Protein AF-A0A2G2VAF9-F1 (afdb_monomer_lite)

pLDDT: mean 88.59, std 11.01, range [45.38, 98.69]

Structure (mmCIF, N/CA/C/O backbone):
data_AF-A0A2G2VAF9-F1
#
_entry.id   AF-A0A2G2VAF9-F1
#
loop_
_atom_site.group_PDB
_atom_site.id
_atom_site.type_symbol
_atom_site.label_atom_id
_atom_site.label_alt_id
_atom_site.label_comp_id
_atom_site.label_asym_id
_atom_site.label_entity_id
_atom_site.label_seq_id
_atom_site.pdbx_PDB_ins_code
_atom_site.Cartn_x
_atom_site.Cartn_y
_atom_site.Cartn_z
_atom_site.occupancy
_atom_site.B_iso_or_equiv
_atom_site.auth_seq_id
_atom_site.auth_comp_id
_atom_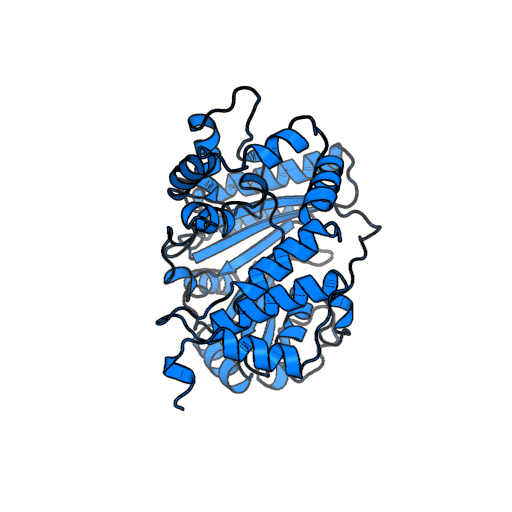site.auth_asym_id
_atom_site.auth_atom_id
_atom_site.pdbx_PDB_model_num
ATOM 1 N N . MET A 1 1 ? 2.957 -2.965 -28.170 1.00 67.12 1 MET A N 1
ATOM 2 C CA . MET A 1 1 ? 3.901 -3.467 -27.143 1.00 67.12 1 MET A CA 1
ATOM 3 C C . MET A 1 1 ? 3.688 -4.968 -26.995 1.00 67.12 1 MET A C 1
ATOM 5 O O . MET A 1 1 ? 2.541 -5.381 -27.000 1.00 67.12 1 MET A O 1
ATOM 9 N N . ASN A 1 2 ? 4.750 -5.774 -26.919 1.00 83.81 2 ASN A N 1
ATOM 10 C CA . ASN A 1 2 ? 4.641 -7.220 -26.661 1.00 83.81 2 ASN A CA 1
ATOM 11 C C . ASN A 1 2 ? 4.059 -7.476 -25.251 1.00 83.81 2 ASN A C 1
ATOM 13 O O . ASN A 1 2 ? 4.444 -6.776 -24.312 1.00 83.81 2 ASN A O 1
ATOM 17 N N . GLU A 1 3 ? 3.200 -8.489 -25.103 1.00 90.50 3 GLU A N 1
ATOM 18 C CA . GLU A 1 3 ? 2.626 -8.972 -23.835 1.00 90.50 3 GLU A CA 1
ATOM 19 C C . GLU A 1 3 ? 3.650 -9.175 -22.708 1.00 90.50 3 GLU A C 1
ATOM 21 O O . GLU A 1 3 ? 3.392 -8.817 -21.563 1.00 90.50 3 GLU A O 1
ATOM 26 N N . ASP A 1 4 ? 4.841 -9.692 -23.008 1.00 90.94 4 ASP A N 1
ATOM 27 C CA . ASP A 1 4 ? 5.912 -9.881 -22.023 1.00 90.94 4 ASP A CA 1
ATOM 28 C C . ASP A 1 4 ? 6.417 -8.550 -21.449 1.00 90.94 4 ASP A C 1
ATOM 30 O O . ASP A 1 4 ? 6.636 -8.422 -20.241 1.00 90.94 4 ASP A O 1
ATOM 34 N N . LEU A 1 5 ? 6.597 -7.548 -22.315 1.00 91.25 5 LEU A N 1
ATOM 35 C CA . LEU A 1 5 ? 7.022 -6.215 -21.900 1.00 91.25 5 LEU A CA 1
ATOM 36 C C . LEU A 1 5 ? 5.889 -5.506 -21.156 1.00 91.25 5 LEU A C 1
ATOM 38 O O . LEU A 1 5 ? 6.132 -4.907 -20.111 1.00 91.25 5 LEU A O 1
ATOM 42 N N . PHE A 1 6 ? 4.653 -5.637 -21.648 1.00 93.00 6 PHE A N 1
ATOM 43 C CA . PHE A 1 6 ? 3.472 -5.091 -20.987 1.00 93.00 6 PHE A CA 1
ATOM 44 C C . PHE A 1 6 ? 3.264 -5.692 -19.593 1.00 93.00 6 PHE A C 1
ATOM 46 O O . PHE A 1 6 ? 2.978 -4.977 -18.635 1.00 93.00 6 PHE A O 1
ATOM 53 N N . TRP A 1 7 ? 3.462 -7.001 -19.443 1.00 96.50 7 TRP A N 1
ATOM 54 C CA . TRP A 1 7 ? 3.478 -7.664 -18.146 1.00 96.50 7 TRP A CA 1
ATOM 55 C C . TRP A 1 7 ? 4.574 -7.077 -17.248 1.00 96.50 7 TRP A C 1
ATOM 57 O O . TRP A 1 7 ? 4.276 -6.652 -16.134 1.00 96.50 7 TRP A O 1
ATOM 67 N N . ALA A 1 8 ? 5.813 -6.958 -17.738 1.00 95.62 8 ALA A N 1
ATOM 68 C CA . ALA A 1 8 ? 6.943 -6.483 -16.939 1.00 95.62 8 ALA A CA 1
ATOM 69 C C . ALA A 1 8 ? 6.773 -5.042 -16.422 1.00 95.62 8 ALA A C 1
ATOM 71 O O . ALA A 1 8 ? 7.106 -4.761 -15.269 1.00 95.62 8 ALA A O 1
ATOM 72 N N . VAL A 1 9 ? 6.222 -4.125 -17.224 1.00 94.88 9 VAL A N 1
ATOM 73 C CA . VAL A 1 9 ? 6.038 -2.722 -16.801 1.00 94.88 9 VAL A CA 1
ATOM 74 C C . VAL A 1 9 ? 4.932 -2.548 -15.755 1.00 94.88 9 VAL A C 1
ATOM 76 O O . VAL A 1 9 ? 4.992 -1.605 -14.969 1.00 94.88 9 VAL A O 1
ATOM 79 N N . ARG A 1 10 ? 3.975 -3.484 -15.656 1.00 96.62 10 ARG A N 1
ATOM 80 C CA . ARG A 1 10 ? 2.862 -3.471 -14.681 1.00 96.62 10 ARG A CA 1
ATOM 81 C C . ARG A 1 10 ? 3.250 -3.955 -13.273 1.00 96.62 10 ARG A C 1
ATOM 83 O O . ARG A 1 10 ? 2.404 -4.425 -12.517 1.00 96.62 10 ARG A O 1
ATOM 90 N N . GLY A 1 11 ? 4.528 -3.868 -12.905 1.00 96.19 11 GLY A N 1
ATOM 91 C CA . GLY A 1 11 ? 4.979 -4.198 -11.546 1.00 96.19 11 GLY A CA 1
ATOM 92 C C . GLY A 1 11 ? 6.483 -4.407 -11.378 1.00 96.19 11 GLY A C 1
ATOM 93 O O . GLY A 1 11 ? 6.979 -4.323 -10.261 1.00 96.19 11 GLY A O 1
ATOM 94 N N . GLY A 1 12 ? 7.235 -4.633 -12.460 1.00 94.12 12 GLY A N 1
ATOM 95 C CA . GLY A 1 12 ? 8.676 -4.927 -12.419 1.00 94.12 12 GLY A CA 1
ATOM 96 C C . GLY A 1 12 ? 9.570 -3.723 -12.095 1.00 94.12 12 GLY A C 1
ATOM 97 O O . GLY A 1 12 ? 10.774 -3.872 -11.897 1.00 94.12 12 GLY A O 1
ATOM 98 N N . GLY A 1 13 ? 8.988 -2.523 -12.015 1.00 86.50 13 GLY A N 1
ATOM 99 C CA . GLY A 1 13 ? 9.690 -1.256 -11.828 1.00 86.50 13 GLY A CA 1
ATOM 100 C C . GLY A 1 13 ? 10.097 -0.631 -13.163 1.00 86.50 13 GLY A C 1
ATOM 101 O O . GLY A 1 13 ? 11.049 -1.076 -13.799 1.00 86.50 13 GLY A O 1
ATOM 102 N N . GLY A 1 14 ? 9.403 0.442 -13.559 1.00 78.69 14 GLY A N 1
ATOM 103 C CA . GLY A 1 14 ? 9.506 1.036 -14.901 1.00 78.69 14 GLY A CA 1
ATOM 104 C C . GLY A 1 14 ? 10.932 1.350 -15.364 1.00 78.69 14 GLY A C 1
ATOM 105 O O . GLY A 1 14 ? 11.282 1.040 -16.498 1.00 78.69 14 GLY A O 1
ATOM 106 N N . ALA A 1 15 ? 11.791 1.828 -14.457 1.00 82.69 15 ALA A N 1
ATOM 107 C CA . ALA A 1 15 ? 13.186 2.174 -14.750 1.00 82.69 15 ALA A CA 1
ATOM 108 C C . ALA A 1 15 ? 14.026 1.023 -15.345 1.00 82.69 15 ALA A C 1
ATOM 110 O O . ALA A 1 15 ? 15.065 1.268 -15.949 1.00 82.69 15 ALA A O 1
ATOM 111 N N . SER A 1 16 ? 13.607 -0.235 -15.177 1.00 85.25 16 SER A N 1
ATOM 112 C CA . SER A 1 16 ? 14.313 -1.392 -15.735 1.00 85.25 16 SER A CA 1
ATOM 113 C C . SER A 1 16 ? 13.922 -1.712 -17.182 1.00 85.25 16 SER A C 1
ATOM 115 O O . SER A 1 16 ? 14.694 -2.387 -17.866 1.00 85.25 16 SER A O 1
ATOM 117 N N . PHE A 1 17 ? 12.767 -1.238 -17.657 1.00 86.12 17 PHE A N 1
ATOM 118 C CA . PHE A 1 17 ? 12.123 -1.721 -18.887 1.00 86.12 17 PHE A CA 1
ATOM 119 C C . PHE A 1 17 ? 11.897 -0.636 -19.952 1.00 86.12 17 PHE A C 1
ATOM 121 O O . PHE A 1 17 ? 11.449 -0.963 -21.045 1.00 86.12 17 PHE A O 1
ATOM 128 N N . GLY A 1 18 ? 12.236 0.625 -19.667 1.00 80.69 18 GLY A N 1
ATOM 129 C CA . GLY A 1 18 ? 12.186 1.728 -20.629 1.00 80.69 18 GLY A CA 1
ATOM 130 C C . GLY A 1 18 ? 11.729 3.042 -19.996 1.00 80.69 18 GLY A C 1
ATOM 131 O O . GLY A 1 18 ? 11.615 3.151 -18.775 1.00 80.69 18 GLY A O 1
ATOM 132 N N . VAL A 1 19 ? 11.454 4.036 -20.842 1.00 81.94 19 VAL A N 1
ATOM 133 C CA . VAL A 1 19 ? 10.799 5.289 -20.442 1.00 81.94 19 VAL A CA 1
ATOM 134 C C . VAL A 1 19 ? 9.311 5.153 -20.747 1.00 81.94 19 VAL A C 1
ATOM 136 O O . VAL A 1 19 ? 8.917 5.031 -21.903 1.00 81.94 19 VAL A O 1
ATOM 139 N N . ILE A 1 20 ? 8.485 5.120 -19.703 1.00 82.94 20 ILE A N 1
ATOM 140 C CA . ILE A 1 20 ? 7.031 5.015 -19.850 1.00 82.94 20 ILE A CA 1
ATOM 141 C C . ILE A 1 20 ? 6.482 6.420 -20.089 1.00 82.94 20 ILE A C 1
ATOM 143 O O . ILE A 1 20 ? 6.606 7.273 -19.215 1.00 82.94 20 ILE A O 1
ATOM 147 N N . LEU A 1 21 ? 5.889 6.644 -21.263 1.00 80.31 21 LEU A N 1
ATOM 148 C CA . LEU A 1 21 ? 5.354 7.952 -21.656 1.00 80.31 21 LEU A CA 1
ATOM 149 C C . LEU A 1 21 ? 3.929 8.180 -21.139 1.00 80.31 21 LEU A C 1
ATOM 151 O O . LEU A 1 21 ? 3.604 9.271 -20.686 1.00 80.31 21 LEU A O 1
ATOM 155 N N . ALA A 1 22 ? 3.085 7.148 -21.186 1.00 81.62 22 ALA A N 1
ATOM 156 C CA . ALA A 1 22 ? 1.682 7.239 -20.803 1.00 81.62 22 ALA A CA 1
ATOM 157 C C . ALA A 1 22 ? 1.134 5.886 -20.326 1.00 81.62 22 ALA A C 1
ATOM 159 O O . ALA A 1 22 ? 1.675 4.826 -20.651 1.00 81.62 22 ALA A O 1
ATOM 160 N N . TRP A 1 23 ? 0.026 5.937 -19.585 1.00 85.06 23 TRP A N 1
ATOM 161 C CA . TRP A 1 23 ? -0.760 4.775 -19.174 1.00 85.06 23 TRP A CA 1
ATOM 162 C C . TRP A 1 23 ? -2.208 4.933 -19.637 1.00 85.06 23 TRP A C 1
ATOM 164 O O . TRP A 1 23 ? -2.843 5.938 -19.330 1.00 85.06 23 TRP A O 1
ATOM 174 N N . LYS A 1 24 ? -2.758 3.911 -20.303 1.00 88.81 24 LYS A N 1
ATOM 175 C CA . LYS A 1 24 ? -4.208 3.776 -20.505 1.00 88.81 24 LYS A CA 1
ATOM 176 C C . LYS A 1 24 ? -4.794 3.103 -19.264 1.00 88.81 24 LYS A C 1
ATOM 178 O O . LYS A 1 24 ? -4.554 1.918 -19.032 1.00 88.81 24 LYS A O 1
ATOM 183 N N . LEU A 1 25 ? -5.494 3.870 -18.432 1.00 91.75 25 LEU A N 1
ATOM 184 C CA . LEU A 1 25 ? -6.073 3.386 -17.177 1.00 91.75 25 LEU A CA 1
ATOM 185 C C . LEU A 1 25 ? -7.521 2.934 -17.386 1.00 91.75 25 LEU A C 1
ATOM 187 O O . LEU A 1 25 ? -8.272 3.550 -18.136 1.00 91.75 25 LEU A O 1
ATOM 191 N N . LYS A 1 26 ? -7.928 1.875 -16.680 1.00 92.75 26 LYS A N 1
ATOM 192 C CA . LYS A 1 26 ? -9.332 1.468 -16.580 1.00 92.75 26 LYS A CA 1
ATOM 193 C C . LYS A 1 26 ? -9.921 2.063 -15.306 1.00 92.75 26 LYS A C 1
ATOM 195 O O . LYS A 1 26 ? -9.497 1.694 -14.212 1.00 92.75 26 LYS A O 1
ATOM 200 N N . PHE A 1 27 ? -10.887 2.967 -15.443 1.00 93.94 27 PHE A N 1
ATOM 201 C CA . PHE A 1 27 ? -11.585 3.522 -14.287 1.00 93.94 27 PHE A CA 1
ATOM 202 C C . PHE A 1 27 ? -12.449 2.467 -13.593 1.00 93.94 27 PHE A C 1
ATOM 204 O O . PHE A 1 27 ? -12.958 1.532 -14.216 1.00 93.94 27 PHE A O 1
ATOM 211 N N . VAL A 1 28 ? -12.608 2.637 -12.284 1.00 94.69 28 VAL A N 1
ATOM 212 C CA . VAL A 1 28 ? -13.427 1.780 -11.427 1.00 94.69 28 VAL A CA 1
ATOM 213 C C . VAL A 1 28 ? -14.615 2.571 -10.903 1.00 94.69 28 VAL A C 1
ATOM 215 O O . VAL A 1 28 ? -14.542 3.789 -10.745 1.00 94.69 28 VAL A O 1
ATOM 218 N N . ARG A 1 29 ? -15.725 1.879 -10.648 1.00 96.00 29 ARG A N 1
ATOM 219 C CA . ARG A 1 29 ? -16.911 2.502 -10.060 1.00 96.00 29 ARG A CA 1
ATOM 220 C C . ARG A 1 29 ? -16.709 2.659 -8.560 1.00 96.00 29 ARG A C 1
ATOM 222 O O . ARG A 1 29 ? -16.275 1.721 -7.896 1.00 96.00 29 ARG A O 1
ATOM 229 N N . VAL A 1 30 ? -17.067 3.827 -8.048 1.00 96.25 30 VAL A N 1
ATOM 230 C CA . VAL A 1 30 ? -17.121 4.128 -6.617 1.00 96.25 30 VAL A CA 1
ATOM 231 C C . VAL A 1 30 ? -18.501 4.705 -6.301 1.00 96.25 30 VAL A C 1
ATOM 233 O O . VAL A 1 30 ? -19.070 5.381 -7.164 1.00 96.25 30 VAL A O 1
ATOM 236 N N . PRO A 1 31 ? -19.069 4.436 -5.114 1.00 96.62 31 PRO A N 1
ATOM 237 C CA . PRO A 1 31 ? -20.304 5.086 -4.694 1.00 96.62 31 PRO A CA 1
ATOM 238 C C . PRO A 1 31 ? -20.132 6.607 -4.614 1.00 96.62 31 PRO A C 1
ATOM 240 O O . PRO A 1 31 ? -19.027 7.106 -4.388 1.00 96.62 31 PRO A O 1
ATOM 243 N N . GLU A 1 32 ? -21.235 7.346 -4.750 1.00 94.75 32 GLU A N 1
ATOM 244 C CA . GLU A 1 32 ? -21.234 8.810 -4.609 1.00 94.75 32 GLU A CA 1
ATOM 245 C C . GLU A 1 32 ? -20.721 9.249 -3.227 1.00 94.75 32 GLU A C 1
ATOM 247 O O . GLU A 1 32 ? -20.001 10.243 -3.101 1.00 94.75 32 GLU A O 1
ATOM 252 N N . LYS A 1 33 ? -21.056 8.462 -2.199 1.00 95.00 33 LYS A N 1
ATOM 253 C CA . LYS A 1 33 ? -20.635 8.649 -0.813 1.00 95.00 33 LYS A CA 1
ATOM 254 C C . LYS A 1 33 ? -19.915 7.413 -0.287 1.00 95.00 33 LYS A C 1
ATOM 256 O O . LYS A 1 33 ? -20.384 6.290 -0.443 1.00 95.00 33 LYS A O 1
ATOM 261 N N . VAL A 1 34 ? -18.781 7.642 0.360 1.00 98.00 34 VAL A N 1
ATOM 262 C CA . VAL A 1 34 ? -17.991 6.653 1.093 1.00 98.00 34 VAL A CA 1
ATOM 263 C C . VAL A 1 34 ? -17.894 7.084 2.551 1.00 98.00 34 VAL A C 1
ATOM 265 O O . VAL A 1 34 ? -17.928 8.279 2.855 1.00 98.00 34 VAL A O 1
ATOM 268 N N . THR A 1 35 ? -17.722 6.126 3.455 1.00 98.19 35 THR A N 1
ATOM 269 C CA . THR A 1 35 ? -17.558 6.412 4.883 1.00 98.19 35 THR A CA 1
ATOM 270 C C . THR A 1 35 ? -16.112 6.186 5.287 1.00 98.19 35 THR A C 1
ATOM 272 O O . THR A 1 35 ? -15.577 5.093 5.123 1.00 98.19 35 THR A O 1
ATOM 275 N N . ILE A 1 36 ? -15.460 7.212 5.817 1.00 97.25 36 ILE A N 1
ATOM 276 C CA . ILE A 1 36 ? -14.101 7.127 6.362 1.00 97.25 36 ILE A CA 1
ATOM 277 C C . ILE A 1 36 ? -14.149 7.250 7.873 1.00 97.25 36 ILE A C 1
ATOM 279 O O . ILE A 1 36 ? -14.943 8.021 8.407 1.00 97.25 36 ILE A O 1
ATOM 283 N N . PHE A 1 37 ? -13.277 6.530 8.570 1.00 95.81 37 PHE A N 1
ATOM 284 C CA . PHE A 1 37 ? -13.148 6.693 10.011 1.00 95.81 37 PHE A CA 1
ATOM 285 C C . PHE A 1 37 ? -11.752 6.367 10.520 1.00 95.81 37 PHE A C 1
ATOM 287 O O . PHE A 1 37 ? -10.995 5.626 9.892 1.00 95.81 37 PHE A O 1
ATOM 294 N N . SER A 1 38 ? -11.442 6.896 11.701 1.00 93.69 38 SER A N 1
ATOM 295 C CA . SER A 1 38 ? -10.280 6.493 12.479 1.00 93.69 38 SER A CA 1
ATOM 296 C C . SER A 1 38 ? -10.622 6.234 13.921 1.00 93.69 38 SER A C 1
ATOM 298 O O . SER A 1 38 ? -11.371 7.002 14.524 1.00 93.69 38 SER A O 1
ATOM 300 N N . ILE A 1 39 ? -9.974 5.219 14.480 1.00 93.81 39 ILE A N 1
ATOM 301 C CA . ILE A 1 39 ? -10.042 4.856 15.888 1.00 93.81 39 ILE A CA 1
ATOM 302 C C . ILE A 1 39 ? -8.626 4.904 16.459 1.00 93.81 39 ILE A C 1
ATOM 304 O O . ILE A 1 39 ? -7.732 4.213 15.973 1.00 93.81 39 ILE A O 1
ATOM 308 N N . HIS A 1 40 ? -8.432 5.723 17.490 1.00 91.75 40 HIS A N 1
ATOM 309 C CA . HIS A 1 40 ? -7.179 5.821 18.233 1.00 91.75 40 HIS A CA 1
ATOM 310 C C . HIS A 1 40 ? -7.250 4.949 19.487 1.00 91.75 40 HIS A C 1
ATOM 312 O O . HIS A 1 40 ? -8.246 4.969 20.222 1.00 91.75 40 HIS A O 1
ATOM 318 N N . ARG A 1 41 ? -6.187 4.195 19.750 1.00 90.38 41 ARG A N 1
ATOM 319 C CA . ARG A 1 41 ? -6.005 3.390 20.962 1.00 90.38 41 ARG A CA 1
ATOM 320 C C . ARG A 1 41 ? -4.545 3.440 21.400 1.00 90.38 41 ARG A C 1
ATOM 322 O O . ARG A 1 41 ? -3.663 3.663 20.577 1.00 90.38 41 ARG A O 1
ATOM 329 N N . LYS A 1 42 ? -4.282 3.201 22.683 1.00 87.62 42 LYS A N 1
ATOM 330 C CA . LYS A 1 42 ? -2.916 2.950 23.159 1.00 87.62 42 LYS A CA 1
ATOM 331 C C . LYS A 1 42 ? -2.587 1.477 22.944 1.00 87.62 42 LYS A C 1
ATOM 333 O O . LYS A 1 42 ? -3.434 0.630 23.225 1.00 87.62 42 LYS A O 1
ATOM 338 N N . LEU A 1 43 ? -1.382 1.172 22.471 1.00 83.44 43 LEU A N 1
ATOM 339 C CA . LEU A 1 43 ? -0.971 -0.201 22.166 1.00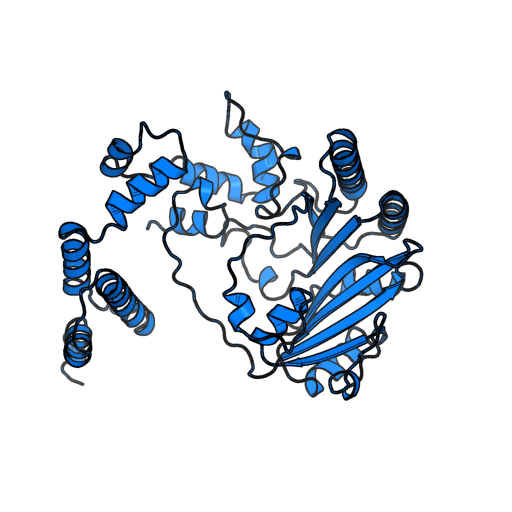 83.44 43 LEU A CA 1
ATOM 340 C C . LEU A 1 43 ? -1.067 -1.119 23.397 1.00 83.44 43 LEU A C 1
ATOM 342 O O . LEU A 1 43 ? -1.738 -2.149 23.344 1.00 83.44 43 LEU A O 1
ATOM 346 N N . ASN A 1 44 ? -0.509 -0.680 24.529 1.00 80.00 44 ASN A N 1
ATOM 347 C CA . ASN A 1 44 ? -0.444 -1.445 25.781 1.00 80.00 44 ASN A CA 1
ATOM 348 C C . ASN A 1 44 ? -1.805 -1.880 26.365 1.00 80.00 44 ASN A C 1
ATOM 350 O O . ASN A 1 44 ? -1.873 -2.828 27.138 1.00 80.00 44 ASN A O 1
ATOM 354 N N . SER A 1 45 ? -2.890 -1.188 26.015 1.00 84.44 45 SER A N 1
ATOM 355 C CA . SER A 1 45 ? -4.249 -1.439 26.519 1.00 84.44 45 SER A CA 1
ATOM 356 C C . SER A 1 45 ? -5.191 -1.935 25.423 1.00 84.44 45 SER A C 1
ATOM 358 O O . SER A 1 45 ? -6.403 -1.991 25.612 1.00 84.44 45 SER A O 1
ATOM 360 N N . SER A 1 46 ? -4.665 -2.256 24.240 1.00 90.06 46 SER A N 1
ATOM 361 C CA . SER A 1 46 ? -5.452 -2.706 23.087 1.00 90.06 46 SER A CA 1
ATOM 362 C C . SER A 1 46 ? -4.755 -3.824 22.308 1.00 90.06 46 SER A C 1
ATOM 364 O O . SER A 1 46 ? -4.957 -3.955 21.100 1.00 90.06 46 SER A O 1
ATOM 366 N N . ARG A 1 47 ? -3.966 -4.655 23.003 1.00 89.88 47 ARG A N 1
ATOM 367 C CA . ARG A 1 47 ? -3.283 -5.821 22.423 1.00 89.88 47 ARG A CA 1
ATOM 368 C C . ARG A 1 47 ? -4.267 -6.832 21.826 1.00 89.88 47 ARG A C 1
ATOM 370 O O . ARG A 1 47 ? -4.090 -7.233 20.682 1.00 89.88 47 ARG A O 1
ATOM 377 N N . ASP A 1 48 ? -5.359 -7.139 22.526 1.00 92.94 48 ASP A N 1
ATOM 378 C CA . ASP A 1 48 ? -6.399 -8.048 22.015 1.00 92.94 48 ASP A CA 1
ATOM 379 C C . ASP A 1 48 ? -7.029 -7.528 20.715 1.00 92.94 48 ASP A C 1
ATOM 381 O O . ASP A 1 48 ? -7.282 -8.283 19.777 1.00 92.94 48 ASP A O 1
ATOM 385 N N . LEU A 1 49 ? -7.244 -6.212 20.627 1.00 95.38 49 LEU A N 1
ATOM 386 C CA . LEU A 1 49 ? -7.791 -5.566 19.435 1.00 95.38 49 LEU A CA 1
ATOM 387 C C . LEU A 1 49 ? -6.802 -5.602 18.262 1.00 95.38 49 LEU A C 1
ATOM 389 O O . LEU A 1 49 ? -7.214 -5.816 17.122 1.00 95.38 49 LEU A O 1
ATOM 393 N N . LEU A 1 50 ? -5.508 -5.419 18.536 1.00 95.44 50 LEU A N 1
ATOM 394 C CA . LEU A 1 50 ? -4.441 -5.583 17.551 1.00 95.44 50 LEU A CA 1
ATOM 395 C C . LEU A 1 50 ? -4.399 -7.016 17.016 1.00 95.44 50 LEU A C 1
ATOM 397 O O . LEU A 1 50 ? -4.480 -7.216 15.805 1.00 95.44 50 LEU A O 1
ATOM 401 N N . GLN A 1 51 ? -4.365 -8.005 17.908 1.00 95.19 51 GLN A N 1
ATOM 402 C CA . GLN A 1 51 ? -4.340 -9.412 17.524 1.00 95.19 51 GLN A CA 1
ATOM 403 C C . GLN A 1 51 ? -5.600 -9.790 16.737 1.00 95.19 51 GLN A C 1
ATOM 405 O O . GLN A 1 51 ? -5.535 -10.502 15.733 1.00 95.19 51 GLN A O 1
ATOM 410 N N . LYS A 1 52 ? -6.769 -9.279 17.139 1.00 97.12 52 LYS A N 1
ATOM 411 C CA . LYS A 1 52 ? -8.010 -9.440 16.378 1.00 97.12 52 LYS A CA 1
ATOM 412 C C . LYS A 1 52 ? -7.870 -8.860 14.973 1.00 97.12 52 LYS A C 1
ATOM 414 O O . LYS A 1 52 ? -8.192 -9.549 14.008 1.00 97.12 52 LYS A O 1
ATOM 419 N N . TRP A 1 53 ? -7.347 -7.641 14.839 1.00 98.19 53 TRP A N 1
ATOM 420 C CA . TRP A 1 53 ? -7.109 -7.014 13.538 1.00 98.19 53 TRP A CA 1
ATOM 421 C C . TRP A 1 53 ? -6.166 -7.842 12.654 1.00 98.19 53 TRP A C 1
ATOM 423 O O . TRP A 1 53 ? -6.493 -8.065 11.489 1.00 98.19 53 TRP A O 1
ATOM 433 N N . GLU A 1 54 ? -5.064 -8.379 13.185 1.00 97.56 54 GLU A N 1
ATOM 434 C CA . GLU A 1 54 ? -4.158 -9.255 12.420 1.00 97.56 54 GLU A CA 1
ATOM 435 C C . GLU A 1 54 ? -4.885 -10.494 11.875 1.00 97.56 54 GLU A C 1
ATOM 437 O O . GLU A 1 54 ? -4.670 -10.909 10.733 1.00 97.56 54 GLU A O 1
ATOM 442 N N . ASN A 1 55 ? -5.786 -11.060 12.682 1.00 96.94 55 ASN A N 1
ATOM 443 C CA . ASN A 1 55 ? -6.517 -12.277 12.353 1.00 96.94 55 ASN A CA 1
ATOM 444 C C . ASN A 1 55 ? -7.633 -12.077 11.323 1.00 96.94 55 ASN A C 1
ATOM 446 O O . ASN A 1 55 ? -7.866 -12.985 10.528 1.00 96.94 55 ASN A O 1
ATOM 450 N N . ILE A 1 56 ? -8.340 -10.941 11.326 1.00 97.31 56 ILE A N 1
ATOM 451 C CA . ILE A 1 56 ? -9.565 -10.793 10.513 1.00 97.31 56 ILE A CA 1
ATOM 452 C C . ILE A 1 56 ? -9.502 -9.701 9.447 1.00 97.31 56 ILE A C 1
ATOM 454 O O . ILE A 1 56 ? -10.333 -9.711 8.545 1.00 97.31 56 ILE A O 1
ATOM 458 N N . SER A 1 57 ? -8.539 -8.773 9.500 1.00 97.62 57 SER A N 1
ATOM 459 C CA . SER A 1 57 ? -8.491 -7.623 8.575 1.00 97.62 57 SER A CA 1
ATOM 460 C C . SER A 1 57 ? -8.423 -8.032 7.099 1.00 97.62 57 SER A C 1
ATOM 462 O O . SER A 1 57 ? -9.086 -7.430 6.261 1.00 97.62 57 SER A O 1
ATOM 464 N N . HIS A 1 58 ? -7.697 -9.107 6.793 1.00 96.88 58 HIS A N 1
ATOM 465 C CA . HIS A 1 58 ? -7.563 -9.685 5.452 1.00 96.88 58 HIS A CA 1
ATOM 466 C C . HIS A 1 58 ? -8.789 -10.499 4.986 1.00 96.88 58 HIS A C 1
ATOM 468 O O . HIS A 1 58 ? -8.796 -11.044 3.881 1.00 96.88 58 HIS A O 1
ATOM 474 N N . GLN A 1 59 ? -9.807 -10.641 5.838 1.00 96.44 59 GLN A N 1
ATOM 475 C CA . GLN A 1 59 ? -11.041 -11.393 5.572 1.00 96.44 59 GLN A CA 1
ATOM 476 C C . GLN A 1 59 ? -12.286 -10.505 5.624 1.00 96.44 59 GLN A C 1
ATOM 478 O O . GLN A 1 59 ? -13.405 -11.009 5.516 1.00 96.44 59 GLN A O 1
ATOM 483 N N . LEU A 1 60 ? -12.109 -9.197 5.819 1.00 97.75 60 LEU A N 1
ATOM 484 C CA . LEU A 1 60 ? -13.220 -8.257 5.817 1.00 97.75 60 LEU A CA 1
ATOM 485 C C . LEU A 1 60 ? -13.911 -8.236 4.445 1.00 97.75 60 LEU A C 1
ATOM 487 O O . LEU A 1 60 ? -13.283 -8.557 3.429 1.00 97.75 60 LEU A O 1
ATOM 491 N N . PRO A 1 61 ? -15.199 -7.850 4.400 1.00 97.19 61 PRO A N 1
ATOM 492 C CA . PRO A 1 61 ? -15.899 -7.609 3.144 1.00 97.19 61 PRO A CA 1
ATOM 493 C C . PRO A 1 61 ? -15.103 -6.684 2.215 1.00 97.19 61 PRO A C 1
ATOM 495 O O . PRO A 1 61 ? -14.460 -5.744 2.678 1.00 97.19 61 PRO A O 1
ATOM 498 N N . GLU A 1 62 ? -15.173 -6.911 0.900 1.00 95.94 62 GLU A N 1
ATOM 499 C CA . GLU A 1 62 ? -14.336 -6.197 -0.084 1.00 95.94 62 GLU A CA 1
ATOM 500 C C . GLU A 1 62 ? -14.505 -4.671 -0.072 1.00 95.94 62 GLU A C 1
ATOM 502 O O . GLU A 1 62 ? -13.621 -3.935 -0.507 1.00 95.94 62 GLU A O 1
ATOM 507 N N . ASN A 1 63 ? -15.644 -4.190 0.418 1.00 97.12 63 ASN A N 1
ATOM 508 C CA . ASN A 1 63 ? -15.947 -2.774 0.544 1.00 97.12 63 ASN A CA 1
ATOM 509 C C . ASN A 1 63 ? -15.395 -2.136 1.829 1.00 97.12 63 ASN A C 1
ATOM 511 O O . ASN A 1 63 ? -15.470 -0.916 1.932 1.00 97.12 63 ASN A O 1
ATOM 515 N N . LEU A 1 64 ? -14.841 -2.899 2.780 1.00 98.25 64 LEU A N 1
ATOM 516 C CA . LEU A 1 64 ? -14.313 -2.402 4.053 1.00 98.25 64 LEU A CA 1
ATOM 517 C C . LEU A 1 64 ? -12.791 -2.572 4.142 1.00 98.25 64 LEU A C 1
ATOM 519 O O . LEU A 1 64 ? -12.275 -3.663 4.371 1.00 98.25 64 LEU A O 1
ATOM 523 N N . PHE A 1 65 ? -12.072 -1.457 4.046 1.00 98.44 65 PHE A N 1
ATOM 524 C CA . PHE A 1 65 ? -10.625 -1.403 4.226 1.00 98.44 65 PHE A CA 1
ATOM 525 C C . PHE A 1 65 ? -10.274 -0.764 5.567 1.00 98.44 65 PHE A C 1
ATOM 527 O O . PHE A 1 65 ? -10.690 0.360 5.826 1.00 98.44 65 PHE A O 1
ATOM 534 N N . ILE A 1 66 ? -9.463 -1.436 6.391 1.00 98.31 66 ILE A N 1
ATOM 535 C CA . ILE A 1 66 ? -9.003 -0.918 7.689 1.00 98.31 66 ILE A CA 1
ATOM 536 C C . ILE A 1 66 ? -7.498 -1.150 7.811 1.00 98.31 66 ILE A C 1
ATOM 538 O O . ILE A 1 66 ? -7.070 -2.255 8.144 1.00 98.31 66 ILE A O 1
ATOM 542 N N . ARG A 1 67 ? -6.688 -0.116 7.571 1.00 97.94 67 ARG A N 1
ATOM 543 C CA . ARG A 1 67 ? -5.244 -0.165 7.841 1.00 97.94 67 ARG A CA 1
ATOM 544 C C . ARG A 1 67 ? -4.937 0.221 9.277 1.00 97.94 67 ARG A C 1
ATOM 546 O O . ARG A 1 67 ? -5.714 0.926 9.921 1.00 97.94 67 ARG A O 1
ATOM 553 N N . LEU A 1 68 ? -3.769 -0.189 9.744 1.00 97.44 68 LEU A N 1
ATOM 554 C CA . LEU A 1 68 ? -3.262 0.167 11.055 1.00 97.44 68 LEU A CA 1
ATOM 555 C C . LEU A 1 68 ? -1.971 0.968 10.921 1.00 97.44 68 LEU A C 1
ATOM 557 O O . LEU A 1 68 ? -1.037 0.556 10.242 1.00 97.44 68 LEU A O 1
ATOM 561 N N . LEU A 1 69 ? -1.906 2.113 11.589 1.00 95.19 69 LEU A N 1
ATOM 562 C CA . LEU A 1 69 ? -0.664 2.843 11.793 1.00 95.19 69 LEU A CA 1
ATOM 563 C C . LEU A 1 69 ? -0.241 2.693 13.249 1.00 95.19 69 LEU A C 1
ATOM 565 O O . LEU A 1 69 ? -1.064 2.835 14.150 1.00 95.19 69 LEU A O 1
ATOM 569 N N . ILE A 1 70 ? 1.045 2.447 13.458 1.00 93.50 70 ILE A N 1
ATOM 570 C CA . ILE A 1 70 ? 1.679 2.409 14.772 1.00 93.50 70 ILE A CA 1
ATOM 571 C C . ILE A 1 70 ? 2.765 3.473 14.776 1.00 93.50 70 ILE A C 1
ATOM 573 O O . ILE A 1 70 ? 3.619 3.498 13.887 1.00 93.50 70 ILE A O 1
ATOM 577 N N . GLN A 1 71 ? 2.715 4.382 15.737 1.00 89.56 71 GLN A N 1
ATOM 578 C CA . GLN A 1 71 ? 3.683 5.468 15.876 1.00 89.56 71 GLN A CA 1
ATOM 579 C C . GLN A 1 71 ? 3.753 5.928 17.330 1.00 89.56 71 GLN A C 1
ATOM 581 O O . GLN A 1 71 ? 2.813 5.706 18.092 1.00 89.56 71 GLN A O 1
ATOM 586 N N . ASN A 1 72 ? 4.826 6.624 17.694 1.00 85.06 72 ASN A N 1
ATOM 587 C CA . ASN A 1 72 ? 4.910 7.261 19.006 1.00 85.06 72 ASN A CA 1
ATOM 588 C C . ASN A 1 72 ? 4.095 8.563 19.005 1.00 85.06 72 ASN A C 1
ATOM 590 O O . ASN A 1 72 ? 4.303 9.439 18.160 1.00 85.06 72 ASN A O 1
ATOM 594 N N . GLY A 1 73 ? 3.151 8.673 19.938 1.00 65.62 73 GLY A N 1
ATOM 595 C CA . GLY A 1 73 ? 2.301 9.838 20.157 1.00 65.62 73 GLY A CA 1
ATOM 596 C C . GLY A 1 73 ? 2.681 10.633 21.410 1.00 65.62 73 GLY A C 1
ATOM 597 O O . GLY A 1 73 ? 3.214 10.099 22.387 1.00 65.62 73 GLY A O 1
ATOM 598 N N . GLY A 1 74 ? 2.373 11.934 21.382 1.00 56.22 74 GLY A N 1
ATOM 599 C CA . GLY A 1 74 ? 2.467 12.833 22.536 1.00 56.22 74 GLY A CA 1
ATOM 600 C C . GLY A 1 74 ? 3.887 13.155 23.028 1.00 56.22 74 GLY A C 1
ATOM 601 O O . GLY A 1 74 ? 4.893 12.761 22.445 1.00 56.22 74 GLY A O 1
ATOM 602 N N . VAL A 1 75 ? 3.958 13.912 24.129 1.00 50.25 75 VAL A N 1
ATOM 603 C CA . VAL A 1 75 ? 5.218 14.298 24.801 1.00 50.25 75 VAL A CA 1
ATOM 604 C C . VAL A 1 75 ? 5.872 13.095 25.501 1.00 50.25 75 VAL A C 1
ATOM 606 O O . VAL A 1 75 ? 7.091 13.050 25.643 1.00 50.25 75 VAL A O 1
ATOM 609 N N . GLU A 1 76 ? 5.073 12.095 25.884 1.00 57.12 76 GLU A N 1
ATOM 610 C CA . GLU A 1 76 ? 5.504 10.918 26.651 1.00 57.12 76 GLU A CA 1
ATOM 611 C C . GLU A 1 76 ? 5.982 9.733 25.791 1.00 57.12 76 GLU A C 1
ATOM 613 O O . GLU A 1 76 ? 6.344 8.706 26.354 1.00 57.12 76 GLU A O 1
ATOM 618 N N . ARG A 1 77 ? 6.009 9.858 24.451 1.00 65.94 77 ARG A N 1
ATOM 619 C CA . ARG A 1 77 ? 6.402 8.784 23.508 1.00 65.94 77 ARG A CA 1
ATOM 620 C C . ARG A 1 77 ? 5.666 7.459 23.750 1.00 65.94 77 ARG A C 1
ATOM 622 O O . ARG A 1 77 ? 6.292 6.409 23.821 1.00 65.94 77 ARG A O 1
ATOM 629 N N . GLN A 1 78 ? 4.345 7.509 23.877 1.00 71.31 78 GLN A N 1
ATOM 630 C CA . GLN A 1 78 ? 3.544 6.290 24.010 1.00 71.31 78 GLN A CA 1
ATOM 631 C C . GLN A 1 78 ? 3.176 5.757 22.625 1.00 71.31 78 GLN A C 1
ATOM 633 O O . GLN A 1 78 ? 2.787 6.531 21.750 1.00 71.31 78 GLN A O 1
ATOM 638 N N . GLU A 1 79 ? 3.287 4.448 22.421 1.00 80.00 79 GLU A N 1
ATOM 639 C CA . GLU A 1 79 ? 2.905 3.790 21.177 1.00 80.00 79 GLU A CA 1
ATOM 640 C C . GLU A 1 79 ? 1.383 3.842 20.998 1.00 80.00 79 GLU A C 1
ATOM 642 O O . GLU A 1 79 ? 0.597 3.307 21.792 1.00 80.00 79 GLU A O 1
ATOM 647 N N . GLU A 1 80 ? 0.953 4.481 19.916 1.00 88.06 80 GLU A N 1
ATOM 648 C CA . GLU A 1 80 ? -0.451 4.621 19.558 1.00 88.06 80 GLU A CA 1
ATOM 649 C C . GLU A 1 80 ? -0.791 3.733 18.364 1.00 88.06 80 GLU A C 1
ATOM 651 O O . GLU A 1 80 ? -0.078 3.699 17.360 1.00 88.06 80 GLU A O 1
ATOM 656 N N . LEU A 1 81 ? -1.931 3.052 18.470 1.00 92.25 81 LEU A N 1
ATOM 657 C CA . LEU A 1 81 ? -2.605 2.367 17.379 1.00 92.25 81 LEU A CA 1
ATOM 658 C C . LEU A 1 81 ? -3.610 3.326 16.745 1.00 92.25 81 LEU A C 1
ATOM 660 O O . LEU A 1 81 ? -4.547 3.793 17.399 1.00 92.25 81 LEU A O 1
ATOM 664 N N . PHE A 1 82 ? -3.446 3.582 15.455 1.00 93.25 82 PHE A N 1
ATOM 665 C CA . PHE A 1 82 ? -4.359 4.387 14.662 1.00 93.25 82 PHE A CA 1
ATOM 666 C C . PHE A 1 82 ? -4.955 3.523 13.552 1.00 93.25 82 PHE A C 1
ATOM 668 O O . PHE A 1 82 ? -4.362 3.340 12.486 1.00 93.25 82 PHE A O 1
ATOM 675 N N . PHE A 1 83 ? -6.134 2.964 13.825 1.00 96.25 83 PHE A N 1
ATOM 676 C CA . PHE A 1 83 ? -6.919 2.249 12.825 1.00 96.25 83 PHE A CA 1
ATOM 677 C C . PHE A 1 83 ? -7.534 3.284 11.899 1.00 96.25 83 PHE A C 1
ATOM 679 O O . PHE A 1 83 ? -8.315 4.110 12.361 1.00 96.25 83 PHE A O 1
ATOM 686 N N . GLN A 1 84 ? -7.184 3.257 10.619 1.00 96.56 84 GLN A N 1
ATOM 687 C CA . GLN A 1 84 ? -7.676 4.191 9.614 1.00 96.56 84 GLN A CA 1
ATOM 688 C C . GLN A 1 84 ? -8.402 3.423 8.517 1.00 96.56 84 GLN A C 1
ATOM 690 O O . GLN A 1 84 ? -7.871 2.455 7.975 1.00 96.56 84 GLN A O 1
ATOM 695 N N . SER A 1 85 ? -9.608 3.863 8.182 1.00 97.94 85 SER A N 1
ATOM 696 C CA . SER A 1 85 ? -10.533 3.076 7.381 1.00 97.94 85 SER A CA 1
ATOM 697 C C . SER A 1 85 ? -11.205 3.867 6.268 1.00 97.94 85 SER A C 1
ATOM 699 O O . SER A 1 85 ? -11.424 5.076 6.385 1.00 97.94 85 SER A O 1
ATOM 701 N N . GLN A 1 86 ? -11.566 3.138 5.214 1.00 98.19 86 GLN A N 1
ATOM 702 C CA . GLN A 1 86 ? -12.522 3.552 4.199 1.00 98.19 86 GLN A CA 1
ATOM 703 C C . GLN A 1 86 ? -13.490 2.404 3.912 1.00 98.19 86 GLN A C 1
ATOM 705 O O . GLN A 1 86 ? -13.077 1.287 3.600 1.00 98.19 86 GLN A O 1
ATOM 710 N N . TYR A 1 87 ? -14.778 2.720 3.955 1.00 98.56 87 TYR A N 1
ATOM 711 C CA . TYR A 1 87 ? -15.877 1.861 3.555 1.00 98.56 87 TYR A CA 1
ATOM 712 C C . TYR A 1 87 ? -16.540 2.404 2.288 1.00 98.56 87 TYR A C 1
ATOM 714 O O . TYR A 1 87 ? -16.938 3.571 2.238 1.00 98.56 87 TYR A O 1
ATOM 722 N N . LEU A 1 88 ? -16.662 1.570 1.256 1.00 98.31 88 LEU A N 1
ATOM 723 C CA . LEU A 1 88 ? -17.337 1.909 0.001 1.00 98.31 88 LEU A CA 1
ATOM 724 C C . LEU A 1 88 ? -18.859 1.777 0.154 1.00 98.31 88 LEU A C 1
ATOM 726 O O . LEU A 1 88 ? -19.474 0.879 -0.416 1.00 98.31 88 LEU A O 1
ATOM 730 N N . GLY A 1 89 ? -19.449 2.685 0.927 1.00 97.50 89 GLY A N 1
ATOM 731 C CA . GLY A 1 89 ? -20.889 2.781 1.142 1.00 97.50 89 GLY A CA 1
ATOM 732 C C . GLY A 1 89 ? -21.252 3.788 2.241 1.00 97.50 89 GLY A C 1
ATOM 733 O O . GLY A 1 89 ? -20.355 4.423 2.818 1.00 97.50 89 GLY A O 1
ATOM 734 N N . PRO A 1 90 ? -22.556 3.940 2.530 1.00 95.62 90 PRO A N 1
ATOM 735 C CA . PRO A 1 90 ? -23.060 4.850 3.553 1.00 95.62 90 PRO A CA 1
ATOM 736 C C . PRO A 1 90 ? -22.797 4.326 4.969 1.00 95.62 90 PRO A C 1
ATOM 738 O O . PRO A 1 90 ? -22.628 3.122 5.195 1.00 95.62 90 PRO A O 1
ATOM 741 N N . VAL A 1 91 ? -22.825 5.232 5.948 1.00 96.44 91 VAL A N 1
ATOM 742 C CA . VAL A 1 91 ? -22.576 4.888 7.359 1.00 96.44 91 VAL A CA 1
ATOM 743 C C . VAL A 1 91 ? -23.567 3.850 7.899 1.00 96.44 91 VAL A C 1
ATOM 745 O O . VAL A 1 91 ? -23.190 2.994 8.697 1.00 96.44 91 VAL A O 1
ATOM 748 N N . ASP A 1 92 ? -24.818 3.879 7.436 1.00 95.69 92 ASP A N 1
ATOM 749 C CA . ASP A 1 92 ? -25.886 2.992 7.912 1.00 95.69 92 ASP A CA 1
ATOM 750 C C . ASP A 1 92 ? -25.616 1.508 7.620 1.00 95.69 92 ASP A C 1
ATOM 752 O O . ASP A 1 92 ? -26.030 0.641 8.390 1.00 95.69 92 ASP A O 1
ATOM 756 N N . GLU A 1 93 ? -24.851 1.211 6.569 1.00 96.56 93 GLU A N 1
ATOM 757 C CA . GLU A 1 93 ? -24.395 -0.147 6.256 1.00 96.56 93 GLU A CA 1
ATOM 758 C C . GLU A 1 93 ? -23.085 -0.506 6.970 1.00 96.56 93 GLU A C 1
ATOM 760 O O . GLU A 1 93 ? -22.856 -1.665 7.321 1.00 96.56 93 GLU A O 1
ATOM 765 N N . LEU A 1 94 ? -22.231 0.489 7.235 1.00 98.12 94 LEU A N 1
ATOM 766 C CA . LEU A 1 94 ? -20.967 0.293 7.940 1.00 98.12 94 LEU A CA 1
ATOM 767 C C . LEU A 1 94 ? -21.176 -0.110 9.404 1.00 98.12 94 LEU A C 1
ATOM 769 O O . LEU A 1 94 ? -20.490 -1.003 9.902 1.00 98.12 94 LEU A O 1
ATOM 773 N N . ILE A 1 95 ? -22.085 0.556 10.123 1.00 97.88 95 ILE A N 1
ATOM 774 C CA . ILE A 1 95 ? -22.246 0.339 11.570 1.00 97.88 95 ILE A CA 1
ATOM 775 C C . ILE A 1 95 ? -22.573 -1.131 11.913 1.00 97.88 95 ILE A C 1
ATOM 777 O O . ILE A 1 95 ? -21.919 -1.675 12.808 1.00 97.88 95 ILE A O 1
ATOM 781 N N . PRO A 1 96 ? -23.510 -1.822 11.230 1.00 98.00 96 PRO A N 1
ATOM 782 C CA . PRO A 1 96 ? -23.734 -3.256 11.429 1.00 98.00 96 PRO A CA 1
ATOM 783 C C . PRO A 1 96 ? -22.479 -4.112 11.214 1.00 98.00 96 PRO A C 1
ATOM 785 O O . PRO A 1 96 ? -22.194 -4.983 12.036 1.00 98.00 96 PRO A O 1
ATOM 788 N N . LEU A 1 97 ? -21.693 -3.830 10.166 1.00 97.75 97 LEU A N 1
ATOM 789 C CA . LEU A 1 97 ? -20.443 -4.546 9.892 1.00 97.75 97 LEU A CA 1
ATOM 790 C C . LEU A 1 97 ? -19.425 -4.339 11.016 1.00 97.75 97 LEU A C 1
ATOM 792 O O . LEU A 1 97 ? -18.821 -5.299 11.490 1.00 97.75 97 LEU A O 1
ATOM 796 N N . LEU A 1 98 ? -19.258 -3.108 11.504 1.00 97.81 98 LEU A N 1
ATOM 797 C CA . LEU A 1 98 ? -18.351 -2.848 12.622 1.00 97.81 98 LEU A CA 1
ATOM 798 C C . LEU A 1 98 ? -18.823 -3.529 13.904 1.00 97.81 98 LEU A C 1
ATOM 800 O O . LEU A 1 98 ? -17.992 -4.069 14.618 1.00 97.81 98 LEU A O 1
ATOM 804 N N . ARG A 1 99 ? -20.128 -3.597 14.183 1.00 97.62 99 ARG A N 1
ATOM 805 C CA . ARG A 1 99 ? -20.639 -4.360 15.337 1.00 97.62 99 ARG A CA 1
ATOM 806 C C . ARG A 1 99 ? -20.344 -5.855 15.233 1.00 97.62 99 ARG A C 1
ATOM 808 O O . ARG A 1 99 ? -20.107 -6.490 16.255 1.00 97.62 99 ARG A O 1
ATOM 815 N N . GLN A 1 100 ? -20.352 -6.405 14.021 1.00 97.56 100 GLN A N 1
ATOM 816 C CA . GLN A 1 100 ? -20.029 -7.807 13.778 1.00 97.56 100 GLN A CA 1
ATOM 817 C C . GLN A 1 100 ? -18.524 -8.083 13.910 1.00 97.56 100 GLN A C 1
ATOM 819 O O . GLN A 1 100 ? -18.129 -9.021 14.599 1.00 97.56 100 GLN A O 1
ATOM 824 N N . TYR A 1 101 ? -17.684 -7.286 13.248 1.00 97.62 101 TYR A N 1
ATOM 825 C CA . TYR A 1 101 ? -16.252 -7.572 13.122 1.00 97.62 101 TYR A CA 1
ATOM 826 C C . TYR A 1 101 ? -15.395 -6.875 14.187 1.00 97.62 101 TYR A C 1
ATOM 828 O O . TYR A 1 101 ? -14.471 -7.486 14.714 1.00 97.62 101 TYR A O 1
ATOM 836 N N . PHE A 1 102 ? -15.705 -5.629 14.552 1.00 97.25 102 PHE A N 1
ATOM 837 C CA . PHE A 1 102 ? -14.934 -4.807 15.498 1.00 97.25 102 PHE A CA 1
ATOM 838 C C . PHE A 1 102 ? -15.833 -4.006 16.466 1.00 97.25 102 PHE A C 1
ATOM 840 O O . PHE A 1 102 ? -15.766 -2.769 16.489 1.00 97.25 102 PHE A O 1
ATOM 847 N N . PRO A 1 103 ? -16.684 -4.663 17.283 1.00 96.19 103 PRO A N 1
ATOM 848 C CA . PRO A 1 103 ? -17.520 -3.975 18.270 1.00 96.19 103 PRO A CA 1
ATOM 849 C C . PRO A 1 103 ? -16.705 -3.100 19.238 1.00 96.19 103 PRO A C 1
ATOM 851 O O . PRO A 1 103 ? -17.202 -2.085 19.720 1.00 96.19 103 PRO A O 1
ATOM 854 N N . GLU A 1 104 ? -15.430 -3.426 19.461 1.00 94.88 104 GLU A N 1
ATOM 855 C CA . GLU A 1 104 ? -14.482 -2.690 20.305 1.00 94.88 104 GLU A CA 1
ATOM 856 C C . GLU A 1 104 ? -14.168 -1.273 19.791 1.00 94.88 104 GLU A C 1
ATOM 858 O O . GLU A 1 104 ? -13.711 -0.407 20.549 1.00 94.88 104 GLU A O 1
ATOM 863 N N . PHE A 1 105 ? -14.408 -0.996 18.504 1.00 95.00 105 PHE A N 1
ATOM 864 C CA . PHE A 1 105 ? -14.321 0.366 17.975 1.00 95.00 105 PHE A CA 1
ATOM 865 C C . PHE A 1 105 ? -15.423 1.255 18.539 1.00 95.00 105 PHE A C 1
ATOM 867 O O . PHE A 1 105 ? -15.183 2.450 18.745 1.00 95.00 105 PHE A O 1
ATOM 874 N N . ASN A 1 106 ? -16.583 0.664 18.848 1.00 94.06 106 ASN A N 1
ATOM 875 C CA . ASN A 1 106 ? -17.764 1.341 19.365 1.00 94.06 106 ASN A CA 1
ATOM 876 C C . ASN A 1 106 ? -18.145 2.568 18.514 1.00 94.06 106 ASN A C 1
ATOM 878 O O . ASN A 1 106 ? -18.492 3.611 19.054 1.00 94.06 106 ASN A O 1
ATOM 882 N N . LEU A 1 107 ? -17.964 2.503 17.192 1.00 94.94 107 LEU A N 1
ATOM 883 C CA . LEU A 1 107 ? -18.320 3.609 16.306 1.00 94.94 107 LEU A CA 1
ATOM 884 C C . LEU A 1 107 ? -19.844 3.668 16.176 1.00 94.94 107 LEU A C 1
ATOM 886 O O . LEU A 1 107 ? -20.483 2.649 15.907 1.00 94.94 107 LEU A O 1
ATOM 890 N N . GLU A 1 108 ? -20.416 4.851 16.358 1.00 94.12 108 GLU A N 1
ATOM 891 C CA . GLU A 1 108 ? -21.845 5.094 16.202 1.00 94.12 108 GLU A CA 1
ATOM 892 C C . GLU A 1 108 ? -22.119 5.967 14.981 1.00 94.12 108 GLU A C 1
ATOM 894 O O . GLU A 1 108 ? -21.283 6.754 14.547 1.00 94.12 108 GLU A O 1
ATOM 899 N N . ARG A 1 109 ? -23.337 5.872 14.439 1.00 94.25 109 ARG A N 1
ATOM 900 C CA . ARG A 1 109 ? -23.755 6.650 13.266 1.00 94.25 109 ARG A CA 1
ATOM 901 C C . ARG A 1 109 ? -23.513 8.153 13.444 1.00 94.25 109 ARG A C 1
ATOM 903 O O . ARG A 1 109 ? -23.049 8.824 12.528 1.00 94.25 109 ARG A O 1
ATOM 910 N N . ASN A 1 110 ? -23.834 8.677 14.626 1.00 91.94 110 ASN A N 1
ATOM 911 C CA . ASN A 1 110 ? -23.737 10.105 14.916 1.00 91.94 110 ASN A CA 1
ATOM 912 C C . ASN A 1 110 ? -22.286 10.608 14.944 1.00 91.94 110 ASN A C 1
ATOM 914 O O . ASN A 1 110 ? -22.070 11.781 14.646 1.00 91.94 110 ASN A O 1
ATOM 918 N N . ASP A 1 111 ? -21.300 9.734 15.194 1.00 92.19 111 ASP A N 1
ATOM 919 C CA . ASP A 1 111 ? -19.874 10.090 15.142 1.00 92.19 111 ASP A CA 1
ATOM 920 C C . ASP A 1 111 ? -19.453 10.575 13.742 1.00 92.19 111 ASP A C 1
ATOM 922 O O . ASP A 1 111 ? -18.456 11.282 13.608 1.00 92.19 111 ASP A O 1
ATOM 926 N N . CYS A 1 112 ? -20.195 10.195 12.692 1.00 92.81 112 CYS A N 1
ATOM 927 C CA . CYS A 1 112 ? -19.888 10.526 11.300 1.00 92.81 112 CYS A CA 1
ATOM 928 C C . CYS A 1 112 ? -20.434 11.885 10.833 1.00 92.81 112 CYS A C 1
ATOM 930 O O . CYS A 1 112 ? -20.121 12.327 9.726 1.00 92.81 112 CYS A O 1
ATOM 932 N N . PHE A 1 113 ? -21.250 12.541 11.664 1.00 89.38 113 PHE A N 1
ATOM 933 C CA . PHE A 1 113 ? -21.931 13.802 11.342 1.00 89.38 113 PHE A CA 1
ATOM 934 C C . PHE A 1 113 ? -21.626 14.922 12.346 1.00 89.38 113 PHE A C 1
ATOM 936 O O . PHE A 1 113 ? -22.274 15.966 12.323 1.00 89.38 113 PHE A O 1
ATOM 943 N N . GLN A 1 114 ? -20.651 14.713 13.231 1.00 80.69 114 GLN A N 1
ATOM 944 C CA . GLN A 1 114 ? -20.219 15.692 14.225 1.00 80.69 114 GLN A CA 1
ATOM 945 C C . GLN A 1 114 ? -18.822 16.219 13.889 1.00 80.69 114 GLN A C 1
ATOM 947 O O . GLN A 1 114 ? -17.928 15.476 13.478 1.00 80.69 114 GLN A O 1
ATOM 952 N N . GLU A 1 115 ? -18.606 17.520 14.084 1.00 67.88 115 GLU A N 1
ATOM 953 C CA . GLU A 1 115 ? -17.268 18.094 13.983 1.00 67.88 115 GLU A CA 1
ATOM 954 C C . GLU A 1 115 ? -16.456 17.734 15.236 1.00 67.88 115 GLU A C 1
ATOM 956 O O . GLU A 1 115 ? -16.564 18.371 16.282 1.00 67.88 115 GLU A O 1
ATOM 961 N N . ASN A 1 116 ? -15.596 16.719 15.136 1.00 60.44 116 ASN A N 1
ATOM 962 C CA . ASN A 1 116 ? -14.602 16.440 16.175 1.00 60.44 116 ASN A CA 1
ATOM 963 C C . ASN A 1 116 ? -13.426 17.424 16.044 1.00 60.44 116 ASN A C 1
ATOM 965 O O . ASN A 1 116 ? -12.403 17.122 15.428 1.00 60.44 116 ASN A O 1
ATOM 969 N N . ILE A 1 117 ? -13.596 18.625 16.611 1.00 52.12 117 ILE A N 1
ATOM 970 C CA . ILE A 1 117 ? -12.648 19.757 16.524 1.00 52.12 117 ILE A CA 1
ATOM 971 C C . ILE A 1 117 ? -11.426 19.572 17.452 1.00 52.12 117 ILE A C 1
ATOM 973 O O . ILE A 1 117 ? -10.443 20.307 17.356 1.00 52.12 117 ILE A O 1
ATOM 977 N N . THR A 1 118 ? -11.412 18.569 18.333 1.00 50.44 118 THR A N 1
ATOM 978 C CA . THR A 1 118 ? -10.318 18.387 19.295 1.00 50.44 118 T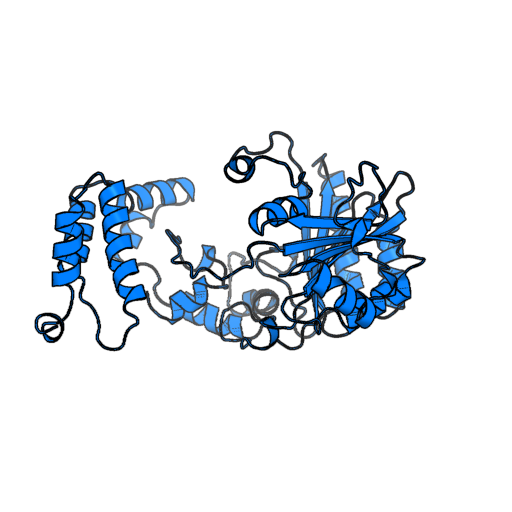HR A CA 1
ATOM 979 C C . THR A 1 118 ? -9.140 17.572 18.744 1.00 50.44 118 THR A C 1
ATOM 981 O O . THR A 1 118 ? -9.268 16.498 18.141 1.00 50.44 118 THR A O 1
ATOM 984 N N . SER A 1 119 ? -7.935 18.093 18.990 1.00 47.94 119 SER A N 1
ATOM 985 C CA . SER A 1 119 ? -6.693 17.320 18.920 1.00 47.94 119 SER A CA 1
ATOM 986 C C . SER A 1 119 ? -6.754 16.214 19.981 1.00 47.94 119 SER A C 1
ATOM 988 O O . SER A 1 119 ? -6.999 16.515 21.146 1.00 47.94 119 SER A O 1
ATOM 990 N N . GLY A 1 120 ? -6.599 14.946 19.585 1.00 55.41 120 GLY A N 1
ATOM 991 C CA . GLY A 1 120 ? -6.728 13.789 20.488 1.00 55.41 120 GLY A CA 1
ATOM 992 C C . GLY A 1 120 ? -8.094 13.087 20.489 1.00 55.41 120 GLY A C 1
ATOM 993 O O . GLY A 1 120 ? -8.332 12.236 21.342 1.00 55.41 120 GLY A O 1
ATOM 994 N N . ALA A 1 121 ? -8.996 13.409 19.551 1.00 58.94 121 ALA A N 1
ATOM 995 C CA . ALA A 1 121 ? -10.262 12.688 19.400 1.00 58.94 121 ALA A CA 1
ATOM 996 C C . ALA A 1 121 ? -10.035 11.174 19.209 1.00 58.94 121 ALA A C 1
ATOM 998 O O . ALA A 1 121 ? -9.393 10.743 18.253 1.00 58.94 121 ALA A O 1
ATOM 999 N N . VAL A 1 122 ? -10.612 10.370 20.108 1.00 77.44 122 VAL A N 1
ATOM 1000 C CA . VAL A 1 122 ? -10.483 8.900 20.132 1.00 77.44 122 VAL A CA 1
ATOM 1001 C C . VAL A 1 122 ? -11.111 8.244 18.897 1.00 77.44 122 VAL A C 1
ATOM 1003 O O . VAL A 1 122 ? -10.686 7.168 18.474 1.00 77.44 122 VAL A O 1
ATOM 1006 N N . LYS A 1 123 ? -12.125 8.891 18.314 1.00 88.88 123 LYS A N 1
ATOM 1007 C CA . LYS A 1 123 ? -12.809 8.464 17.0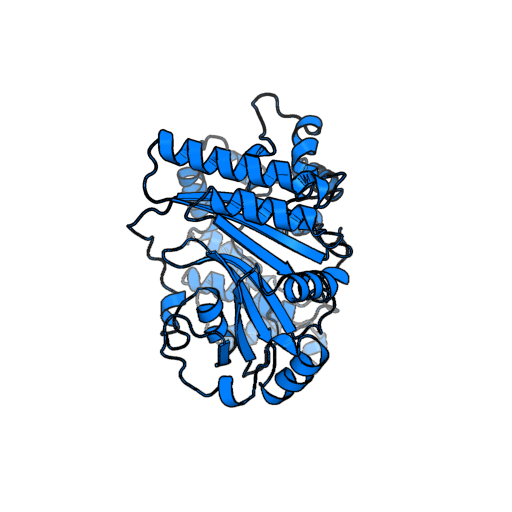93 1.00 88.88 123 LYS A CA 1
ATOM 1008 C C . LYS A 1 123 ? -13.009 9.666 16.175 1.00 88.88 123 LYS A C 1
ATOM 1010 O O . LYS A 1 123 ? -13.265 10.774 16.642 1.00 88.88 123 LYS A O 1
ATOM 1015 N N . ARG A 1 124 ? -12.917 9.457 14.869 1.00 90.19 124 ARG A N 1
ATOM 1016 C CA . ARG A 1 124 ? -13.355 10.418 13.844 1.00 90.19 124 ARG A CA 1
ATOM 1017 C C . ARG A 1 124 ? -14.065 9.639 12.762 1.00 90.19 124 ARG A C 1
ATOM 1019 O O . ARG A 1 124 ? -13.568 8.579 12.399 1.00 90.19 124 ARG A O 1
ATOM 1026 N N . CYS A 1 125 ? -15.166 10.153 12.242 1.00 94.12 125 CYS A N 1
ATOM 1027 C CA . CYS A 1 125 ? -15.849 9.549 11.114 1.00 94.12 125 CYS A CA 1
ATOM 1028 C C . CYS A 1 125 ? -16.459 10.633 10.232 1.00 94.12 125 CYS A C 1
ATOM 1030 O O . CYS A 1 125 ? -16.828 11.690 10.734 1.00 94.12 125 CYS A O 1
ATOM 1032 N N . TYR A 1 126 ? -16.541 10.375 8.929 1.00 94.81 126 TYR A N 1
ATOM 1033 C CA . TYR A 1 126 ? -17.162 11.275 7.966 1.00 94.81 126 TYR A CA 1
ATOM 1034 C C . TYR A 1 126 ? -17.761 10.485 6.805 1.00 94.81 126 TYR A C 1
ATOM 1036 O O . TYR A 1 126 ? -17.147 9.532 6.319 1.00 94.81 126 TYR A O 1
ATOM 1044 N N . GLU A 1 127 ? -18.912 10.935 6.312 1.00 95.44 127 GLU A N 1
ATOM 1045 C CA . GLU A 1 127 ? -19.459 10.500 5.028 1.00 95.44 127 GLU A CA 1
ATOM 1046 C C . GLU A 1 127 ? -19.130 11.545 3.949 1.00 95.44 127 GLU A C 1
ATOM 1048 O O . GLU A 1 127 ? -19.558 12.700 4.010 1.00 95.44 127 GLU A O 1
ATOM 1053 N N . VAL A 1 128 ? -18.310 11.160 2.973 1.00 95.06 128 VAL A N 1
ATOM 1054 C CA . VAL A 1 128 ? -17.683 12.075 2.005 1.00 95.06 128 VAL A CA 1
ATOM 1055 C C . VAL A 1 128 ? -17.705 11.488 0.599 1.00 95.06 128 VAL A C 1
ATOM 1057 O O . VAL A 1 128 ? -17.964 10.304 0.420 1.00 95.06 128 VAL A O 1
ATOM 1060 N N . SER A 1 129 ? -17.422 12.292 -0.425 1.00 95.62 129 SER A N 1
ATOM 1061 C CA . SER A 1 129 ? -17.133 11.732 -1.753 1.00 95.62 129 SER A CA 1
ATOM 1062 C C . SER A 1 129 ? -15.804 10.967 -1.751 1.00 95.62 129 SER A C 1
ATOM 1064 O O . SER A 1 129 ? -14.913 11.253 -0.947 1.00 95.62 129 SER A O 1
ATOM 1066 N N . TRP A 1 130 ? -15.625 10.031 -2.687 1.00 96.19 130 TRP A N 1
ATOM 1067 C CA . TRP A 1 130 ? -14.371 9.274 -2.801 1.00 96.19 130 TRP A CA 1
ATOM 1068 C C . TRP A 1 130 ? -13.135 10.177 -2.959 1.00 96.19 130 TRP A C 1
ATOM 1070 O O . TRP A 1 130 ? -12.101 9.921 -2.359 1.00 96.19 130 TRP A O 1
ATOM 1080 N N . ILE A 1 131 ? -13.224 11.284 -3.704 1.00 94.81 131 ILE A N 1
ATOM 1081 C CA . ILE A 1 131 ? -12.062 12.168 -3.883 1.00 94.81 131 ILE A CA 1
ATOM 1082 C C . ILE A 1 131 ? -11.680 12.904 -2.588 1.00 94.81 131 ILE A C 1
ATOM 1084 O O . ILE A 1 131 ? -10.502 13.132 -2.324 1.00 94.81 131 ILE A O 1
ATOM 1088 N N . GLN A 1 132 ? -12.655 13.224 -1.734 1.00 94.00 132 GLN A N 1
ATOM 1089 C CA . GLN A 1 132 ? -12.398 13.840 -0.430 1.00 94.00 132 GLN A CA 1
ATOM 1090 C C . GLN A 1 132 ? -11.747 12.861 0.556 1.00 94.00 132 GLN A C 1
ATOM 1092 O O . GLN A 1 132 ? -10.979 13.293 1.419 1.00 94.00 132 GLN A O 1
ATOM 1097 N N . SER A 1 133 ? -11.989 11.549 0.424 1.00 94.81 133 SER A N 1
ATOM 1098 C CA . SER A 1 133 ? -11.304 10.551 1.256 1.00 94.81 133 SER A CA 1
ATOM 1099 C C . SER A 1 133 ? -9.791 10.531 1.004 1.00 94.81 133 SER A C 1
ATOM 1101 O O . SER A 1 133 ? -9.021 10.250 1.924 1.00 94.81 133 SER A O 1
ATOM 1103 N N . ALA A 1 134 ? -9.326 10.928 -0.187 1.00 92.81 134 ALA A N 1
ATOM 1104 C CA . ALA A 1 134 ? -7.897 11.052 -0.473 1.00 92.81 134 ALA A CA 1
ATOM 1105 C C . ALA A 1 134 ? -7.199 12.042 0.482 1.00 92.81 134 ALA A C 1
ATOM 1107 O O . ALA A 1 134 ? -6.093 11.775 0.959 1.00 92.81 134 ALA A O 1
ATOM 1108 N N . PHE A 1 135 ? -7.861 13.151 0.839 1.00 91.94 135 PHE A N 1
ATOM 1109 C CA . PHE A 1 135 ? -7.331 14.103 1.822 1.00 91.94 135 PHE A CA 1
ATOM 1110 C C . PHE A 1 135 ? -7.184 13.488 3.204 1.00 91.94 135 PHE A C 1
ATOM 1112 O O . PHE A 1 135 ? -6.183 13.727 3.881 1.00 91.94 135 PHE A O 1
ATOM 1119 N N . TYR A 1 136 ? -8.145 12.660 3.595 1.00 90.62 136 TYR A N 1
ATOM 1120 C CA . TYR A 1 136 ? -8.134 11.985 4.880 1.00 90.62 136 TYR A CA 1
ATOM 1121 C C . TYR A 1 136 ? -6.923 11.053 5.035 1.00 90.62 136 TYR A C 1
ATOM 1123 O O . TYR A 1 136 ? -6.225 11.103 6.051 1.00 90.62 136 TYR A O 1
ATOM 1131 N N . PHE A 1 137 ? -6.595 10.270 4.003 1.00 90.12 137 PHE A N 1
ATOM 1132 C CA . PHE A 1 137 ? -5.407 9.407 4.010 1.00 90.12 137 PHE A CA 1
ATOM 1133 C C . PHE A 1 137 ? -4.081 10.177 3.941 1.00 90.12 137 PHE A C 1
ATOM 1135 O O . PHE A 1 137 ? -3.057 9.654 4.387 1.00 90.12 137 PHE A O 1
ATOM 1142 N N . TYR A 1 138 ? -4.100 11.418 3.444 1.00 85.62 138 TYR A N 1
ATOM 1143 C CA . TYR A 1 138 ? -2.951 12.329 3.433 1.00 85.62 138 TYR A CA 1
ATOM 1144 C C . TYR A 1 138 ? -2.869 13.221 4.688 1.00 85.62 138 TYR A C 1
ATOM 1146 O O . TYR A 1 138 ? -2.059 14.144 4.736 1.00 85.62 138 TYR A O 1
ATOM 1154 N N . PHE A 1 139 ? -3.709 12.982 5.704 1.00 85.69 139 PHE A N 1
ATOM 1155 C CA . PHE A 1 139 ? -3.799 13.813 6.915 1.00 85.69 139 PHE A CA 1
ATOM 1156 C C . PHE A 1 139 ? -4.081 15.300 6.628 1.00 85.69 139 PHE A C 1
ATOM 1158 O O . PHE A 1 139 ? -3.685 16.185 7.387 1.00 85.69 139 PHE A O 1
ATOM 1165 N N . ARG A 1 140 ? -4.786 15.589 5.529 1.00 86.62 140 ARG A N 1
ATOM 1166 C CA . ARG A 1 140 ? -5.318 16.917 5.203 1.00 86.62 140 ARG A CA 1
ATOM 1167 C C . ARG A 1 140 ? -6.765 17.034 5.668 1.00 86.62 140 ARG A C 1
ATOM 1169 O O . ARG A 1 140 ? -7.449 16.040 5.910 1.00 86.62 140 ARG A O 1
ATOM 1176 N N . LYS A 1 141 ? -7.243 18.274 5.791 1.00 88.56 141 LYS A N 1
ATOM 1177 C CA . LYS A 1 141 ? -8.653 18.536 6.091 1.00 88.56 141 LYS A CA 1
ATOM 1178 C C . LYS A 1 141 ? -9.503 18.042 4.920 1.00 88.56 141 LYS A C 1
ATOM 1180 O O . LYS A 1 141 ? -9.231 18.382 3.776 1.00 88.56 141 LYS A O 1
ATOM 1185 N N . ILE A 1 142 ? -10.560 17.288 5.207 1.00 89.38 142 ILE A N 1
ATOM 1186 C CA . ILE A 1 142 ? -11.496 16.787 4.184 1.00 89.38 142 ILE A CA 1
ATOM 1187 C C . ILE A 1 142 ? -12.247 17.913 3.453 1.00 89.38 142 ILE A C 1
ATOM 1189 O O . ILE A 1 142 ? -12.767 17.710 2.361 1.00 89.38 142 ILE A O 1
ATOM 1193 N N . THR A 1 143 ? -12.283 19.103 4.058 1.00 89.81 143 THR A N 1
ATOM 1194 C CA . THR A 1 143 ? -12.861 20.335 3.510 1.00 89.81 143 THR A CA 1
ATOM 1195 C C . THR A 1 143 ? -11.873 21.146 2.668 1.00 89.81 143 THR A C 1
ATOM 1197 O O . THR A 1 143 ? -12.202 22.249 2.240 1.00 89.81 143 THR A O 1
ATOM 1200 N N . SER A 1 144 ? -10.650 20.649 2.444 1.00 90.88 144 SER A N 1
ATOM 1201 C CA . SER A 1 144 ? -9.684 21.322 1.572 1.00 90.88 144 SER A CA 1
ATOM 1202 C C . SER A 1 144 ? -10.186 21.402 0.117 1.00 90.88 144 SER A C 1
ATOM 1204 O O . SER A 1 144 ? -10.853 20.473 -0.341 1.00 90.88 144 SER A O 1
ATOM 1206 N N . PRO A 1 145 ? -9.850 22.476 -0.626 1.00 93.06 145 PRO A N 1
ATOM 1207 C CA . PRO A 1 145 ? -10.155 22.577 -2.055 1.00 93.06 145 PRO A CA 1
ATOM 1208 C C . PRO A 1 145 ? -9.482 21.459 -2.868 1.00 93.06 145 PRO A C 1
ATOM 1210 O O . PRO A 1 145 ? -8.353 21.063 -2.561 1.00 93.06 145 PRO A O 1
ATOM 1213 N N . LEU A 1 146 ? -10.153 20.961 -3.914 1.00 91.25 146 LEU A N 1
ATOM 1214 C CA . LEU A 1 146 ? -9.649 19.864 -4.758 1.00 91.25 146 LEU A CA 1
ATOM 1215 C C . LEU A 1 146 ? -8.379 20.244 -5.524 1.00 91.25 146 LEU A C 1
ATOM 1217 O O . LEU A 1 146 ? -7.538 19.387 -5.792 1.00 91.25 146 LEU A O 1
ATOM 1221 N N . GLU A 1 147 ? -8.196 21.531 -5.803 1.00 91.81 147 GLU A N 1
ATOM 1222 C CA . GLU A 1 147 ? -7.052 22.109 -6.507 1.00 91.81 147 GLU A CA 1
ATOM 1223 C C . GLU A 1 147 ? -5.730 21.839 -5.779 1.00 91.81 147 GLU A C 1
ATOM 1225 O O . GLU A 1 147 ? -4.675 21.814 -6.407 1.00 91.81 147 GLU A O 1
ATOM 1230 N N . VAL A 1 148 ? -5.771 21.547 -4.473 1.00 88.00 148 VAL A N 1
ATOM 1231 C CA . VAL A 1 148 ? -4.591 21.128 -3.702 1.00 88.00 148 VAL A CA 1
ATOM 1232 C C . VAL A 1 148 ? -3.999 19.817 -4.237 1.00 88.00 148 VAL A C 1
ATOM 1234 O O . VAL A 1 148 ? -2.800 19.598 -4.104 1.00 88.00 148 VAL A O 1
ATOM 1237 N N . LEU A 1 149 ? -4.792 18.947 -4.874 1.00 88.19 149 LEU A N 1
ATOM 1238 C CA . LEU A 1 149 ? -4.280 17.733 -5.528 1.00 88.19 149 LEU A CA 1
ATOM 1239 C C . LEU A 1 149 ? -3.504 18.034 -6.820 1.00 88.19 149 LEU A C 1
ATOM 1241 O O . LEU A 1 149 ? -2.747 17.185 -7.287 1.00 88.19 149 LEU A O 1
ATOM 1245 N N . LEU A 1 150 ? -3.683 19.229 -7.393 1.00 90.44 150 LEU A N 1
ATOM 1246 C CA . LEU A 1 150 ? -2.940 19.704 -8.563 1.00 90.44 150 LEU A CA 1
ATOM 1247 C C . LEU A 1 150 ? -1.638 20.410 -8.173 1.00 90.44 150 LEU A C 1
ATOM 1249 O O . LEU A 1 150 ? -0.834 20.732 -9.051 1.00 90.44 150 LEU A O 1
ATOM 1253 N N . ASP A 1 151 ? -1.427 20.652 -6.878 1.00 86.38 151 ASP A N 1
ATOM 1254 C CA . ASP A 1 151 ? -0.239 21.314 -6.370 1.00 86.38 151 ASP A CA 1
ATOM 1255 C C . ASP A 1 151 ? 1.008 20.440 -6.586 1.00 86.38 151 ASP A C 1
ATOM 1257 O O . ASP A 1 151 ? 1.150 19.349 -6.030 1.00 86.38 151 ASP A O 1
ATOM 1261 N N . LYS A 1 152 ? 1.930 20.943 -7.413 1.00 86.19 152 LYS A N 1
ATOM 1262 C CA . LYS A 1 152 ? 3.224 20.314 -7.723 1.00 86.19 152 LYS A CA 1
ATOM 1263 C C . LYS A 1 152 ? 4.384 20.969 -6.971 1.00 86.19 152 LYS A C 1
ATOM 1265 O O . LYS A 1 152 ? 5.544 20.741 -7.320 1.00 86.19 152 LYS A O 1
ATOM 1270 N N . THR A 1 153 ? 4.096 21.811 -5.980 1.00 85.88 153 THR A N 1
ATOM 1271 C CA . THR A 1 153 ? 5.120 22.542 -5.236 1.00 85.88 153 THR A CA 1
ATOM 1272 C C . THR A 1 153 ? 5.992 21.566 -4.457 1.00 85.88 153 THR A C 1
ATOM 1274 O O . THR A 1 153 ? 5.514 20.749 -3.669 1.00 85.88 153 THR A O 1
ATOM 1277 N N . ILE A 1 154 ? 7.302 21.652 -4.677 1.00 75.06 154 ILE A N 1
ATOM 1278 C CA . ILE A 1 154 ? 8.280 20.859 -3.937 1.00 75.06 154 ILE A CA 1
ATOM 1279 C C . ILE A 1 154 ? 8.469 21.525 -2.567 1.00 75.06 154 ILE A C 1
ATOM 1281 O O . ILE A 1 154 ? 8.813 22.711 -2.530 1.00 75.06 154 ILE A O 1
ATOM 1285 N N . PRO A 1 155 ? 8.269 20.805 -1.446 1.00 77.50 155 PRO A N 1
ATOM 1286 C CA . PRO A 1 155 ? 8.497 21.363 -0.119 1.00 77.50 155 PRO A CA 1
ATOM 1287 C C . PRO A 1 155 ? 9.912 21.938 0.008 1.00 77.50 155 PRO A C 1
ATOM 1289 O O . PRO A 1 155 ? 10.899 21.272 -0.302 1.00 77.50 155 PRO A O 1
ATOM 1292 N N . THR A 1 156 ? 10.016 23.181 0.479 1.00 79.38 156 THR A N 1
ATOM 1293 C CA . THR A 1 156 ? 11.306 23.844 0.736 1.00 79.38 156 THR A CA 1
ATOM 1294 C C . THR A 1 156 ? 12.001 23.256 1.962 1.00 79.38 156 THR A C 1
ATOM 1296 O O . THR A 1 156 ? 13.230 23.182 2.014 1.00 79.38 156 THR A O 1
ATOM 1299 N N . GLN A 1 157 ? 11.216 22.789 2.935 1.00 80.50 157 GLN A N 1
ATOM 1300 C CA . GLN A 1 157 ? 11.711 22.048 4.082 1.00 80.50 157 GLN A CA 1
ATOM 1301 C C . GLN A 1 157 ? 11.997 20.600 3.681 1.00 80.50 157 GLN A C 1
ATOM 1303 O O . GLN A 1 157 ? 11.101 19.844 3.300 1.00 80.50 157 GLN A O 1
ATOM 1308 N N . LYS A 1 158 ? 13.268 20.208 3.782 1.00 84.38 158 LYS A N 1
ATOM 1309 C CA . LYS A 1 158 ? 13.689 18.830 3.542 1.00 84.38 158 LYS A CA 1
ATOM 1310 C C . LYS A 1 158 ? 13.316 17.969 4.745 1.00 84.38 158 LYS A C 1
ATOM 1312 O O . LYS A 1 158 ? 13.722 18.259 5.867 1.00 84.38 158 LYS A O 1
ATOM 1317 N N . HIS A 1 159 ? 12.588 16.893 4.479 1.00 87.75 159 HIS A N 1
ATOM 1318 C CA . HIS A 1 159 ? 12.371 15.804 5.421 1.00 87.75 159 HIS A CA 1
ATOM 1319 C C . HIS A 1 159 ? 13.057 14.561 4.876 1.00 87.75 159 HIS A C 1
ATOM 1321 O O . HIS A 1 159 ? 12.793 14.133 3.751 1.00 87.75 159 HIS A O 1
ATOM 1327 N N . TYR A 1 160 ? 13.962 14.009 5.669 1.00 92.38 160 TYR A N 1
ATOM 1328 C CA . TYR A 1 160 ? 14.720 12.821 5.325 1.00 92.38 160 TYR A CA 1
ATOM 1329 C C . TYR A 1 160 ? 14.070 11.625 6.001 1.00 92.38 160 TYR A C 1
ATOM 1331 O O . TYR A 1 160 ? 13.509 11.743 7.092 1.00 92.38 160 TYR A O 1
ATOM 1339 N N . TYR A 1 161 ? 14.122 10.470 5.354 1.00 93.81 161 TYR A N 1
ATOM 1340 C CA . TYR A 1 161 ? 13.640 9.241 5.955 1.00 93.81 161 TYR A CA 1
ATOM 1341 C C . TYR A 1 161 ? 14.387 8.039 5.393 1.00 93.81 161 TYR A C 1
ATOM 1343 O O . TYR A 1 161 ? 14.910 8.063 4.277 1.00 93.81 161 TYR A O 1
ATOM 1351 N N . LYS A 1 162 ? 14.382 6.961 6.169 1.00 96.31 162 LYS A N 1
ATOM 1352 C CA . LYS A 1 162 ? 14.700 5.611 5.715 1.00 96.31 162 LYS A CA 1
ATOM 1353 C C . LYS A 1 162 ? 13.424 4.793 5.860 1.00 96.31 162 LYS A C 1
ATOM 1355 O O . LYS A 1 162 ? 12.732 4.897 6.873 1.00 96.31 162 LYS A O 1
ATOM 1360 N N . GLY A 1 163 ? 13.125 3.984 4.850 1.00 97.38 163 GLY A N 1
ATOM 1361 C CA . GLY A 1 163 ? 12.027 3.032 4.894 1.00 97.38 163 GLY A CA 1
ATOM 1362 C C . GLY A 1 163 ? 12.436 1.652 4.397 1.00 97.38 163 GLY A C 1
ATOM 1363 O O . GLY A 1 163 ? 13.410 1.517 3.656 1.00 97.38 163 GLY A O 1
ATOM 1364 N N . THR A 1 164 ? 11.690 0.641 4.826 1.00 98.19 164 THR A N 1
ATOM 1365 C CA . THR A 1 164 ? 11.767 -0.740 4.334 1.00 98.19 164 THR A CA 1
ATOM 1366 C C . THR A 1 164 ? 10.400 -1.409 4.493 1.00 98.19 164 THR A C 1
ATOM 1368 O O . THR A 1 164 ? 9.441 -0.762 4.927 1.00 98.19 164 THR A O 1
ATOM 1371 N N . SER A 1 165 ? 10.266 -2.679 4.114 1.00 98.50 165 SER A N 1
ATOM 1372 C CA . SER A 1 165 ? 8.986 -3.381 4.218 1.00 98.50 165 SER A CA 1
ATOM 1373 C C . SER A 1 165 ? 9.107 -4.884 4.357 1.00 98.50 165 SER A C 1
ATOM 1375 O O . SER A 1 165 ? 10.100 -5.466 3.928 1.00 98.50 165 SER A O 1
ATOM 1377 N N . ASP A 1 166 ? 8.044 -5.483 4.883 1.00 98.69 166 ASP A N 1
ATOM 1378 C CA . ASP A 1 166 ? 7.830 -6.924 4.946 1.00 98.69 166 ASP A CA 1
ATOM 1379 C C . ASP A 1 166 ? 6.400 -7.283 4.530 1.00 98.69 166 ASP A C 1
ATOM 1381 O O . ASP A 1 166 ? 5.520 -6.426 4.434 1.00 98.69 166 ASP A O 1
ATOM 1385 N N . PHE A 1 167 ? 6.160 -8.575 4.321 1.00 98.56 167 PHE A N 1
ATOM 1386 C CA . PHE A 1 167 ? 4.817 -9.150 4.289 1.00 98.56 167 PHE A CA 1
ATOM 1387 C C . PHE A 1 167 ? 4.662 -10.144 5.431 1.00 98.56 167 PHE A C 1
ATOM 1389 O O . PHE A 1 167 ? 5.590 -10.899 5.730 1.00 98.56 167 PHE A O 1
ATOM 1396 N N . VAL A 1 168 ? 3.479 -10.182 6.035 1.00 98.50 168 VAL A N 1
ATOM 1397 C CA . VAL A 1 168 ? 3.143 -11.129 7.101 1.00 98.50 168 VAL A CA 1
ATOM 1398 C C . VAL A 1 168 ? 2.206 -12.199 6.563 1.00 98.50 168 VAL A C 1
ATOM 1400 O O . VAL A 1 168 ? 1.269 -11.898 5.827 1.00 98.50 168 VAL A O 1
ATOM 1403 N N . ARG A 1 169 ? 2.458 -13.463 6.920 1.00 97.38 169 ARG A N 1
ATOM 1404 C CA . ARG A 1 169 ? 1.637 -14.621 6.511 1.00 97.38 169 ARG A CA 1
ATOM 1405 C C . ARG A 1 169 ? 0.899 -15.291 7.668 1.00 97.38 169 ARG A C 1
ATOM 1407 O O . ARG A 1 169 ? -0.053 -16.026 7.442 1.00 97.38 169 ARG A O 1
ATOM 1414 N N . THR A 1 170 ? 1.341 -15.037 8.892 1.00 96.81 170 THR A N 1
ATOM 1415 C CA . THR A 1 170 ? 0.758 -15.542 10.137 1.00 96.81 170 THR A CA 1
ATOM 1416 C C . THR A 1 170 ? 0.794 -14.416 11.165 1.00 96.81 170 THR A C 1
ATOM 1418 O O . THR A 1 170 ? 1.805 -13.716 11.179 1.00 96.81 170 THR A O 1
ATOM 1421 N N . PRO A 1 171 ? -0.237 -14.242 12.010 1.00 97.38 171 PRO A N 1
ATOM 1422 C CA . PRO A 1 171 ? -0.254 -13.183 13.020 1.00 97.38 171 PRO A CA 1
ATOM 1423 C C . PRO A 1 171 ? 1.020 -13.168 13.869 1.00 97.38 171 PRO A C 1
ATOM 1425 O O . PRO A 1 171 ? 1.556 -14.230 14.209 1.00 97.38 171 PRO A O 1
ATOM 1428 N N . ILE A 1 172 ? 1.504 -11.972 14.198 1.00 97.44 172 ILE A N 1
ATOM 1429 C CA . ILE A 1 172 ? 2.687 -11.784 15.031 1.00 97.44 172 ILE A CA 1
ATOM 1430 C C . ILE A 1 172 ? 2.325 -12.225 16.462 1.00 97.44 172 ILE A C 1
ATOM 1432 O O . ILE A 1 172 ? 1.312 -11.789 17.009 1.00 97.44 172 ILE A O 1
ATOM 1436 N N . PRO A 1 173 ? 3.110 -13.121 17.088 1.00 96.06 173 PRO A N 1
ATOM 1437 C CA . PRO A 1 173 ? 2.859 -13.534 18.462 1.00 96.06 173 PRO A CA 1
ATOM 1438 C C . PRO A 1 173 ? 3.178 -12.399 19.442 1.00 96.06 173 PRO A C 1
ATOM 1440 O O . PRO A 1 173 ? 3.930 -11.480 19.121 1.00 96.06 173 PRO A O 1
ATOM 1443 N N . GLU A 1 174 ? 2.690 -12.522 20.676 1.00 93.50 174 GLU A N 1
ATOM 1444 C CA . GLU A 1 174 ? 2.898 -11.539 21.751 1.00 93.50 174 GLU A CA 1
ATOM 1445 C C . GLU A 1 174 ? 4.368 -11.118 21.910 1.00 93.50 174 GLU A C 1
ATOM 1447 O O . GLU A 1 174 ? 4.675 -9.931 21.952 1.00 93.50 174 GLU A O 1
ATOM 1452 N N . SER A 1 175 ? 5.300 -12.075 21.862 1.00 95.50 175 SER A N 1
ATOM 1453 C CA . SER A 1 175 ? 6.740 -11.805 21.971 1.00 95.50 175 SER A CA 1
ATOM 1454 C C . SER A 1 175 ? 7.293 -10.902 20.859 1.00 95.50 175 SER A C 1
ATOM 1456 O O . SER A 1 175 ? 8.303 -10.222 21.043 1.00 95.50 175 SER A O 1
ATOM 1458 N N . GLY A 1 176 ? 6.671 -10.917 19.676 1.00 95.94 176 GLY A N 1
ATOM 1459 C CA . GLY A 1 176 ? 7.014 -10.013 18.583 1.00 95.94 176 GLY A CA 1
ATOM 1460 C C . GLY A 1 176 ? 6.535 -8.594 18.865 1.00 95.94 176 GLY A C 1
ATOM 1461 O O . GLY A 1 176 ? 7.281 -7.644 18.637 1.00 95.94 176 GLY A O 1
ATOM 1462 N N . TRP A 1 177 ? 5.341 -8.450 19.436 1.00 93.69 177 TRP A N 1
ATOM 1463 C CA . TRP A 1 177 ? 4.799 -7.154 19.829 1.00 93.69 177 TRP A CA 1
ATOM 1464 C C . TRP A 1 177 ? 5.536 -6.531 21.022 1.00 93.69 177 TRP A C 1
ATOM 1466 O O . TRP A 1 177 ? 5.865 -5.349 20.963 1.00 93.69 177 TRP A O 1
ATOM 1476 N N . GLU A 1 178 ? 5.913 -7.322 22.030 1.00 93.25 178 GLU A N 1
ATOM 1477 C CA . GLU A 1 178 ? 6.784 -6.882 23.135 1.00 93.25 178 GLU A CA 1
ATOM 1478 C C . GLU A 1 178 ? 8.150 -6.384 22.630 1.00 93.25 178 GLU A C 1
ATOM 1480 O O . GLU A 1 178 ? 8.715 -5.411 23.138 1.00 93.25 178 GLU A O 1
ATOM 1485 N N . MET A 1 179 ? 8.705 -7.049 21.608 1.00 95.19 179 MET A N 1
ATOM 1486 C CA . MET A 1 179 ? 9.937 -6.604 20.957 1.00 95.19 179 MET A CA 1
ATOM 1487 C C . MET A 1 179 ? 9.733 -5.268 20.236 1.00 95.19 179 MET A C 1
ATOM 1489 O O . MET A 1 179 ? 10.560 -4.371 20.403 1.00 95.19 179 MET A O 1
ATOM 1493 N N . ILE A 1 180 ? 8.643 -5.125 19.471 1.00 94.12 180 ILE A N 1
ATOM 1494 C CA . ILE A 1 180 ? 8.325 -3.891 18.741 1.00 94.12 180 ILE A CA 1
ATOM 1495 C C . ILE A 1 180 ? 8.203 -2.718 19.714 1.00 94.12 180 ILE A C 1
ATOM 1497 O O . ILE A 1 180 ? 8.832 -1.693 19.473 1.00 94.12 180 ILE A O 1
ATOM 1501 N N . GLU A 1 181 ? 7.472 -2.879 20.818 1.00 91.00 181 GLU A N 1
ATOM 1502 C CA . GLU A 1 181 ? 7.338 -1.867 21.878 1.00 91.00 181 GLU A CA 1
ATOM 1503 C C . GLU A 1 181 ? 8.701 -1.439 22.417 1.00 91.00 181 GLU A C 1
ATOM 1505 O O . GLU A 1 181 ? 9.079 -0.270 22.343 1.00 91.00 181 GLU A O 1
ATOM 1510 N N . ARG A 1 182 ? 9.509 -2.403 22.874 1.00 91.94 182 ARG A N 1
ATOM 1511 C CA . ARG A 1 182 ? 10.847 -2.110 23.396 1.00 91.94 182 ARG A CA 1
ATOM 1512 C C . ARG A 1 182 ? 11.693 -1.327 22.391 1.00 91.94 182 ARG A C 1
ATOM 1514 O O . ARG A 1 182 ? 12.371 -0.380 22.779 1.00 91.94 182 ARG A O 1
ATOM 1521 N N . THR A 1 183 ? 11.659 -1.708 21.117 1.00 93.00 183 THR A N 1
ATOM 1522 C CA . THR A 1 183 ? 12.454 -1.056 20.072 1.00 93.00 183 THR A CA 1
ATOM 1523 C C . THR A 1 183 ? 11.870 0.307 19.668 1.00 93.00 183 THR A C 1
ATOM 1525 O O . THR A 1 183 ? 12.636 1.216 19.344 1.00 93.00 183 THR A O 1
ATOM 1528 N N . PHE A 1 184 ? 10.549 0.510 19.741 1.00 92.06 184 PHE A N 1
ATOM 1529 C CA . PHE A 1 184 ? 9.890 1.801 19.497 1.00 92.06 184 PHE A CA 1
ATOM 1530 C C . PHE A 1 184 ? 10.227 2.848 20.563 1.00 92.06 184 PHE A C 1
ATOM 1532 O O . PHE A 1 184 ? 10.406 4.014 20.211 1.00 92.06 184 PHE A O 1
ATOM 1539 N N . LEU A 1 185 ? 10.406 2.453 21.827 1.00 89.62 185 LEU A N 1
ATOM 1540 C CA . LEU A 1 185 ? 10.825 3.361 22.906 1.00 89.62 185 LEU A CA 1
ATOM 1541 C C . LEU A 1 185 ? 12.223 3.972 22.690 1.00 89.62 185 LEU A C 1
ATOM 1543 O O . LEU A 1 185 ? 12.529 5.047 23.216 1.00 89.62 185 LEU A O 1
ATOM 1547 N N . GLU A 1 186 ? 13.075 3.316 21.898 1.00 91.75 186 GLU A N 1
ATOM 1548 C CA . GLU A 1 186 ? 14.432 3.783 21.587 1.00 91.75 186 GLU A CA 1
ATOM 1549 C C . GLU A 1 186 ? 14.456 4.944 20.572 1.00 91.75 186 GLU A C 1
ATOM 1551 O O . GLU A 1 186 ? 15.483 5.610 20.424 1.00 91.75 186 GLU A O 1
ATOM 1556 N N . GLU A 1 187 ? 13.343 5.219 19.882 1.00 90.75 187 GLU A N 1
ATOM 1557 C CA . GLU A 1 187 ? 13.264 6.195 18.794 1.00 90.75 187 GLU A CA 1
ATOM 1558 C C . GLU A 1 187 ? 12.120 7.200 19.015 1.00 90.75 187 GLU A C 1
ATOM 1560 O O . GLU A 1 187 ? 11.044 6.882 19.507 1.00 90.75 187 GLU A O 1
ATOM 1565 N N . ALA A 1 188 ? 12.341 8.466 18.665 1.00 84.50 188 ALA A N 1
ATOM 1566 C CA . ALA A 1 188 ? 11.348 9.521 18.848 1.00 84.50 188 ALA A CA 1
ATOM 1567 C C . ALA A 1 188 ? 10.285 9.531 17.740 1.00 84.50 188 ALA A C 1
ATOM 1569 O O . ALA A 1 188 ? 9.137 9.873 18.006 1.00 84.50 188 ALA A O 1
ATOM 1570 N N . GLY A 1 189 ? 10.663 9.178 16.506 1.00 84.31 189 GLY A N 1
ATOM 1571 C CA . GLY A 1 189 ? 9.770 9.219 15.342 1.00 84.31 189 GLY A CA 1
ATOM 1572 C C . GLY A 1 189 ? 9.640 7.906 14.563 1.00 84.31 189 GLY A C 1
ATOM 1573 O O . GLY A 1 189 ? 9.721 7.965 13.330 1.00 84.31 189 GLY A O 1
ATOM 1574 N N . PRO A 1 190 ? 9.481 6.734 15.210 1.00 91.75 190 PRO A N 1
ATOM 1575 C CA . PRO A 1 190 ? 9.245 5.492 14.496 1.00 91.75 190 PRO A CA 1
ATOM 1576 C C . PRO A 1 190 ? 7.816 5.463 13.946 1.00 91.75 190 PRO A C 1
ATOM 1578 O O . PRO A 1 190 ? 6.878 5.984 14.558 1.00 91.75 190 PRO A O 1
ATOM 1581 N N . ARG A 1 191 ? 7.636 4.832 12.786 1.00 94.12 191 ARG A N 1
ATOM 1582 C CA . ARG A 1 191 ? 6.310 4.558 12.235 1.00 94.12 191 ARG A CA 1
ATOM 1583 C C . ARG A 1 191 ? 6.277 3.210 11.531 1.00 94.12 191 ARG A C 1
ATOM 1585 O O . ARG A 1 191 ? 7.141 2.913 10.706 1.00 94.12 191 ARG A O 1
ATOM 1592 N N . MET A 1 192 ? 5.229 2.445 11.809 1.00 96.81 192 MET A N 1
ATOM 1593 C CA . MET A 1 192 ? 4.822 1.264 11.059 1.00 96.81 192 MET A CA 1
ATOM 1594 C C . MET A 1 192 ? 3.443 1.497 10.444 1.00 96.81 192 MET A C 1
ATOM 1596 O O . MET A 1 192 ? 2.549 2.027 11.099 1.00 96.81 192 MET A O 1
ATOM 1600 N N . ILE A 1 193 ? 3.270 1.113 9.183 1.00 97.50 193 ILE A N 1
ATOM 1601 C CA . ILE A 1 193 ? 1.983 1.134 8.482 1.00 97.50 193 ILE A CA 1
ATOM 1602 C C . ILE A 1 193 ? 1.699 -0.288 8.020 1.00 97.50 193 ILE A C 1
ATOM 1604 O O . ILE A 1 193 ? 2.491 -0.856 7.272 1.00 97.50 193 ILE A O 1
ATOM 1608 N N . LEU A 1 194 ? 0.602 -0.865 8.496 1.00 98.50 194 LEU A N 1
ATOM 1609 C CA . LEU A 1 194 ? 0.178 -2.221 8.195 1.00 98.50 194 LEU A CA 1
ATOM 1610 C C . LEU A 1 194 ? -1.100 -2.145 7.359 1.00 98.50 194 LEU A C 1
ATOM 1612 O O . LEU A 1 194 ? -2.114 -1.624 7.834 1.00 98.50 194 LEU A O 1
ATOM 1616 N N . GLU A 1 195 ? -1.065 -2.632 6.120 1.00 98.19 195 GLU A N 1
ATOM 1617 C CA . GLU A 1 195 ? -2.208 -2.543 5.203 1.00 98.19 195 GLU A CA 1
ATOM 1618 C C . GLU A 1 195 ? -2.697 -3.954 4.855 1.00 98.19 195 GLU A C 1
ATOM 1620 O O . GLU A 1 195 ? -1.915 -4.780 4.370 1.00 98.19 195 GLU A O 1
ATOM 1625 N N . PRO A 1 196 ? -3.977 -4.269 5.123 1.00 98.19 196 PRO A N 1
ATOM 1626 C CA . PRO A 1 196 ? -4.499 -5.602 4.880 1.00 98.19 196 PRO A CA 1
ATOM 1627 C C . PRO A 1 196 ? -4.484 -5.922 3.388 1.00 98.19 196 PRO A C 1
ATOM 1629 O O . PRO A 1 196 ? -4.836 -5.091 2.547 1.00 98.19 196 PRO A O 1
ATOM 1632 N N . LEU A 1 197 ? -4.074 -7.149 3.073 1.00 97.50 197 LEU A N 1
ATOM 1633 C CA . LEU A 1 197 ? -4.343 -7.778 1.787 1.00 97.50 197 LEU A CA 1
ATOM 1634 C C . LEU A 1 197 ? -5.697 -8.505 1.894 1.00 97.50 197 LEU A C 1
ATOM 1636 O O . LEU A 1 197 ? -6.605 -8.021 2.565 1.00 97.50 197 LEU A O 1
ATOM 1640 N N . GLY A 1 198 ? -5.879 -9.640 1.219 1.00 96.50 198 GLY A N 1
ATOM 1641 C CA . GLY A 1 198 ? -7.185 -10.285 1.140 1.00 96.50 198 GLY A CA 1
ATOM 1642 C C . GLY A 1 198 ? -8.072 -9.743 0.022 1.00 96.50 198 GLY A C 1
ATOM 1643 O O . GLY A 1 198 ? -7.584 -9.099 -0.911 1.00 96.50 198 GLY A O 1
ATOM 1644 N N . GLY A 1 199 ? -9.370 -10.060 0.086 1.00 96.62 199 GLY A N 1
ATOM 1645 C CA . GLY A 1 199 ? -10.358 -9.692 -0.938 1.00 96.62 199 GLY A CA 1
ATOM 1646 C C . GLY A 1 199 ? -9.839 -9.940 -2.359 1.00 96.62 199 GLY A C 1
ATOM 1647 O O . GLY A 1 199 ? -9.256 -10.991 -2.647 1.00 96.62 199 GLY A O 1
ATOM 1648 N N . LYS A 1 200 ? -9.920 -8.912 -3.212 1.00 96.88 200 LYS A N 1
ATOM 1649 C CA . LYS A 1 200 ? -9.430 -8.960 -4.597 1.00 96.88 200 LYS A CA 1
ATOM 1650 C C . LYS A 1 200 ? -7.961 -9.374 -4.743 1.00 96.88 200 LYS A C 1
ATOM 1652 O O . LYS A 1 200 ? -7.596 -10.005 -5.734 1.00 96.88 200 LYS A O 1
ATOM 1657 N N . MET A 1 201 ? -7.101 -9.065 -3.768 1.00 97.94 201 MET A N 1
ATOM 1658 C CA . MET A 1 201 ? -5.684 -9.451 -3.812 1.00 97.94 201 MET A CA 1
ATOM 1659 C C . MET A 1 201 ? -5.479 -10.966 -3.716 1.00 97.94 201 MET A C 1
ATOM 1661 O O . MET A 1 201 ? -4.457 -11.447 -4.196 1.00 97.94 201 MET A O 1
ATOM 1665 N N . ASN A 1 202 ? -6.433 -11.710 -3.144 1.00 97.38 202 ASN A N 1
ATOM 1666 C CA . ASN A 1 202 ? -6.393 -13.174 -3.080 1.00 97.38 202 ASN A CA 1
ATOM 1667 C C . ASN A 1 202 ? -6.907 -13.852 -4.358 1.00 97.38 202 ASN A C 1
ATOM 1669 O O . ASN A 1 202 ? -6.612 -15.029 -4.568 1.00 97.38 202 ASN A O 1
ATOM 1673 N N . GLU A 1 203 ? -7.680 -13.142 -5.181 1.00 97.62 203 GLU A N 1
ATOM 1674 C CA . GLU A 1 203 ? -8.219 -13.664 -6.442 1.00 97.62 203 GLU A CA 1
ATOM 1675 C C . GLU A 1 203 ? -7.202 -13.594 -7.583 1.00 97.62 203 GLU A C 1
ATOM 1677 O O . GLU A 1 203 ? -7.224 -14.415 -8.497 1.00 97.62 203 GLU A O 1
ATOM 1682 N N . ILE A 1 204 ? -6.305 -12.608 -7.528 1.00 98.00 204 ILE A N 1
ATOM 1683 C CA . ILE A 1 204 ? -5.285 -12.380 -8.550 1.00 98.00 204 ILE A CA 1
ATOM 1684 C C . ILE A 1 204 ? -4.150 -13.392 -8.373 1.00 98.00 204 ILE A C 1
ATOM 1686 O O . ILE A 1 204 ? -3.583 -13.523 -7.286 1.00 98.00 204 ILE A O 1
ATOM 1690 N N . SER A 1 205 ? -3.775 -14.074 -9.457 1.00 98.06 205 SER A N 1
ATOM 1691 C CA . SER A 1 205 ? -2.647 -15.012 -9.440 1.00 98.06 205 SER A CA 1
ATOM 1692 C C . SER A 1 205 ? -1.324 -14.294 -9.150 1.00 98.06 205 SER A C 1
ATOM 1694 O O . SER A 1 205 ? -1.069 -13.202 -9.667 1.00 98.06 205 SER A O 1
ATOM 1696 N N . GLU A 1 206 ? -0.432 -14.934 -8.383 1.00 97.62 206 GLU A N 1
ATOM 1697 C CA . GLU A 1 206 ? 0.910 -14.410 -8.085 1.00 97.62 206 GLU A CA 1
ATOM 1698 C C . GLU A 1 206 ? 1.720 -14.094 -9.353 1.00 97.62 206 GLU A C 1
ATOM 1700 O O . GLU A 1 206 ? 2.568 -13.208 -9.329 1.00 97.62 206 GLU A O 1
ATOM 1705 N N . SER A 1 207 ? 1.449 -14.771 -10.474 1.00 97.75 207 SER A N 1
ATOM 1706 C CA . SER A 1 207 ? 2.152 -14.568 -11.747 1.00 97.75 207 SER A CA 1
ATOM 1707 C C . SER A 1 207 ? 1.421 -13.659 -12.743 1.00 97.75 207 SER A C 1
ATOM 1709 O O . SER A 1 207 ? 1.952 -13.387 -13.823 1.00 97.75 207 SER A O 1
ATOM 1711 N N . GLU A 1 208 ? 0.206 -13.191 -12.428 1.00 98.19 208 GLU A N 1
ATOM 1712 C CA . GLU A 1 208 ? -0.603 -12.358 -13.338 1.00 98.19 208 GLU A CA 1
ATOM 1713 C C . GLU A 1 208 ? 0.091 -11.030 -13.674 1.00 98.19 208 GLU A C 1
ATOM 1715 O O . GLU A 1 208 ? 0.033 -10.530 -14.798 1.00 98.19 208 GLU A O 1
ATOM 1720 N N . THR A 1 209 ? 0.818 -10.497 -12.697 1.00 98.25 209 THR A N 1
ATOM 1721 C CA . THR A 1 209 ? 1.679 -9.317 -12.807 1.00 98.25 209 THR A CA 1
ATOM 1722 C C . THR A 1 209 ? 3.002 -9.606 -12.101 1.00 98.25 209 THR A C 1
ATOM 1724 O O . THR A 1 209 ? 3.041 -10.510 -11.270 1.00 98.25 209 THR A O 1
ATOM 1727 N N . PRO A 1 210 ? 4.063 -8.813 -12.314 1.00 98.50 210 PRO A N 1
ATOM 1728 C CA . PRO A 1 210 ? 5.323 -9.009 -11.607 1.00 98.50 210 PRO A CA 1
ATOM 1729 C C . PRO A 1 210 ? 5.215 -8.917 -10.083 1.00 98.50 210 PRO A C 1
ATOM 1731 O O . PRO A 1 210 ? 6.021 -9.544 -9.405 1.00 98.50 210 PRO A O 1
ATOM 1734 N N . PHE A 1 211 ? 4.244 -8.162 -9.551 1.00 98.31 211 PHE A N 1
ATOM 1735 C CA . PHE A 1 211 ? 3.960 -8.086 -8.117 1.00 98.31 211 PHE A CA 1
ATOM 1736 C C . PHE A 1 211 ? 3.364 -9.420 -7.620 1.00 98.31 211 PHE A C 1
ATOM 1738 O O . PHE A 1 211 ? 2.209 -9.720 -7.953 1.00 98.31 211 PHE A O 1
ATOM 1745 N N . PRO A 1 212 ? 4.117 -10.208 -6.826 1.00 97.94 212 PRO A N 1
ATOM 1746 C CA . PRO A 1 212 ? 3.755 -11.588 -6.507 1.00 97.94 212 PRO A CA 1
ATOM 1747 C C . PRO A 1 212 ? 2.966 -11.725 -5.201 1.00 97.94 212 PRO A C 1
ATOM 1749 O O . PRO A 1 212 ? 2.474 -12.803 -4.898 1.00 97.94 212 PRO A O 1
ATOM 1752 N N . HIS A 1 213 ? 2.895 -10.679 -4.376 1.00 97.81 213 HIS A N 1
ATOM 1753 C CA . HIS A 1 213 ? 2.407 -10.792 -3.001 1.00 97.81 213 HIS A CA 1
ATOM 1754 C C . HIS A 1 213 ? 0.873 -10.777 -2.985 1.00 97.81 213 HIS A C 1
ATOM 1756 O O . HIS A 1 213 ? 0.245 -9.733 -2.830 1.00 97.81 213 HIS A O 1
ATOM 1762 N N . ARG A 1 214 ? 0.277 -11.944 -3.237 1.00 97.69 214 ARG A N 1
ATOM 1763 C CA . ARG A 1 214 ? -1.170 -12.163 -3.366 1.00 97.69 214 ARG A CA 1
ATOM 1764 C C . ARG A 1 214 ? -1.670 -13.037 -2.212 1.00 97.69 214 ARG A C 1
ATOM 1766 O O . ARG A 1 214 ? -1.290 -12.806 -1.059 1.00 97.69 214 ARG A O 1
ATOM 1773 N N . LYS A 1 215 ? -2.493 -14.043 -2.522 1.00 97.25 215 LYS A N 1
ATOM 1774 C CA . LYS A 1 215 ? -3.036 -15.025 -1.580 1.00 97.25 215 LYS A CA 1
ATOM 1775 C C . LYS A 1 215 ? -1.960 -15.612 -0.663 1.00 97.25 215 LYS A C 1
ATOM 1777 O O . LYS A 1 215 ? -0.888 -15.996 -1.108 1.00 97.25 215 LYS A O 1
ATOM 1782 N N . GLY A 1 216 ? -2.278 -15.701 0.628 1.00 95.56 216 GLY A N 1
ATOM 1783 C CA . GLY A 1 216 ? -1.379 -16.225 1.663 1.00 95.56 216 GLY A CA 1
ATOM 1784 C C . GLY A 1 216 ? -0.575 -15.158 2.413 1.00 95.56 216 GLY A C 1
ATOM 1785 O O . GLY A 1 216 ? 0.098 -15.496 3.381 1.00 95.56 216 GLY A O 1
ATOM 1786 N N . ASN A 1 217 ? -0.663 -13.886 2.014 1.00 97.50 217 ASN A N 1
ATOM 1787 C CA . ASN A 1 217 ? -0.172 -12.754 2.802 1.00 97.50 217 ASN A CA 1
ATOM 1788 C C . ASN A 1 217 ? -1.371 -12.064 3.472 1.00 97.50 217 ASN A C 1
ATOM 1790 O O . ASN A 1 217 ? -2.356 -11.762 2.801 1.00 97.50 217 ASN A O 1
ATOM 1794 N N . LEU A 1 218 ? -1.290 -11.829 4.781 1.00 98.38 218 LEU A N 1
ATOM 1795 C CA . LEU A 1 218 ? -2.342 -11.182 5.567 1.00 98.38 218 LEU A CA 1
ATOM 1796 C C . LEU A 1 218 ? -2.311 -9.666 5.350 1.00 98.38 218 LEU A C 1
ATOM 1798 O O . LEU A 1 218 ? -3.332 -9.051 5.068 1.00 98.38 218 LEU A O 1
ATOM 1802 N N . TYR A 1 219 ? -1.125 -9.070 5.443 1.00 98.56 219 TYR A N 1
ATOM 1803 C CA . TYR A 1 219 ? -0.894 -7.640 5.257 1.00 98.56 219 TYR A CA 1
ATOM 1804 C C . TYR A 1 219 ? 0.565 -7.375 4.865 1.00 98.56 219 TYR A C 1
ATOM 1806 O O . TYR A 1 219 ? 1.453 -8.207 5.096 1.00 98.56 219 TYR A O 1
ATOM 1814 N N . ASN A 1 220 ? 0.816 -6.219 4.253 1.00 98.19 220 ASN A N 1
ATOM 1815 C CA . ASN A 1 220 ? 2.162 -5.662 4.147 1.00 98.19 220 ASN A CA 1
ATOM 1816 C C . ASN A 1 220 ? 2.466 -4.835 5.403 1.00 98.19 220 ASN A C 1
ATOM 1818 O O . ASN A 1 220 ? 1.563 -4.335 6.070 1.00 98.19 220 ASN A O 1
ATOM 1822 N N . ILE A 1 221 ? 3.747 -4.660 5.702 1.00 98.50 221 ILE A N 1
ATOM 1823 C CA . ILE A 1 221 ? 4.227 -3.704 6.695 1.00 98.50 221 ILE A CA 1
ATOM 1824 C C . ILE A 1 221 ? 5.193 -2.761 5.998 1.00 98.50 221 ILE A C 1
ATOM 1826 O O . ILE A 1 221 ? 6.150 -3.211 5.371 1.00 98.50 221 ILE A O 1
ATOM 1830 N N . GLN A 1 222 ? 4.983 -1.458 6.135 1.00 98.50 222 GLN A N 1
ATOM 1831 C CA . GLN A 1 222 ? 5.988 -0.446 5.849 1.00 98.50 222 GLN A CA 1
ATOM 1832 C C . GLN A 1 222 ? 6.577 0.061 7.164 1.00 98.50 222 GLN A C 1
ATOM 1834 O O . GLN A 1 222 ? 5.844 0.558 8.016 1.00 98.50 222 GLN A O 1
ATOM 1839 N N . TYR A 1 223 ? 7.896 -0.018 7.308 1.00 98.06 223 TYR A N 1
ATOM 1840 C CA . TYR A 1 223 ? 8.624 0.574 8.427 1.00 98.06 223 TYR A CA 1
ATOM 1841 C C . TYR A 1 223 ? 9.287 1.856 7.951 1.00 98.06 223 TYR A C 1
ATOM 1843 O O . TYR A 1 223 ? 9.939 1.855 6.905 1.00 98.06 223 TYR A O 1
ATOM 1851 N N . THR A 1 224 ? 9.163 2.935 8.714 1.00 96.38 224 THR A N 1
ATOM 1852 C CA . THR A 1 224 ? 9.819 4.207 8.405 1.00 96.38 224 THR A CA 1
ATOM 1853 C C . THR A 1 224 ? 10.337 4.882 9.661 1.00 96.38 224 THR A C 1
ATOM 1855 O O . THR A 1 224 ? 9.720 4.807 10.722 1.00 96.38 224 THR A O 1
ATOM 1858 N N . VAL A 1 225 ? 11.448 5.592 9.509 1.00 95.25 225 VAL A N 1
ATOM 1859 C CA . VAL A 1 225 ? 11.945 6.548 10.496 1.00 95.25 225 VAL A CA 1
ATOM 1860 C C . VAL A 1 225 ? 12.328 7.829 9.767 1.00 95.25 225 VAL A C 1
ATOM 1862 O O . VAL A 1 225 ? 13.029 7.781 8.754 1.00 95.25 225 VAL A O 1
ATOM 1865 N N . GLY A 1 226 ? 11.813 8.960 10.248 1.00 91.62 226 GLY A N 1
ATOM 1866 C CA . GLY A 1 226 ? 12.023 10.281 9.656 1.00 91.62 226 GLY A CA 1
ATOM 1867 C C . GLY A 1 226 ? 12.874 11.191 10.540 1.00 91.62 226 GLY A C 1
ATOM 1868 O O . GLY A 1 226 ? 12.878 11.059 11.763 1.00 91.62 226 GLY A O 1
ATOM 1869 N N . TRP A 1 227 ? 13.594 12.128 9.925 1.00 91.94 227 TRP A N 1
ATOM 1870 C CA . TRP A 1 227 ? 14.397 13.137 10.617 1.00 91.94 227 TRP A CA 1
ATOM 1871 C C . TRP A 1 227 ? 14.529 14.428 9.795 1.00 91.94 227 TRP A C 1
ATOM 1873 O O . TRP A 1 227 ? 14.288 14.453 8.586 1.00 91.94 227 TRP A O 1
ATOM 1883 N N . SER A 1 228 ? 14.907 15.518 10.468 1.00 90.38 228 SER A N 1
ATOM 1884 C CA . SER A 1 228 ? 15.050 16.849 9.852 1.00 90.38 228 SER A CA 1
ATOM 1885 C C . SER A 1 228 ? 16.512 17.260 9.646 1.00 90.38 228 SER A C 1
ATOM 1887 O O . SER A 1 228 ? 16.834 17.857 8.623 1.00 90.38 228 SER A O 1
ATOM 1889 N N . ASP A 1 229 ? 17.405 16.927 10.585 1.00 89.62 229 ASP A N 1
ATOM 1890 C CA . ASP A 1 229 ? 18.848 17.171 10.458 1.00 89.62 229 ASP A CA 1
ATOM 1891 C C . ASP A 1 229 ? 19.545 15.964 9.821 1.00 89.62 229 ASP A C 1
ATOM 1893 O O . ASP A 1 229 ? 19.582 14.887 10.411 1.00 89.62 229 ASP A O 1
ATOM 1897 N N . ASN A 1 230 ? 20.110 16.147 8.627 1.00 91.88 230 ASN A N 1
ATOM 1898 C CA . ASN A 1 230 ? 20.809 15.096 7.887 1.00 91.88 230 ASN A CA 1
ATOM 1899 C C . ASN A 1 230 ? 22.328 15.109 8.096 1.00 91.88 230 ASN A C 1
ATOM 1901 O O . ASN A 1 230 ? 23.077 14.729 7.196 1.00 91.88 230 ASN A O 1
ATOM 1905 N N . SER A 1 231 ? 22.790 15.561 9.260 1.00 94.88 231 SER A N 1
ATOM 1906 C CA . SER A 1 231 ? 24.155 15.297 9.701 1.00 94.88 231 SER A CA 1
ATOM 1907 C C . SER A 1 231 ? 24.434 13.784 9.713 1.00 94.88 231 SER A C 1
ATOM 1909 O O . SER A 1 231 ? 23.550 12.959 9.973 1.00 94.88 231 SER A O 1
ATOM 1911 N N . GLU A 1 232 ? 25.675 13.401 9.401 1.00 95.75 232 GLU A N 1
ATOM 1912 C CA . GLU A 1 232 ? 26.077 11.990 9.295 1.00 95.75 232 GLU A CA 1
ATOM 1913 C C . GLU A 1 232 ? 25.765 11.216 10.585 1.00 95.75 232 GLU A C 1
ATOM 1915 O O . GLU A 1 232 ? 25.223 10.118 10.536 1.00 95.75 232 GLU A O 1
ATOM 1920 N N . SER A 1 233 ? 26.009 11.836 11.744 1.00 95.69 233 SER A N 1
ATOM 1921 C CA . SER A 1 233 ? 25.711 11.258 13.060 1.00 95.69 233 SER A CA 1
ATOM 1922 C C . SER A 1 233 ? 24.229 10.886 13.215 1.00 95.69 233 SER A C 1
ATOM 1924 O O . SER A 1 233 ? 23.906 9.741 13.540 1.00 95.69 233 SER A O 1
ATOM 1926 N N . ILE A 1 234 ? 23.318 11.824 12.920 1.00 94.38 234 ILE A N 1
ATOM 1927 C CA . ILE A 1 234 ? 21.875 11.598 13.059 1.00 94.38 234 ILE A CA 1
ATOM 1928 C C . ILE A 1 234 ? 21.396 10.571 12.035 1.00 94.38 234 ILE A C 1
ATOM 1930 O O . ILE A 1 234 ? 20.742 9.596 12.402 1.00 94.38 234 ILE A O 1
ATOM 1934 N N . SER A 1 235 ? 21.744 10.744 10.761 1.00 95.12 235 SER A N 1
ATOM 1935 C CA . SER A 1 235 ? 21.291 9.841 9.696 1.00 95.12 235 SER A CA 1
ATOM 1936 C C . SER A 1 235 ? 21.785 8.400 9.899 1.00 95.12 235 SER A C 1
ATOM 1938 O O . SER A 1 235 ? 20.987 7.464 9.784 1.00 95.12 235 SER A O 1
ATOM 1940 N N . SER A 1 236 ? 23.046 8.201 10.298 1.00 96.25 236 SER A N 1
ATOM 1941 C CA . SER A 1 236 ? 23.587 6.881 10.644 1.00 96.25 236 SER A CA 1
ATOM 1942 C C . SER A 1 236 ? 22.882 6.257 11.854 1.00 96.25 236 SER A C 1
ATOM 1944 O O . SER A 1 236 ? 22.554 5.069 11.809 1.00 96.25 236 SER A O 1
ATOM 1946 N N . GLN A 1 237 ? 22.559 7.038 12.893 1.00 96.12 237 GLN A N 1
ATOM 1947 C CA . GLN A 1 237 ? 21.780 6.557 14.041 1.00 96.12 237 GLN A CA 1
ATOM 1948 C C . GLN A 1 237 ? 20.377 6.084 13.623 1.00 96.12 237 GLN A C 1
ATOM 1950 O O . GLN A 1 237 ? 19.971 4.977 13.983 1.00 96.12 237 GLN A O 1
ATOM 1955 N N . LYS A 1 238 ? 19.650 6.878 12.821 1.00 95.69 238 LYS A N 1
ATOM 1956 C CA . LYS A 1 238 ? 18.301 6.523 12.335 1.00 95.69 238 LYS A CA 1
ATOM 1957 C C . LYS A 1 238 ? 18.320 5.266 11.470 1.00 95.69 238 LYS A C 1
ATOM 1959 O O . LYS A 1 238 ? 17.491 4.372 11.642 1.00 95.69 238 LYS A O 1
ATOM 1964 N N . MET A 1 239 ? 19.288 5.167 10.559 1.00 96.69 239 MET A N 1
ATOM 1965 C CA . MET A 1 239 ? 19.452 3.986 9.712 1.00 96.69 239 MET A CA 1
ATOM 1966 C C . MET A 1 239 ? 19.808 2.738 10.528 1.00 96.69 239 MET A C 1
ATOM 1968 O O . MET A 1 239 ? 19.261 1.668 10.260 1.00 96.69 239 MET A O 1
ATOM 1972 N N . ALA A 1 240 ? 20.690 2.856 11.525 1.00 97.62 240 ALA A N 1
ATOM 1973 C CA . ALA A 1 240 ? 21.050 1.747 12.407 1.00 97.62 240 ALA A CA 1
ATOM 1974 C C . ALA A 1 240 ? 19.845 1.241 13.214 1.00 97.62 240 ALA A C 1
ATOM 1976 O O . ALA A 1 240 ? 19.631 0.030 13.283 1.00 97.62 240 ALA A O 1
ATOM 1977 N N . TRP A 1 241 ? 19.025 2.151 13.748 1.00 97.62 241 TRP A N 1
ATOM 1978 C CA . TRP A 1 241 ? 17.795 1.798 14.458 1.00 97.62 241 TRP A CA 1
ATOM 1979 C C . TRP A 1 241 ? 16.814 1.030 13.559 1.00 97.62 241 TRP A C 1
ATOM 1981 O O . TRP A 1 241 ? 16.370 -0.058 13.926 1.00 97.62 241 TRP A O 1
ATOM 1991 N N . LEU A 1 242 ? 16.541 1.513 12.337 1.00 98.00 242 LEU A N 1
ATOM 1992 C CA . LEU A 1 242 ? 15.612 0.808 11.443 1.00 98.00 242 LEU A CA 1
ATOM 1993 C C . LEU A 1 242 ? 16.148 -0.569 11.028 1.00 98.00 242 LEU A C 1
ATOM 1995 O O . LEU A 1 242 ? 15.390 -1.533 10.951 1.00 98.00 242 LEU A O 1
ATOM 1999 N N . ARG A 1 243 ? 17.460 -0.684 10.784 1.00 98.31 243 ARG A N 1
ATOM 2000 C CA . ARG A 1 243 ? 18.110 -1.970 10.480 1.00 98.31 243 ARG A CA 1
ATOM 2001 C C . ARG A 1 243 ? 18.006 -2.946 11.649 1.00 98.31 243 ARG A C 1
ATOM 2003 O O . ARG A 1 243 ? 17.800 -4.134 11.408 1.00 98.31 243 ARG A O 1
ATOM 2010 N N . LYS A 1 244 ? 18.114 -2.461 12.892 1.00 98.44 244 LYS A N 1
ATOM 2011 C CA . LYS A 1 244 ? 17.877 -3.264 14.098 1.00 98.44 244 LYS A CA 1
ATOM 2012 C C . LYS A 1 244 ? 16.435 -3.773 14.128 1.00 98.44 244 LYS A C 1
ATOM 2014 O O . LYS A 1 244 ? 16.258 -4.986 14.165 1.00 98.44 244 LYS A O 1
ATOM 2019 N N . LEU A 1 245 ? 15.437 -2.891 14.014 1.00 98.06 245 LEU A N 1
ATOM 2020 C CA . LEU A 1 245 ? 14.020 -3.285 14.007 1.00 98.06 245 LEU A CA 1
ATOM 2021 C C . LEU A 1 245 ? 13.716 -4.302 12.897 1.00 98.06 245 LEU A C 1
ATOM 2023 O O . LEU A 1 245 ? 13.119 -5.346 13.146 1.00 98.06 245 LEU A O 1
ATOM 2027 N N . TYR A 1 246 ? 14.174 -4.037 11.670 1.00 98.31 246 TYR A N 1
ATOM 2028 C CA . TYR A 1 246 ? 13.991 -4.958 10.551 1.00 98.31 246 TYR A CA 1
ATOM 2029 C C . TYR A 1 246 ? 14.649 -6.315 10.833 1.00 98.31 246 TYR A C 1
ATOM 2031 O O . TYR A 1 246 ? 14.048 -7.355 10.582 1.00 98.31 246 TYR A O 1
ATOM 2039 N N . LYS A 1 247 ? 15.856 -6.354 11.404 1.00 98.38 247 LYS A N 1
ATOM 2040 C CA . LYS A 1 247 ? 16.493 -7.619 11.792 1.00 98.38 247 LYS A CA 1
ATOM 2041 C C . LYS A 1 247 ? 15.681 -8.370 12.854 1.00 98.38 247 LYS A C 1
ATOM 2043 O O . LYS A 1 247 ? 15.458 -9.564 12.698 1.00 98.38 247 LYS A O 1
ATOM 2048 N N . GLU A 1 248 ? 15.209 -7.690 13.893 1.00 98.19 248 GLU A N 1
ATOM 2049 C CA . GLU A 1 248 ? 14.418 -8.309 14.966 1.00 98.19 248 GLU A CA 1
ATOM 2050 C C . GLU A 1 248 ? 13.047 -8.818 14.487 1.00 98.19 248 GLU A C 1
ATOM 2052 O O . GLU A 1 248 ? 12.535 -9.790 15.037 1.00 98.19 248 GLU A O 1
ATOM 2057 N N . MET A 1 249 ? 12.487 -8.229 13.425 1.00 98.38 249 MET A N 1
ATOM 2058 C CA . MET A 1 249 ? 11.242 -8.683 12.792 1.00 98.38 249 MET A CA 1
ATOM 2059 C C . MET A 1 249 ? 11.371 -9.981 11.981 1.00 98.38 249 MET A C 1
ATOM 2061 O O . MET A 1 249 ? 10.354 -10.593 11.659 1.00 98.38 249 MET A O 1
ATOM 2065 N N . GLU A 1 250 ? 12.590 -10.427 11.654 1.00 97.81 250 GLU A N 1
ATOM 2066 C CA . GLU A 1 250 ? 12.840 -11.592 10.789 1.00 97.81 250 GLU A CA 1
ATOM 2067 C C . GLU A 1 250 ? 12.056 -12.868 11.163 1.00 97.81 250 GLU A C 1
ATOM 2069 O O . GLU A 1 250 ? 11.529 -13.509 10.251 1.00 97.81 250 GLU A O 1
ATOM 2074 N N . PRO A 1 251 ? 11.912 -13.247 12.450 1.00 97.75 251 PRO A N 1
ATOM 2075 C CA . PRO A 1 251 ? 11.196 -14.466 12.829 1.00 97.75 251 PRO A CA 1
ATOM 2076 C C . PRO A 1 251 ? 9.675 -14.399 12.626 1.00 97.75 251 PRO A C 1
ATOM 2078 O O . PRO A 1 251 ? 9.023 -15.443 12.638 1.00 97.75 251 PRO A O 1
ATOM 2081 N N . TYR A 1 252 ? 9.110 -13.197 12.469 1.00 98.00 252 TYR A N 1
ATOM 2082 C CA . TYR A 1 252 ? 7.664 -12.942 12.526 1.00 98.00 252 TYR A CA 1
ATOM 2083 C C . TYR A 1 252 ? 7.035 -12.626 11.163 1.00 98.00 252 TYR A C 1
ATOM 2085 O O . TYR A 1 252 ? 5.822 -12.460 11.054 1.00 98.00 252 TYR A O 1
ATOM 2093 N N . VAL A 1 253 ? 7.849 -12.531 10.114 1.00 98.31 253 VAL A N 1
ATOM 2094 C CA . VAL A 1 253 ? 7.425 -12.140 8.764 1.00 98.31 253 VAL A CA 1
ATOM 2095 C C . VAL A 1 253 ? 7.588 -13.300 7.781 1.00 98.31 253 VAL A C 1
ATOM 2097 O O . VAL A 1 253 ? 8.032 -14.395 8.135 1.00 98.31 253 VAL A O 1
ATOM 2100 N N . ALA A 1 254 ? 7.196 -13.089 6.524 1.00 96.44 254 ALA A N 1
ATOM 2101 C CA . ALA A 1 254 ? 7.410 -14.061 5.463 1.00 96.44 254 ALA A CA 1
ATOM 2102 C C . ALA A 1 254 ? 8.878 -14.520 5.427 1.00 96.44 254 ALA A C 1
ATOM 2104 O O . ALA A 1 254 ? 9.804 -13.717 5.538 1.00 96.44 254 ALA A O 1
ATOM 2105 N N . LYS A 1 255 ? 9.082 -15.824 5.238 1.00 93.25 255 LYS A N 1
ATOM 2106 C CA . LYS A 1 255 ? 10.400 -16.458 5.143 1.00 93.25 255 LYS A CA 1
ATOM 2107 C C . LYS A 1 255 ? 10.490 -17.315 3.886 1.00 93.25 255 LYS A C 1
ATOM 2109 O O . LYS A 1 255 ? 9.483 -17.850 3.425 1.00 93.25 255 LYS A O 1
ATOM 2114 N N . SER A 1 256 ? 11.710 -17.459 3.372 1.00 87.44 256 SER A N 1
ATOM 2115 C CA . SER A 1 256 ? 12.047 -18.274 2.195 1.00 87.44 256 SER A CA 1
ATOM 2116 C C . SER A 1 256 ? 11.272 -17.928 0.903 1.00 87.44 256 SER A C 1
ATOM 2118 O O . SER A 1 256 ? 10.514 -18.763 0.412 1.00 87.44 256 SER A O 1
ATOM 2120 N N . PRO A 1 257 ? 11.481 -16.738 0.304 1.00 92.38 257 PRO A N 1
ATOM 2121 C CA . PRO A 1 257 ? 12.333 -15.642 0.772 1.00 92.38 257 PRO A CA 1
ATOM 2122 C C . PRO A 1 257 ? 11.611 -14.720 1.762 1.00 92.38 257 PRO A C 1
ATOM 2124 O O . PRO A 1 257 ? 10.385 -14.695 1.839 1.00 92.38 257 PRO A O 1
ATOM 2127 N N . ARG A 1 258 ? 12.380 -13.916 2.506 1.00 96.81 258 ARG A N 1
ATOM 2128 C CA . ARG A 1 258 ? 11.819 -12.762 3.217 1.00 96.81 258 ARG A CA 1
ATOM 2129 C C . ARG A 1 258 ? 11.486 -11.662 2.220 1.00 96.81 258 ARG A C 1
ATOM 2131 O O . ARG A 1 258 ? 12.410 -11.107 1.618 1.00 96.81 258 ARG A O 1
ATOM 2138 N N . THR A 1 259 ? 10.196 -11.411 2.030 1.00 97.06 259 THR A N 1
ATOM 2139 C CA . THR A 1 259 ? 9.645 -10.616 0.926 1.00 97.06 259 THR A CA 1
ATOM 2140 C C . THR A 1 259 ? 9.402 -9.159 1.280 1.00 97.06 259 THR A C 1
ATOM 2142 O O . THR A 1 259 ? 8.984 -8.869 2.392 1.00 97.06 259 THR A O 1
ATOM 2145 N N . ALA A 1 260 ? 9.551 -8.271 0.300 1.00 97.69 260 ALA A N 1
ATOM 2146 C CA . ALA A 1 260 ? 9.384 -6.829 0.453 1.00 97.69 260 ALA A CA 1
ATOM 2147 C C . ALA A 1 260 ? 8.740 -6.212 -0.793 1.00 97.69 260 ALA A C 1
ATOM 2149 O O . ALA A 1 260 ? 8.806 -6.776 -1.883 1.00 97.69 260 ALA A O 1
ATOM 2150 N N . TYR A 1 261 ? 8.151 -5.023 -0.670 1.00 98.00 261 TYR A N 1
ATOM 2151 C CA . TYR A 1 261 ? 7.510 -4.360 -1.803 1.00 98.00 261 TYR A CA 1
ATOM 2152 C C . TYR A 1 261 ? 8.491 -3.488 -2.596 1.00 98.00 261 TYR A C 1
ATOM 2154 O O . TYR A 1 261 ? 9.144 -2.601 -2.055 1.00 98.00 261 TYR A O 1
ATOM 2162 N N . ARG A 1 262 ? 8.552 -3.680 -3.922 1.00 95.81 262 ARG A N 1
ATOM 2163 C CA . ARG A 1 262 ? 9.481 -2.968 -4.820 1.00 95.81 262 ARG A CA 1
ATOM 2164 C C . ARG A 1 262 ? 9.405 -1.440 -4.743 1.00 95.81 262 ARG A C 1
ATOM 2166 O O . ARG A 1 262 ? 10.437 -0.792 -4.923 1.00 95.81 262 ARG A O 1
ATOM 2173 N N . ASN A 1 263 ? 8.223 -0.861 -4.523 1.00 96.25 263 ASN A N 1
ATOM 2174 C CA . ASN A 1 263 ? 8.073 0.598 -4.430 1.00 96.25 263 ASN A CA 1
ATOM 2175 C C . ASN A 1 263 ? 8.541 1.165 -3.081 1.00 96.25 263 ASN A C 1
ATOM 2177 O O . ASN A 1 263 ? 8.828 2.355 -2.997 1.00 96.25 263 ASN A O 1
ATOM 2181 N N . TYR A 1 264 ? 8.742 0.316 -2.072 1.00 96.19 264 TYR A N 1
ATOM 2182 C CA . TYR A 1 264 ? 9.466 0.641 -0.844 1.00 96.19 264 TYR A CA 1
ATOM 2183 C C . TYR A 1 264 ? 10.932 0.232 -1.013 1.00 96.19 264 TYR A C 1
ATOM 2185 O O . TYR A 1 264 ? 11.424 -0.698 -0.379 1.00 96.19 264 TYR A O 1
ATOM 2193 N N . ARG A 1 265 ? 11.606 0.891 -1.968 1.00 93.62 265 ARG A N 1
ATOM 2194 C CA . ARG A 1 265 ? 12.959 0.524 -2.405 1.00 93.62 265 ARG A CA 1
ATOM 2195 C C . ARG A 1 265 ? 13.940 0.538 -1.239 1.00 93.62 265 ARG A C 1
ATOM 2197 O O . ARG A 1 265 ? 14.206 1.590 -0.667 1.00 93.62 265 ARG A O 1
ATOM 2204 N N . ASP A 1 266 ? 14.564 -0.608 -1.011 1.00 96.94 266 ASP A N 1
ATOM 2205 C CA . ASP A 1 266 ? 15.628 -0.772 -0.036 1.00 96.94 266 ASP A CA 1
ATOM 2206 C C . ASP A 1 266 ? 16.898 -1.310 -0.707 1.00 96.94 266 ASP A C 1
ATOM 2208 O O . ASP A 1 266 ? 16.907 -2.398 -1.293 1.00 96.94 266 ASP A O 1
ATOM 2212 N N . LEU A 1 267 ? 17.968 -0.513 -0.649 1.00 95.81 267 LEU A N 1
ATOM 2213 C CA . LEU A 1 267 ? 19.286 -0.882 -1.166 1.00 95.81 267 LEU A CA 1
ATOM 2214 C C . LEU A 1 267 ? 20.059 -1.785 -0.195 1.00 95.81 267 LEU A C 1
ATOM 2216 O O . LEU A 1 267 ? 21.012 -2.431 -0.625 1.00 95.81 267 LEU A O 1
ATOM 2220 N N . ASP A 1 268 ? 19.627 -1.897 1.068 1.00 96.81 268 ASP A N 1
ATOM 2221 C CA . ASP A 1 268 ? 20.240 -2.806 2.046 1.00 96.81 268 ASP A CA 1
ATOM 2222 C C . ASP A 1 268 ? 20.016 -4.284 1.664 1.00 96.81 268 ASP A C 1
ATOM 2224 O O . ASP A 1 268 ? 20.731 -5.164 2.136 1.00 96.81 268 ASP A O 1
ATOM 2228 N N . PHE A 1 269 ? 19.064 -4.580 0.768 1.00 95.38 269 PHE A N 1
ATOM 2229 C CA . PHE A 1 269 ? 18.870 -5.933 0.231 1.00 95.38 269 PHE A CA 1
ATOM 2230 C C . PHE A 1 269 ? 19.942 -6.323 -0.791 1.00 95.38 269 PHE A C 1
ATOM 2232 O O . PHE A 1 269 ? 20.168 -7.512 -1.015 1.00 95.38 269 PHE A O 1
ATOM 2239 N N . GLY A 1 270 ? 20.583 -5.337 -1.420 1.00 93.00 270 GLY A N 1
ATOM 2240 C CA . GLY A 1 270 ? 21.627 -5.530 -2.415 1.00 93.00 270 GLY A CA 1
ATOM 2241 C C . GLY A 1 270 ? 21.474 -4.629 -3.637 1.00 93.00 270 GLY A C 1
ATOM 2242 O O . GLY A 1 270 ? 20.410 -4.084 -3.937 1.00 93.00 270 GLY A O 1
ATOM 2243 N N . THR A 1 271 ? 22.574 -4.496 -4.372 1.00 91.25 271 THR A N 1
ATOM 2244 C CA . THR A 1 271 ? 22.676 -3.692 -5.592 1.00 91.25 271 THR A CA 1
ATOM 2245 C C . THR A 1 271 ? 23.436 -4.457 -6.672 1.00 91.25 271 THR A C 1
ATOM 2247 O O . THR A 1 271 ? 24.169 -5.408 -6.390 1.00 91.25 271 THR A O 1
ATOM 2250 N N . ASN A 1 272 ? 23.264 -4.050 -7.931 1.00 86.88 272 ASN A N 1
ATOM 2251 C CA . ASN A 1 272 ? 24.154 -4.495 -8.999 1.00 86.88 272 ASN A CA 1
ATOM 2252 C C . ASN A 1 272 ? 25.472 -3.720 -8.895 1.00 86.88 272 ASN A C 1
ATOM 2254 O O . ASN A 1 272 ? 25.470 -2.495 -8.978 1.00 86.88 272 ASN A O 1
ATOM 2258 N N . GLN A 1 273 ? 26.570 -4.449 -8.705 1.00 83.00 273 GLN A N 1
ATOM 2259 C CA . GLN A 1 273 ? 27.943 -3.936 -8.771 1.00 83.00 273 GLN A CA 1
ATOM 2260 C C . GLN A 1 273 ? 28.470 -4.040 -10.213 1.00 83.00 273 GLN A C 1
ATOM 2262 O O . GLN A 1 273 ? 27.793 -4.609 -11.069 1.00 83.00 273 GLN A O 1
ATOM 2267 N N . GLU A 1 274 ? 29.682 -3.551 -10.493 1.00 81.06 274 GLU A N 1
ATOM 2268 C CA . GLU A 1 274 ? 30.284 -3.624 -11.840 1.00 81.06 274 GLU A CA 1
ATOM 2269 C C . GLU A 1 274 ? 30.302 -5.055 -12.410 1.00 81.06 274 GLU A C 1
ATOM 2271 O O . GLU A 1 274 ? 29.996 -5.275 -13.579 1.00 81.06 274 GLU A O 1
ATOM 2276 N N . ASN A 1 275 ? 30.554 -6.057 -11.560 1.00 80.69 275 ASN A N 1
ATOM 2277 C CA . ASN A 1 275 ? 30.506 -7.482 -11.902 1.00 80.69 275 ASN A CA 1
ATOM 2278 C C . ASN A 1 275 ? 29.109 -8.105 -11.687 1.00 80.69 275 ASN A C 1
ATOM 2280 O O . ASN A 1 275 ? 28.969 -9.148 -11.024 1.00 80.69 275 ASN A O 1
ATOM 2284 N N . TYR A 1 276 ? 28.071 -7.435 -12.195 1.00 80.19 276 TYR A N 1
ATOM 2285 C CA . TYR A 1 276 ? 26.683 -7.869 -12.055 1.00 80.19 276 TYR A CA 1
ATOM 2286 C C . TYR A 1 276 ? 26.458 -9.249 -12.683 1.00 80.19 276 TYR A C 1
ATOM 2288 O O . TYR A 1 276 ? 27.006 -9.597 -13.726 1.00 80.19 276 TYR A O 1
ATOM 2296 N N . SER A 1 277 ? 25.612 -10.050 -12.043 1.00 82.00 277 SER A N 1
ATOM 2297 C CA . SER A 1 277 ? 25.167 -11.333 -12.576 1.00 82.00 277 SER A CA 1
ATOM 2298 C C . SER A 1 277 ? 23.725 -11.584 -12.163 1.00 82.00 277 SER A C 1
ATOM 2300 O O . SER A 1 277 ? 23.272 -11.106 -11.119 1.00 82.00 277 SER A O 1
ATOM 2302 N N . TYR A 1 278 ? 23.010 -12.383 -12.956 1.00 85.69 278 TYR A N 1
ATOM 2303 C CA . TYR A 1 278 ? 21.661 -12.818 -12.598 1.00 85.69 278 TYR A CA 1
ATOM 2304 C C . TYR A 1 278 ? 21.638 -13.517 -11.230 1.00 85.69 278 TYR A C 1
ATOM 2306 O O . TYR A 1 278 ? 20.771 -13.229 -10.412 1.00 85.69 278 TYR A O 1
ATOM 2314 N N . SER A 1 279 ? 22.624 -14.375 -10.941 1.00 87.94 279 SER A N 1
ATOM 2315 C CA . SER A 1 279 ? 22.717 -15.108 -9.672 1.00 87.94 279 SER A CA 1
ATOM 2316 C C . SER A 1 279 ? 22.860 -14.196 -8.450 1.00 87.94 279 SER A C 1
ATOM 2318 O O . SER A 1 279 ? 22.198 -14.432 -7.444 1.00 87.94 279 SER A O 1
ATOM 2320 N N . LYS A 1 280 ? 23.661 -13.124 -8.536 1.00 87.19 280 LYS A N 1
ATOM 2321 C CA . LYS A 1 280 ? 23.776 -12.125 -7.462 1.00 87.19 280 LYS A CA 1
ATOM 2322 C C . LYS A 1 280 ? 22.495 -11.309 -7.324 1.00 87.19 280 LYS A C 1
ATOM 2324 O O . LYS A 1 280 ? 22.031 -11.076 -6.213 1.00 87.19 280 LYS A O 1
ATOM 2329 N N . ALA A 1 281 ? 21.911 -10.905 -8.453 1.00 91.69 281 ALA A N 1
ATOM 2330 C CA . ALA A 1 281 ? 20.680 -10.128 -8.469 1.00 91.69 281 ALA A CA 1
ATOM 2331 C C . ALA A 1 281 ? 19.480 -10.913 -7.922 1.00 91.69 281 ALA A C 1
ATOM 2333 O O . ALA A 1 281 ? 18.603 -10.331 -7.292 1.00 91.69 281 ALA A O 1
ATOM 2334 N N . LYS A 1 282 ? 19.471 -12.241 -8.096 1.00 91.69 282 LYS A N 1
ATOM 2335 C CA . LYS A 1 282 ? 18.429 -13.145 -7.596 1.00 91.69 282 LYS A CA 1
ATOM 2336 C C . LYS A 1 282 ? 18.205 -13.007 -6.087 1.00 91.69 282 LYS A C 1
ATOM 2338 O O . LYS A 1 282 ? 17.056 -13.006 -5.659 1.00 91.69 282 LYS A O 1
ATOM 2343 N N . MET A 1 283 ? 19.269 -12.772 -5.313 1.00 90.12 283 MET A N 1
ATOM 2344 C CA . MET A 1 283 ? 19.209 -12.624 -3.851 1.00 90.12 283 MET A CA 1
ATOM 2345 C C . MET A 1 283 ? 18.251 -11.519 -3.383 1.00 90.12 283 MET A C 1
ATOM 2347 O O . MET A 1 283 ? 17.507 -11.720 -2.426 1.00 90.12 283 MET A O 1
ATOM 2351 N N . TRP A 1 284 ? 18.249 -10.360 -4.049 1.00 93.81 284 TRP A N 1
ATOM 2352 C CA . TRP A 1 284 ? 17.307 -9.270 -3.762 1.00 93.81 284 TRP A CA 1
ATOM 2353 C C . TRP A 1 284 ? 16.097 -9.278 -4.698 1.00 93.81 284 TRP A C 1
ATOM 2355 O O . TRP A 1 284 ? 15.022 -8.812 -4.329 1.00 93.81 284 TRP A O 1
ATOM 2365 N N . GLY A 1 285 ? 16.247 -9.822 -5.904 1.00 95.81 285 GLY A N 1
ATOM 2366 C CA . GLY A 1 285 ? 15.193 -9.927 -6.903 1.00 95.81 285 GLY A CA 1
ATOM 2367 C C . GLY A 1 285 ? 14.026 -10.778 -6.422 1.00 95.81 285 GLY A C 1
ATOM 2368 O O . GLY A 1 285 ? 12.877 -10.350 -6.511 1.00 95.81 285 GLY A O 1
ATOM 2369 N N . GLU A 1 286 ? 14.308 -11.939 -5.830 1.00 96.06 286 GLU A N 1
ATOM 2370 C CA . GLU A 1 286 ? 13.267 -12.818 -5.289 1.00 96.06 286 GLU A CA 1
ATOM 2371 C C . GLU A 1 286 ? 12.588 -12.233 -4.048 1.00 96.06 286 GLU A C 1
ATOM 2373 O O . GLU A 1 286 ? 11.418 -12.517 -3.821 1.00 96.06 286 GLU A O 1
ATOM 2378 N N . LYS A 1 287 ? 13.247 -11.344 -3.290 1.00 96.62 287 LYS A N 1
ATOM 2379 C CA . LYS A 1 287 ? 12.575 -10.614 -2.201 1.00 96.62 287 LYS A CA 1
ATOM 2380 C C . LYS A 1 287 ? 11.430 -9.747 -2.728 1.00 96.62 287 LYS A C 1
ATOM 2382 O O . LYS A 1 287 ? 10.379 -9.690 -2.099 1.00 96.62 287 LYS A O 1
ATOM 2387 N N . TYR A 1 288 ? 11.634 -9.088 -3.869 1.00 97.81 288 TYR A N 1
ATOM 2388 C CA . TYR A 1 288 ? 10.643 -8.193 -4.476 1.00 97.81 288 TYR A CA 1
ATOM 2389 C C . TYR A 1 288 ? 9.633 -8.899 -5.383 1.00 97.81 288 TYR A C 1
ATOM 2391 O O . TYR A 1 288 ? 8.525 -8.402 -5.568 1.00 97.81 288 TYR A O 1
ATOM 2399 N N . PHE A 1 289 ? 10.032 -10.005 -6.013 1.00 97.88 289 PHE A N 1
ATOM 2400 C CA . PHE A 1 289 ? 9.276 -10.592 -7.119 1.00 97.88 289 PHE A CA 1
ATOM 2401 C C . PHE A 1 289 ? 9.024 -12.098 -6.974 1.00 97.88 289 PHE A C 1
ATOM 2403 O O . PHE A 1 289 ? 8.347 -12.664 -7.828 1.00 97.88 289 PHE A O 1
ATOM 2410 N N . ASN A 1 290 ? 9.495 -12.759 -5.908 1.00 95.81 290 ASN A N 1
ATOM 2411 C CA . ASN A 1 290 ? 9.431 -14.220 -5.763 1.00 95.81 290 ASN A CA 1
ATOM 2412 C C . ASN A 1 290 ? 9.853 -14.909 -7.083 1.00 95.81 290 ASN A C 1
ATOM 2414 O O . ASN A 1 290 ? 10.805 -14.476 -7.739 1.00 95.81 290 ASN A O 1
ATOM 2418 N N . GLY A 1 291 ? 9.110 -15.930 -7.523 1.00 94.19 291 GLY A N 1
ATOM 2419 C CA . GLY A 1 291 ? 9.352 -16.641 -8.781 1.00 94.19 291 GLY A CA 1
ATOM 2420 C C . GLY A 1 291 ? 9.206 -15.787 -10.047 1.00 94.19 291 GLY A C 1
ATOM 2421 O O . GLY A 1 291 ? 9.741 -16.153 -11.093 1.00 94.19 291 GLY A O 1
ATOM 2422 N N . ASN A 1 292 ? 8.568 -14.611 -9.981 1.00 98.06 292 ASN A N 1
ATOM 2423 C CA . ASN A 1 292 ? 8.449 -13.723 -11.142 1.00 98.06 292 ASN A CA 1
ATOM 2424 C C . ASN A 1 292 ? 9.787 -13.078 -11.536 1.00 98.06 292 ASN A C 1
ATOM 2426 O O . ASN A 1 292 ? 9.908 -12.573 -12.656 1.00 98.06 292 ASN A O 1
ATOM 2430 N N . PHE A 1 293 ? 10.803 -13.104 -10.660 1.00 97.12 293 PHE A N 1
ATOM 2431 C CA . PHE A 1 293 ? 12.114 -12.525 -10.959 1.00 97.12 293 PHE A CA 1
ATOM 2432 C C . PHE A 1 293 ? 12.781 -13.168 -12.182 1.00 97.12 293 PHE A C 1
ATOM 2434 O O . PHE A 1 293 ? 13.390 -12.473 -12.997 1.00 97.12 293 PHE A O 1
ATOM 2441 N N . GLU A 1 294 ? 12.612 -14.478 -12.366 1.00 95.06 294 GLU A N 1
ATOM 2442 C CA . GLU A 1 294 ? 13.179 -15.183 -13.516 1.00 95.06 294 GLU A CA 1
ATOM 2443 C C . GLU A 1 294 ? 12.557 -14.711 -14.832 1.00 95.06 294 GLU A C 1
ATOM 2445 O O . GLU A 1 294 ? 13.270 -14.402 -15.793 1.00 95.06 294 GLU A O 1
ATOM 2450 N N . ARG A 1 295 ? 11.224 -14.590 -14.871 1.00 96.06 295 ARG A N 1
ATOM 2451 C CA . ARG A 1 295 ? 10.523 -14.066 -16.046 1.00 96.06 295 ARG A CA 1
ATOM 2452 C C . ARG A 1 295 ? 10.945 -12.626 -16.330 1.00 96.06 295 ARG A C 1
ATOM 2454 O O . ARG A 1 295 ? 11.224 -12.310 -17.483 1.00 96.06 295 ARG A O 1
ATOM 2461 N N . LEU A 1 296 ? 11.074 -11.776 -15.308 1.00 95.75 296 LEU A N 1
ATOM 2462 C CA . LEU A 1 296 ? 11.591 -10.411 -15.471 1.00 95.75 296 LEU A CA 1
ATOM 2463 C C . LEU A 1 296 ? 12.998 -10.397 -16.086 1.00 95.75 296 LEU A C 1
ATOM 2465 O O . LEU A 1 296 ? 13.246 -9.619 -17.006 1.00 95.75 296 LEU A O 1
ATOM 2469 N N . GLY A 1 297 ? 13.895 -11.282 -15.638 1.00 91.62 297 GLY A N 1
ATOM 2470 C CA . GLY A 1 297 ? 15.230 -11.447 -16.218 1.00 91.62 297 GLY A CA 1
ATOM 2471 C C . GLY A 1 297 ? 15.187 -11.840 -17.699 1.00 91.62 297 GLY A C 1
ATOM 2472 O O . GLY A 1 297 ? 15.878 -11.236 -18.521 1.00 91.62 297 GLY A O 1
ATOM 2473 N N . LYS A 1 298 ? 14.308 -12.783 -18.065 1.00 90.06 298 LYS A N 1
ATOM 2474 C CA . LYS A 1 298 ? 14.081 -13.193 -19.462 1.00 90.06 298 LYS A CA 1
ATOM 2475 C C . LYS A 1 298 ? 13.565 -12.037 -20.318 1.00 90.06 298 LYS A C 1
ATOM 2477 O O . LYS A 1 298 ? 14.112 -11.795 -21.391 1.00 90.06 298 LYS A O 1
ATOM 2482 N N . VAL A 1 299 ? 12.570 -11.283 -19.847 1.00 91.06 299 VAL A N 1
ATOM 2483 C CA . VAL A 1 299 ? 12.058 -10.106 -20.573 1.00 91.06 299 VAL A CA 1
ATOM 2484 C C . VAL A 1 299 ? 13.148 -9.046 -20.732 1.00 91.06 299 VAL A C 1
ATOM 2486 O O . VAL A 1 299 ? 13.309 -8.501 -21.820 1.00 91.06 299 VAL A O 1
ATOM 2489 N N . LYS A 1 300 ? 13.947 -8.803 -19.686 1.00 87.44 300 LYS A N 1
ATOM 2490 C CA . LYS A 1 300 ? 15.052 -7.835 -19.717 1.00 87.44 300 LYS A CA 1
ATOM 2491 C C . LYS A 1 300 ? 16.180 -8.224 -20.681 1.00 87.44 300 LYS A C 1
ATOM 2493 O O . LYS A 1 300 ? 16.863 -7.340 -21.189 1.00 87.44 300 LYS A O 1
ATOM 2498 N N . SER A 1 301 ? 16.384 -9.518 -20.926 1.00 82.69 301 SER A N 1
ATOM 2499 C CA . SER A 1 301 ? 17.419 -10.009 -21.849 1.00 82.69 301 SER A CA 1
ATOM 2500 C C . SER A 1 301 ? 17.096 -9.772 -23.329 1.00 82.69 301 SER A C 1
ATOM 2502 O O . SER A 1 301 ? 17.998 -9.804 -24.164 1.00 82.69 301 SER A O 1
ATOM 2504 N N . LYS A 1 302 ? 15.824 -9.521 -23.665 1.00 81.00 302 LYS A N 1
ATOM 2505 C CA . LYS A 1 302 ? 15.399 -9.226 -25.037 1.00 81.00 302 LYS A CA 1
ATOM 2506 C C . LYS A 1 302 ? 15.779 -7.779 -25.403 1.00 81.00 302 LYS A C 1
ATOM 2508 O O . LYS A 1 302 ? 15.739 -6.913 -24.527 1.00 81.00 302 LYS A O 1
ATOM 2513 N N . PRO A 1 303 ? 16.108 -7.474 -26.672 1.00 66.19 303 PRO A N 1
ATOM 2514 C CA . PRO A 1 303 ? 16.300 -6.096 -27.121 1.00 66.19 303 PRO A CA 1
ATOM 2515 C C . PRO A 1 303 ? 15.053 -5.254 -26.815 1.00 66.19 303 PRO A C 1
ATOM 2517 O O . PRO A 1 303 ? 13.958 -5.569 -27.275 1.00 66.19 303 PRO A O 1
ATOM 2520 N N . MET A 1 304 ? 15.209 -4.216 -25.989 1.00 64.38 304 MET A N 1
ATOM 2521 C CA . MET A 1 304 ? 14.093 -3.372 -25.517 1.00 64.38 304 MET A CA 1
ATOM 2522 C C . MET A 1 304 ? 14.015 -2.022 -26.233 1.00 64.38 304 MET A C 1
ATOM 2524 O O . MET A 1 304 ? 13.114 -1.231 -25.975 1.00 64.38 304 MET A O 1
ATOM 2528 N N . VAL A 1 305 ? 15.002 -1.740 -27.078 1.00 61.91 305 VAL A N 1
ATOM 2529 C CA . VAL A 1 305 ? 15.177 -0.480 -27.789 1.00 61.91 305 VAL A CA 1
ATOM 2530 C C . VAL A 1 305 ? 15.459 -0.856 -29.235 1.00 61.91 305 VAL A C 1
ATOM 2532 O O . VAL A 1 305 ? 16.374 -1.644 -29.478 1.00 61.91 305 VAL A O 1
ATOM 2535 N N . GLU A 1 306 ? 14.659 -0.343 -30.167 1.00 61.44 306 GLU A N 1
ATOM 2536 C CA . GLU A 1 306 ? 14.947 -0.476 -31.596 1.00 61.44 306 GLU A CA 1
ATOM 2537 C C . GLU A 1 306 ? 16.295 0.193 -31.918 1.00 61.44 306 GLU A C 1
ATOM 2539 O O . GLU A 1 306 ? 16.670 1.204 -31.313 1.00 61.44 306 GLU A O 1
ATOM 2544 N N . ASP A 1 307 ? 17.038 -0.365 -32.874 1.00 60.22 307 ASP A N 1
ATOM 2545 C CA . ASP A 1 307 ? 18.396 0.093 -33.202 1.00 60.22 307 ASP A CA 1
ATOM 2546 C C . ASP A 1 307 ? 18.442 1.581 -33.590 1.00 60.22 307 ASP A C 1
ATOM 2548 O O . ASP A 1 307 ? 19.405 2.288 -33.281 1.00 60.22 307 ASP A O 1
ATOM 2552 N N . ASN A 1 308 ? 17.361 2.086 -34.193 1.00 56.16 308 ASN A N 1
ATOM 2553 C CA . ASN A 1 308 ? 17.185 3.497 -34.532 1.00 56.16 308 ASN A CA 1
ATOM 2554 C C . ASN A 1 308 ? 17.263 4.407 -33.291 1.00 56.16 308 ASN A C 1
ATOM 2556 O O . ASN A 1 308 ? 17.977 5.404 -33.323 1.00 56.16 308 ASN A O 1
ATOM 2560 N N . VAL A 1 309 ? 16.606 4.069 -32.182 1.00 63.47 309 VAL A N 1
ATOM 2561 C CA . VAL A 1 309 ? 16.576 4.871 -30.955 1.00 63.47 309 VAL A CA 1
ATOM 2562 C C . VAL A 1 309 ? 17.922 4.781 -30.265 1.00 63.47 309 VAL A C 1
ATOM 2564 O O . VAL A 1 309 ? 18.483 5.803 -29.875 1.00 63.47 309 VAL A O 1
ATOM 2567 N N . ARG A 1 310 ? 18.469 3.560 -30.167 1.00 64.06 310 ARG A N 1
ATOM 2568 C CA . ARG A 1 310 ? 19.750 3.286 -29.510 1.00 64.06 310 ARG A CA 1
ATOM 2569 C C . ARG A 1 310 ? 20.851 4.186 -30.066 1.00 64.06 310 ARG A C 1
ATOM 2571 O O . ARG A 1 310 ? 21.575 4.789 -29.282 1.00 64.06 310 ARG A O 1
ATOM 2578 N N . ASN A 1 311 ? 20.921 4.352 -31.385 1.00 69.81 311 ASN A N 1
ATOM 2579 C CA . ASN A 1 311 ? 21.924 5.200 -32.035 1.00 69.81 311 ASN A CA 1
ATOM 2580 C C . ASN A 1 311 ? 21.859 6.677 -31.612 1.00 69.81 311 ASN A C 1
ATOM 2582 O O . ASN A 1 311 ? 22.891 7.341 -31.562 1.00 69.81 311 ASN A O 1
ATOM 2586 N N . HIS A 1 312 ? 20.678 7.193 -31.260 1.00 67.88 312 HIS A N 1
ATOM 2587 C CA . HIS A 1 312 ? 20.517 8.592 -30.852 1.00 67.88 312 HIS A CA 1
ATOM 2588 C C . HIS A 1 312 ? 20.871 8.844 -29.380 1.00 67.88 312 HIS A C 1
ATOM 2590 O O . HIS A 1 312 ? 21.163 9.985 -29.008 1.00 67.88 312 HIS A O 1
ATOM 2596 N N . ILE A 1 313 ? 20.850 7.795 -28.550 1.00 72.12 313 ILE A N 1
ATOM 2597 C CA . ILE A 1 313 ? 20.985 7.907 -27.091 1.00 72.12 313 ILE A CA 1
ATOM 2598 C C . ILE A 1 313 ? 22.192 7.166 -26.506 1.00 72.12 313 ILE A C 1
ATOM 2600 O O . ILE A 1 313 ? 22.464 7.302 -25.319 1.00 72.12 313 ILE A O 1
ATOM 2604 N N . VAL A 1 314 ? 22.928 6.387 -27.305 1.00 75.25 314 VAL A N 1
ATOM 2605 C CA . VAL A 1 314 ? 24.014 5.505 -26.826 1.00 75.25 314 VAL A CA 1
ATOM 2606 C C . VAL A 1 314 ? 25.136 6.243 -26.090 1.00 75.25 314 VAL A C 1
ATOM 2608 O O . VAL A 1 314 ? 25.749 5.674 -25.193 1.00 75.25 314 VAL A O 1
ATOM 2611 N N . ASN A 1 315 ? 25.374 7.509 -26.433 1.00 78.88 315 ASN A N 1
ATOM 2612 C CA . ASN A 1 315 ? 26.410 8.335 -25.810 1.00 78.88 315 ASN A CA 1
ATOM 2613 C C . ASN A 1 315 ? 25.883 9.184 -24.639 1.00 78.88 315 ASN A C 1
ATOM 2615 O O . ASN A 1 315 ? 26.653 9.924 -24.030 1.00 78.88 315 ASN A O 1
ATOM 2619 N N . GLU A 1 316 ? 24.589 9.100 -24.316 1.00 78.25 316 GLU A N 1
ATOM 2620 C CA . GLU A 1 316 ? 23.996 9.871 -23.224 1.00 78.25 316 GLU A CA 1
ATOM 2621 C C . GLU A 1 316 ? 24.269 9.223 -21.871 1.00 78.25 316 GLU A C 1
ATOM 2623 O O . GLU A 1 316 ? 23.836 8.108 -21.584 1.00 78.25 316 GLU A O 1
ATOM 2628 N N . THR A 1 317 ? 24.960 9.960 -21.006 1.00 75.00 317 THR A N 1
ATOM 2629 C CA . THR A 1 317 ? 25.341 9.509 -19.658 1.00 75.00 317 THR A CA 1
ATOM 2630 C C . THR A 1 317 ? 24.489 10.131 -18.552 1.00 75.00 317 THR A C 1
ATOM 2632 O O . THR A 1 317 ? 24.523 9.667 -17.414 1.00 75.00 317 THR A O 1
ATOM 2635 N N . HIS A 1 318 ? 23.696 11.158 -18.872 1.00 70.69 318 HIS A N 1
ATOM 2636 C CA . HIS A 1 318 ? 22.862 11.885 -17.918 1.00 70.69 318 HIS A CA 1
ATOM 2637 C C . HIS A 1 318 ? 21.378 11.670 -18.219 1.00 70.69 318 HIS A C 1
ATOM 2639 O O . HIS A 1 318 ? 20.925 11.879 -19.342 1.00 70.69 318 HIS A O 1
ATOM 2645 N N . ALA A 1 319 ? 20.596 11.320 -17.190 1.00 68.38 319 ALA A N 1
ATOM 2646 C CA . ALA A 1 319 ? 19.163 11.045 -17.333 1.00 68.38 319 ALA A CA 1
ATOM 2647 C C . ALA A 1 319 ? 18.372 12.236 -17.904 1.00 68.38 319 ALA A C 1
ATOM 2649 O O . ALA A 1 319 ? 17.431 12.034 -18.665 1.00 68.38 319 ALA A O 1
ATOM 2650 N N . ARG A 1 320 ? 18.776 13.470 -17.571 1.00 70.94 320 ARG A N 1
ATOM 2651 C CA . ARG A 1 320 ? 18.158 14.688 -18.108 1.00 70.94 320 ARG A CA 1
ATOM 2652 C C . ARG A 1 320 ? 18.399 14.828 -19.610 1.00 70.94 320 ARG A C 1
ATOM 2654 O O . ARG A 1 320 ? 17.440 14.902 -20.358 1.00 70.94 320 ARG A O 1
ATOM 2661 N N . SER A 1 321 ? 19.654 14.760 -20.047 1.00 76.06 321 SER A N 1
ATOM 2662 C CA . SER A 1 321 ? 20.026 14.856 -21.465 1.00 76.06 321 SER A CA 1
ATOM 2663 C C . SER A 1 321 ? 19.407 13.736 -22.305 1.00 76.06 321 SER A C 1
ATOM 2665 O O . SER A 1 321 ? 18.925 13.975 -23.410 1.00 76.06 321 SER A O 1
ATOM 2667 N N . LEU A 1 322 ? 19.336 12.525 -21.741 1.00 76.25 322 LEU A N 1
ATOM 2668 C CA . LEU A 1 322 ? 18.609 11.404 -22.327 1.00 76.25 322 LEU A CA 1
ATOM 2669 C C . LEU A 1 322 ? 17.118 11.724 -22.513 1.00 76.25 322 LEU A C 1
ATOM 2671 O O . LEU A 1 322 ? 16.576 11.491 -23.593 1.00 76.25 322 LEU A O 1
ATOM 2675 N N . SER A 1 323 ? 16.468 12.256 -21.473 1.00 69.81 323 SER A N 1
ATOM 2676 C CA . SER A 1 323 ? 15.059 12.660 -21.518 1.00 69.81 323 SER A CA 1
ATOM 2677 C C . SER A 1 323 ? 14.829 13.739 -22.569 1.00 69.81 323 SER A C 1
ATOM 2679 O O . SER A 1 323 ? 13.971 13.556 -23.421 1.00 69.81 323 SER A O 1
ATOM 2681 N N . ASP A 1 324 ? 15.641 14.798 -22.578 1.00 72.44 324 ASP A N 1
ATOM 2682 C CA . ASP A 1 324 ? 15.518 15.916 -23.520 1.00 72.44 324 ASP A CA 1
ATOM 2683 C C . ASP A 1 324 ? 15.658 15.434 -24.981 1.00 72.44 324 ASP A C 1
ATOM 2685 O O . ASP A 1 324 ? 14.923 15.864 -25.876 1.00 72.44 324 ASP A O 1
ATOM 2689 N N . LYS A 1 325 ? 16.572 14.486 -25.244 1.00 74.25 325 LYS A N 1
ATOM 2690 C CA . LYS A 1 325 ? 16.735 13.879 -26.573 1.00 74.25 325 LYS A CA 1
ATOM 2691 C C . LYS A 1 325 ? 15.560 12.997 -26.970 1.00 74.25 325 LYS A C 1
ATOM 2693 O O . LYS A 1 325 ? 15.088 13.102 -28.099 1.00 74.25 325 LYS A O 1
ATOM 2698 N N . LEU A 1 326 ? 15.084 12.136 -26.073 1.00 70.94 326 LEU A N 1
ATOM 2699 C CA . LEU A 1 326 ? 13.907 11.307 -26.340 1.00 70.94 326 LEU A CA 1
ATOM 2700 C C . LEU A 1 326 ? 12.660 12.171 -26.546 1.00 70.94 326 LEU A C 1
ATOM 2702 O O . LEU A 1 326 ? 11.873 11.897 -27.446 1.00 70.94 326 LEU A O 1
ATOM 2706 N N . GLU A 1 327 ? 12.514 13.249 -25.781 1.00 68.62 327 GLU A N 1
ATOM 2707 C CA . GLU A 1 327 ? 11.449 14.233 -25.949 1.00 68.62 327 GLU A CA 1
ATOM 2708 C C . GLU A 1 327 ? 11.557 14.927 -27.312 1.00 68.62 327 GLU A C 1
ATOM 2710 O O . GLU A 1 327 ? 10.578 15.009 -28.047 1.00 68.62 327 GLU A O 1
ATOM 2715 N N . THR A 1 328 ? 12.763 15.312 -27.733 1.00 70.38 328 THR A N 1
ATOM 2716 C CA . THR A 1 328 ? 12.999 15.880 -29.070 1.00 70.38 328 THR A CA 1
ATOM 2717 C C . THR A 1 328 ? 12.674 14.893 -30.197 1.00 70.38 32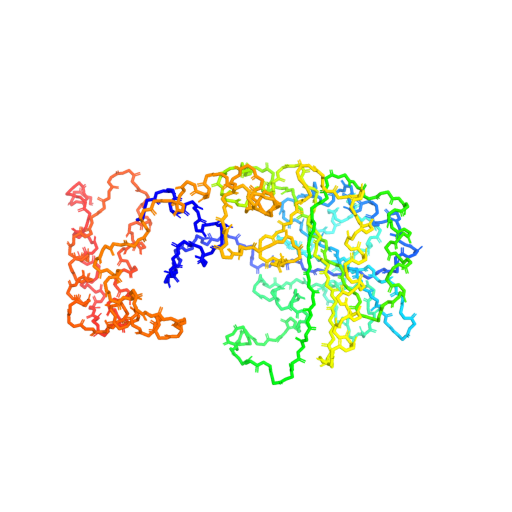8 THR A C 1
ATOM 2719 O O . THR A 1 328 ? 12.205 15.296 -31.260 1.00 70.38 328 THR A O 1
ATOM 2722 N N . LEU A 1 329 ? 12.892 13.595 -29.997 1.00 66.62 329 LEU A N 1
ATOM 2723 C CA . LEU A 1 329 ? 12.592 12.583 -31.010 1.00 66.62 329 LEU A CA 1
ATOM 2724 C C . LEU A 1 329 ? 11.095 12.252 -31.066 1.00 66.62 329 LEU A C 1
ATOM 2726 O O . LEU A 1 329 ? 10.514 12.233 -32.149 1.00 66.62 329 LEU A O 1
ATOM 2730 N N . TYR A 1 330 ? 10.464 12.037 -29.911 1.00 63.88 330 TYR A N 1
ATOM 2731 C CA . TYR A 1 330 ? 9.131 11.428 -29.820 1.00 63.88 330 TYR A CA 1
ATOM 2732 C C . TYR A 1 330 ? 8.026 12.371 -29.350 1.00 63.88 330 TYR A C 1
ATOM 2734 O O . TYR A 1 330 ? 6.879 12.182 -29.738 1.00 63.88 330 TYR A O 1
ATOM 2742 N N . ALA A 1 331 ? 8.347 13.384 -28.546 1.00 59.72 331 ALA A N 1
ATOM 2743 C CA . ALA A 1 331 ? 7.379 14.370 -28.057 1.00 59.72 331 ALA A CA 1
ATOM 2744 C C . ALA A 1 331 ? 7.460 15.711 -28.810 1.00 59.72 331 ALA A C 1
ATOM 2746 O O . ALA A 1 331 ? 6.652 16.615 -28.589 1.00 59.72 331 ALA A O 1
ATOM 2747 N N . SER A 1 332 ? 8.419 15.865 -29.728 1.00 62.94 332 SER A N 1
ATOM 2748 C CA . SER A 1 332 ? 8.531 17.080 -30.523 1.00 62.94 332 SER A CA 1
ATOM 2749 C C . SER A 1 332 ? 7.332 17.232 -31.454 1.00 62.94 332 SER A C 1
ATOM 2751 O O . SER A 1 332 ? 6.911 16.300 -32.144 1.00 62.94 332 SER A O 1
ATOM 2753 N N . LYS A 1 333 ? 6.809 18.459 -31.536 1.00 66.88 333 LYS A N 1
ATOM 2754 C CA . LYS A 1 333 ? 5.716 18.857 -32.440 1.00 66.88 333 LYS A CA 1
ATOM 2755 C C . LYS A 1 333 ? 6.181 18.980 -33.899 1.00 66.88 333 LYS A C 1
ATOM 2757 O O . LYS A 1 333 ? 5.729 19.861 -34.629 1.00 66.88 333 LYS A O 1
ATOM 2762 N N . THR A 1 334 ? 7.131 18.145 -34.317 1.00 68.31 334 THR A N 1
ATOM 2763 C CA . THR A 1 334 ? 7.682 18.156 -35.674 1.00 68.31 334 THR A CA 1
ATOM 2764 C C . THR A 1 334 ? 6.632 17.694 -36.683 1.00 68.31 334 THR A C 1
ATOM 2766 O O . THR A 1 334 ? 5.710 16.941 -36.357 1.00 68.31 334 THR A O 1
ATOM 2769 N N . GLY A 1 335 ? 6.774 18.124 -37.940 1.00 71.69 335 GLY A N 1
ATOM 2770 C CA . GLY A 1 335 ? 5.886 17.692 -39.025 1.00 71.69 335 GLY A CA 1
ATOM 2771 C C . GLY A 1 335 ? 5.848 16.168 -39.202 1.00 71.69 335 GLY A C 1
ATOM 2772 O O . GLY A 1 335 ? 4.795 15.622 -39.516 1.00 71.69 335 GLY A O 1
ATOM 2773 N N . ASN A 1 336 ? 6.954 15.472 -38.915 1.00 72.69 336 ASN A N 1
ATOM 2774 C CA . ASN A 1 336 ? 7.040 14.013 -39.008 1.00 72.69 336 ASN A CA 1
ATOM 2775 C C . ASN A 1 336 ? 6.188 13.304 -37.952 1.00 72.69 336 ASN A C 1
ATOM 2777 O O . ASN A 1 336 ? 5.477 12.363 -38.296 1.00 72.69 336 ASN A O 1
ATOM 2781 N N . ASN A 1 337 ? 6.201 13.771 -36.699 1.00 71.94 337 ASN A N 1
ATOM 2782 C CA . ASN A 1 337 ? 5.376 13.164 -35.655 1.00 71.94 337 ASN A CA 1
ATOM 2783 C C . ASN A 1 337 ? 3.887 13.467 -35.887 1.00 71.94 337 ASN A C 1
ATOM 2785 O O . ASN A 1 337 ? 3.058 12.570 -35.761 1.00 71.94 337 ASN A O 1
ATOM 2789 N N . LYS A 1 338 ? 3.545 14.677 -36.361 1.00 82.06 338 LYS A N 1
ATOM 2790 C CA . LYS A 1 338 ? 2.179 14.982 -36.832 1.00 82.06 338 LYS A CA 1
ATOM 2791 C C . LYS A 1 338 ? 1.746 14.037 -37.952 1.00 82.06 338 LYS A C 1
ATOM 2793 O O . LYS A 1 338 ? 0.665 13.467 -37.887 1.00 82.06 338 LYS A O 1
ATOM 2798 N N . LEU A 1 339 ? 2.597 13.832 -38.959 1.00 79.56 339 LEU A N 1
ATOM 2799 C CA . LEU A 1 339 ? 2.321 12.919 -40.068 1.00 79.56 339 LEU A CA 1
ATOM 2800 C C . LEU A 1 339 ? 2.172 11.468 -39.596 1.00 79.56 339 LEU A C 1
ATOM 2802 O O . LEU A 1 339 ? 1.309 10.754 -40.097 1.00 79.56 339 LEU A O 1
ATOM 2806 N N . PHE A 1 340 ? 2.990 11.021 -38.643 1.00 81.31 340 PHE A N 1
ATOM 2807 C CA . PHE A 1 340 ? 2.867 9.693 -38.049 1.00 81.31 340 PHE A CA 1
ATOM 2808 C C . PHE A 1 340 ? 1.513 9.515 -37.354 1.00 81.31 340 PHE A C 1
ATOM 2810 O O . PHE A 1 340 ? 0.812 8.546 -37.638 1.00 81.31 340 PHE A O 1
ATOM 2817 N N . MET A 1 341 ? 1.110 10.476 -36.522 1.00 85.12 341 MET A N 1
ATOM 2818 C CA . MET A 1 341 ? -0.177 10.436 -35.827 1.00 85.12 341 MET A CA 1
ATOM 2819 C C . MET A 1 341 ? -1.360 10.521 -36.800 1.00 85.12 341 MET A C 1
ATOM 2821 O O . MET A 1 341 ? -2.312 9.759 -36.671 1.00 85.12 341 MET A O 1
ATOM 2825 N N . LEU A 1 342 ? -1.269 11.352 -37.845 1.00 86.69 342 LEU A N 1
ATOM 2826 C CA . LEU A 1 342 ? -2.252 11.388 -38.936 1.00 86.69 342 LEU A CA 1
ATOM 2827 C C . LEU A 1 342 ? -2.351 10.038 -39.657 1.00 86.69 342 LEU A C 1
ATOM 2829 O O . LEU A 1 342 ? -3.449 9.576 -39.950 1.00 86.69 342 LEU A O 1
ATOM 2833 N N . LYS A 1 343 ? -1.220 9.371 -39.921 1.00 86.25 343 LYS A N 1
ATOM 2834 C CA . LYS A 1 343 ? -1.206 8.019 -40.500 1.00 86.25 343 LYS A CA 1
ATOM 2835 C C . LYS A 1 343 ? -1.833 6.990 -39.565 1.00 86.25 343 LYS A C 1
ATOM 2837 O O . LYS A 1 343 ? -2.542 6.114 -40.050 1.00 86.25 343 LYS A O 1
ATOM 2842 N N . GLN A 1 344 ? -1.594 7.076 -38.257 1.00 87.00 344 GLN A N 1
ATOM 2843 C CA . GLN A 1 344 ? -2.266 6.207 -37.290 1.00 87.00 344 GLN A CA 1
ATOM 2844 C C . GLN A 1 344 ? -3.777 6.436 -37.295 1.00 87.00 344 GLN A C 1
ATOM 2846 O O . GLN A 1 344 ? -4.520 5.465 -37.405 1.00 87.00 344 GLN A O 1
ATOM 2851 N N . LEU A 1 345 ? -4.221 7.696 -37.273 1.00 90.69 345 LEU A N 1
ATOM 2852 C CA . LEU A 1 345 ? -5.638 8.055 -37.333 1.00 90.69 345 LEU A CA 1
ATOM 2853 C C . LEU A 1 345 ? -6.301 7.561 -38.629 1.00 90.69 345 LEU A C 1
ATOM 2855 O O . LEU A 1 345 ? -7.385 6.994 -38.589 1.00 90.69 345 LEU A O 1
ATOM 2859 N N . MET A 1 346 ? -5.628 7.689 -39.780 1.00 88.50 346 MET A N 1
ATOM 2860 C CA . MET A 1 346 ? -6.130 7.184 -41.070 1.00 88.50 346 MET A CA 1
ATOM 2861 C C . MET A 1 346 ? -6.270 5.658 -41.106 1.00 88.50 346 MET A C 1
ATOM 2863 O O . MET A 1 346 ? -7.179 5.143 -41.761 1.00 88.50 346 MET A O 1
ATOM 2867 N N . ASN A 1 347 ? -5.384 4.938 -40.417 1.00 90.38 347 ASN A N 1
ATOM 2868 C CA . ASN A 1 347 ? -5.299 3.478 -40.473 1.00 90.38 347 ASN A CA 1
ATOM 2869 C C . ASN A 1 347 ? -6.033 2.768 -39.333 1.00 90.38 347 ASN A C 1
ATOM 2871 O O . ASN A 1 347 ? -6.094 1.538 -39.328 1.00 90.38 347 ASN A O 1
ATOM 2875 N N . ILE A 1 348 ? -6.569 3.503 -38.359 1.00 91.69 348 ILE A N 1
ATOM 2876 C CA . ILE A 1 348 ? -7.320 2.892 -37.269 1.00 91.69 348 ILE A CA 1
ATOM 2877 C C . ILE A 1 348 ? -8.607 2.266 -37.824 1.00 91.69 348 ILE A C 1
ATOM 2879 O O . ILE A 1 348 ? -9.313 2.855 -38.646 1.00 91.69 348 ILE A O 1
ATOM 2883 N N . ARG A 1 349 ? -8.875 1.024 -37.427 1.00 93.00 349 ARG A N 1
ATOM 2884 C CA . ARG A 1 349 ? -10.038 0.241 -37.850 1.00 93.00 349 ARG A CA 1
ATOM 2885 C C . ARG A 1 349 ? -10.539 -0.570 -36.669 1.00 93.00 349 ARG A C 1
ATOM 2887 O O . ARG A 1 349 ? -9.727 -1.118 -35.917 1.00 93.00 349 ARG A O 1
ATOM 2894 N N . TYR A 1 350 ? -11.856 -0.636 -36.523 1.00 91.38 350 TYR A N 1
ATOM 2895 C CA . TYR A 1 350 ? -12.491 -1.471 -35.521 1.00 91.38 350 TYR A CA 1
ATOM 2896 C C . TYR A 1 350 ? -12.168 -2.937 -35.811 1.00 91.38 350 TYR A C 1
ATOM 2898 O O . TYR A 1 350 ? -12.187 -3.386 -36.957 1.00 91.38 350 TYR A O 1
ATOM 2906 N N . LYS A 1 351 ? -11.830 -3.683 -34.761 1.00 86.25 351 LYS A N 1
ATOM 2907 C CA . LYS A 1 351 ? -11.536 -5.111 -34.858 1.00 86.25 351 LYS A CA 1
ATOM 2908 C C . LYS A 1 351 ? -12.749 -5.880 -34.365 1.00 86.25 351 LYS A C 1
ATOM 2910 O O . LYS A 1 351 ? -13.081 -5.809 -33.186 1.00 86.25 351 LYS A O 1
ATOM 2915 N N . GLU A 1 352 ? -13.391 -6.628 -35.255 1.00 82.31 352 GLU A N 1
ATOM 2916 C CA . GLU A 1 352 ? -14.539 -7.451 -34.878 1.00 82.31 352 GLU A CA 1
ATOM 2917 C C . GLU A 1 352 ? -14.182 -8.402 -33.725 1.00 82.31 352 GLU A C 1
ATOM 2919 O O . GLU A 1 352 ? -13.132 -9.048 -33.717 1.00 82.31 352 GLU A O 1
ATOM 2924 N N . GLY A 1 353 ? -15.050 -8.439 -32.713 1.00 80.38 353 GLY A N 1
ATOM 2925 C CA . GLY A 1 353 ? -14.841 -9.206 -31.485 1.00 80.38 353 GLY A CA 1
ATOM 2926 C C . GLY A 1 353 ? -14.133 -8.451 -30.352 1.00 80.38 353 GLY A C 1
ATOM 2927 O O . GLY A 1 353 ? -14.112 -8.966 -29.234 1.00 80.38 353 GLY A O 1
ATOM 2928 N N . SER A 1 354 ? -13.602 -7.239 -30.574 1.00 80.25 354 SER A N 1
ATOM 2929 C CA . SER A 1 354 ? -13.127 -6.379 -29.478 1.00 80.25 354 SER A CA 1
ATOM 2930 C C . SER A 1 354 ? -14.248 -5.483 -28.922 1.00 80.25 354 SER A C 1
ATOM 2932 O O . SER A 1 354 ? -15.181 -5.126 -29.648 1.00 80.25 354 SER A O 1
ATOM 2934 N N . PRO A 1 355 ? -14.204 -5.082 -27.637 1.00 83.88 355 PRO A N 1
ATOM 2935 C CA . PRO A 1 355 ? -15.168 -4.127 -27.095 1.00 83.88 355 PRO A CA 1
ATOM 2936 C C . PRO A 1 355 ? -15.119 -2.792 -27.851 1.00 83.88 355 PRO A C 1
ATOM 2938 O O . PRO A 1 355 ? -14.060 -2.176 -27.962 1.00 83.88 355 PRO A O 1
ATOM 2941 N N . ILE A 1 356 ? -16.272 -2.296 -28.314 1.00 85.19 356 ILE A N 1
ATOM 2942 C CA . ILE A 1 356 ? -16.363 -1.024 -29.059 1.00 85.19 356 ILE A CA 1
ATOM 2943 C C . ILE A 1 356 ? -15.780 0.165 -28.282 1.00 85.19 356 ILE A C 1
ATOM 2945 O O . ILE A 1 356 ? -15.167 1.062 -28.853 1.00 85.19 356 ILE A O 1
ATOM 2949 N N . PHE A 1 357 ? -15.901 0.135 -26.955 1.00 78.31 357 PHE A N 1
ATOM 2950 C CA . PHE A 1 357 ? -15.356 1.165 -26.079 1.00 78.31 357 PHE A CA 1
ATOM 2951 C C . PHE A 1 357 ? -13.822 1.242 -26.138 1.00 78.31 357 PHE A C 1
ATOM 2953 O O . PHE A 1 357 ? -13.258 2.329 -26.039 1.00 78.31 357 PHE A O 1
ATOM 2960 N N . ASP A 1 358 ? -13.124 0.117 -26.332 1.00 76.94 358 ASP A N 1
ATOM 2961 C CA . ASP A 1 358 ? -11.663 0.125 -26.454 1.00 76.94 358 ASP A CA 1
ATOM 2962 C C . ASP A 1 358 ? -11.223 0.837 -27.732 1.00 76.94 358 ASP A C 1
ATOM 2964 O O . ASP A 1 358 ? -10.284 1.632 -27.685 1.00 76.94 358 ASP A O 1
ATOM 2968 N N . HIS A 1 359 ? -11.956 0.605 -28.823 1.00 88.62 359 HIS A N 1
ATOM 2969 C CA . HIS A 1 359 ? -11.734 1.231 -30.123 1.00 88.62 359 HIS A CA 1
ATOM 2970 C C . HIS A 1 359 ? -11.998 2.738 -30.102 1.00 88.62 359 HIS A C 1
ATOM 2972 O O . HIS A 1 359 ? -11.150 3.507 -30.546 1.00 88.62 359 HIS A O 1
ATOM 2978 N N . ILE A 1 360 ? -13.117 3.174 -29.510 1.00 88.25 360 ILE A N 1
ATOM 2979 C CA . ILE A 1 360 ? -13.419 4.606 -29.338 1.00 88.25 360 ILE A CA 1
ATOM 2980 C C . ILE A 1 360 ? -12.308 5.292 -28.535 1.00 88.25 360 ILE A C 1
ATOM 2982 O O . ILE A 1 360 ? -11.854 6.369 -28.909 1.00 88.25 360 ILE A O 1
ATOM 2986 N N . ASN A 1 361 ? -11.818 4.657 -27.467 1.00 81.12 361 ASN A N 1
ATOM 2987 C CA . ASN A 1 361 ? -10.718 5.213 -26.680 1.00 81.12 361 ASN A CA 1
ATOM 2988 C C . ASN A 1 361 ? -9.396 5.271 -27.453 1.00 81.12 361 ASN A C 1
ATOM 2990 O O . ASN A 1 361 ? -8.627 6.207 -27.257 1.00 81.12 361 ASN A O 1
ATOM 2994 N N . ASP A 1 362 ? -9.101 4.277 -28.295 1.00 84.12 362 ASP A N 1
ATOM 2995 C CA . ASP A 1 362 ? -7.899 4.299 -29.133 1.00 84.12 362 ASP A CA 1
ATOM 2996 C C . ASP A 1 362 ? -7.986 5.423 -30.175 1.00 84.12 362 ASP A C 1
ATOM 2998 O O . ASP A 1 362 ? -7.018 6.157 -30.367 1.00 84.12 362 ASP A O 1
ATOM 3002 N N . PHE A 1 363 ? -9.160 5.614 -30.785 1.00 91.81 363 PHE A N 1
ATOM 3003 C CA . PHE A 1 363 ? -9.431 6.715 -31.709 1.00 91.81 363 PHE A CA 1
ATOM 3004 C C . PHE A 1 363 ? -9.287 8.080 -31.024 1.00 91.81 363 PHE A C 1
ATOM 3006 O O . PHE A 1 363 ? -8.524 8.931 -31.488 1.00 91.81 363 PHE A O 1
ATOM 3013 N N . GLN A 1 364 ? -9.948 8.261 -29.877 1.00 89.56 364 GLN A N 1
ATOM 3014 C CA . GLN A 1 364 ? -9.883 9.499 -29.104 1.00 89.56 364 GLN A CA 1
ATOM 3015 C C . GLN A 1 364 ? -8.456 9.790 -28.626 1.00 89.56 364 GLN A C 1
ATOM 3017 O O . GLN A 1 364 ? -7.990 10.917 -28.737 1.00 89.56 364 GLN A O 1
ATOM 3022 N N . GLY A 1 365 ? -7.711 8.773 -28.185 1.00 84.25 365 GLY A N 1
ATOM 3023 C CA . GLY A 1 365 ? -6.330 8.948 -27.737 1.00 84.25 365 GLY A CA 1
ATOM 3024 C C . GLY A 1 365 ? -5.384 9.446 -28.838 1.00 84.25 365 GLY A C 1
ATOM 3025 O O . GLY A 1 365 ? -4.451 10.197 -28.550 1.00 84.25 365 GLY A O 1
ATOM 3026 N N . VAL A 1 366 ? -5.619 9.066 -30.100 1.00 86.75 366 VAL A N 1
ATOM 3027 C CA . VAL A 1 366 ? -4.866 9.596 -31.251 1.00 86.75 366 VAL A CA 1
ATOM 3028 C C . VAL A 1 366 ? -5.258 11.051 -31.536 1.00 86.75 366 VAL A C 1
ATOM 3030 O O . VAL A 1 366 ? -4.381 11.874 -31.810 1.00 86.75 366 VAL A O 1
ATOM 3033 N N . LEU A 1 367 ? -6.550 11.386 -31.437 1.00 89.25 367 LEU A 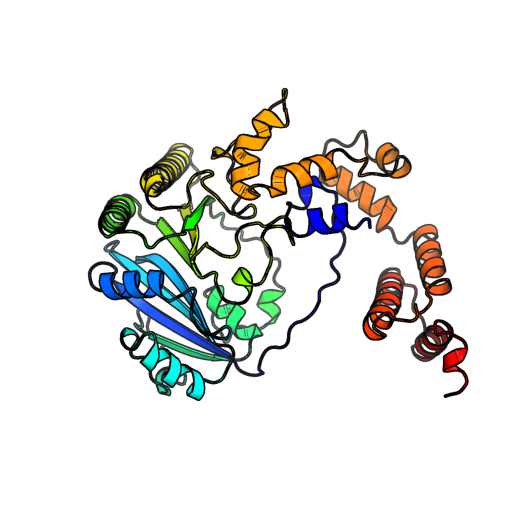N 1
ATOM 3034 C CA . LEU A 1 367 ? -7.044 12.758 -31.595 1.00 89.25 367 LEU A CA 1
ATOM 3035 C C . LEU A 1 367 ? -6.516 13.703 -30.513 1.00 89.25 367 LEU A C 1
ATOM 3037 O O . LEU A 1 367 ? -6.080 14.807 -30.835 1.00 89.25 367 LEU A O 1
ATOM 3041 N N . ASP A 1 368 ? -6.498 13.265 -29.257 1.00 83.94 368 ASP A N 1
ATOM 3042 C CA . ASP A 1 368 ? -6.007 14.060 -28.131 1.00 83.94 368 ASP A CA 1
ATOM 3043 C C . ASP A 1 368 ? -4.525 14.410 -28.323 1.00 83.94 368 ASP A C 1
ATOM 3045 O O . ASP A 1 368 ? -4.135 15.574 -28.214 1.00 83.94 368 ASP A O 1
ATOM 3049 N N . GLN A 1 369 ? -3.708 13.436 -28.736 1.00 80.69 369 GLN A N 1
ATOM 3050 C CA . GLN A 1 369 ? -2.298 13.671 -29.053 1.00 80.69 369 GLN A CA 1
ATOM 3051 C C . GLN A 1 369 ? -2.117 14.625 -30.245 1.00 80.69 369 GLN A C 1
ATOM 3053 O O . GLN A 1 369 ? -1.285 15.531 -30.194 1.00 80.69 369 GLN A O 1
ATOM 3058 N N . LEU A 1 370 ? -2.909 14.481 -31.316 1.00 85.81 370 LEU A N 1
ATOM 3059 C CA . LEU A 1 370 ? -2.890 15.431 -32.438 1.00 85.81 370 LEU A CA 1
ATOM 3060 C C . LEU A 1 370 ? -3.267 16.850 -31.982 1.00 85.81 370 LEU A C 1
ATOM 3062 O O . LEU A 1 370 ? -2.603 17.818 -32.372 1.00 85.81 370 LEU A O 1
ATOM 3066 N N . SER A 1 371 ? -4.260 16.971 -31.099 1.00 86.06 371 SER A N 1
ATOM 3067 C CA . SER A 1 371 ? -4.710 18.237 -30.516 1.00 86.06 371 SER A CA 1
ATOM 3068 C C . SER A 1 371 ? -3.611 18.905 -29.683 1.00 86.06 371 SER A C 1
ATOM 3070 O O . SER A 1 371 ? -3.344 20.098 -29.864 1.00 86.06 371 SER A O 1
ATOM 3072 N N . GLU A 1 372 ? -2.879 18.145 -28.859 1.00 78.75 372 GLU A N 1
ATOM 3073 C CA . GLU A 1 372 ? -1.700 18.627 -28.115 1.00 78.75 372 GLU A CA 1
ATOM 3074 C C . GLU A 1 372 ? -0.588 19.147 -29.046 1.00 78.75 372 GLU A C 1
ATOM 3076 O O . GLU A 1 372 ? 0.129 20.114 -28.738 1.00 78.75 372 GLU A O 1
ATOM 3081 N N . MET A 1 373 ? -0.479 18.560 -30.240 1.00 80.31 373 MET A N 1
ATOM 3082 C CA . MET A 1 373 ? 0.435 18.988 -31.301 1.00 80.31 373 MET A CA 1
ATOM 3083 C C . MET A 1 373 ? -0.097 20.168 -32.134 1.00 80.31 373 MET A C 1
ATOM 3085 O O . MET A 1 373 ? 0.589 20.638 -33.049 1.00 80.31 373 MET A O 1
ATOM 3089 N N . GLY A 1 374 ? -1.284 20.689 -31.821 1.00 83.25 374 GLY A N 1
ATOM 3090 C CA . GLY A 1 374 ? -1.918 21.804 -32.525 1.00 83.25 374 GLY A CA 1
ATOM 3091 C C . GLY A 1 374 ? -2.584 21.411 -33.845 1.00 83.25 374 GLY A C 1
ATOM 3092 O O . GLY A 1 374 ? -2.749 22.266 -34.709 1.00 83.25 374 GLY A O 1
ATOM 3093 N N . VAL A 1 375 ? -2.918 20.131 -34.029 1.00 87.25 375 VAL A N 1
ATOM 3094 C CA . VAL A 1 375 ? -3.757 19.638 -35.129 1.00 87.25 375 VAL A CA 1
ATOM 3095 C C . VAL A 1 375 ? -5.123 19.307 -34.545 1.00 87.25 375 VAL A C 1
ATOM 3097 O O . VAL A 1 375 ? -5.266 18.343 -33.802 1.00 87.25 375 VAL A O 1
ATOM 3100 N N . LYS A 1 376 ? -6.120 20.132 -34.856 1.00 89.81 376 LYS A N 1
ATOM 3101 C CA . LYS A 1 376 ? -7.495 19.951 -34.389 1.00 89.81 376 LYS A CA 1
ATOM 3102 C C . LYS A 1 376 ? -8.404 19.707 -35.581 1.00 89.81 376 LYS A C 1
ATOM 3104 O O . LYS A 1 376 ? -8.179 20.274 -36.647 1.00 89.81 376 LYS A O 1
ATOM 3109 N N . PHE A 1 377 ? -9.418 18.887 -35.366 1.00 90.88 377 PHE A N 1
ATOM 3110 C CA . PHE A 1 377 ? -10.478 18.622 -36.328 1.00 90.88 377 PHE A CA 1
ATOM 3111 C C . PHE A 1 377 ? -11.797 19.064 -35.716 1.00 90.88 377 PHE A C 1
ATOM 3113 O O . PHE A 1 377 ? -11.966 18.949 -34.501 1.00 90.88 377 PHE A O 1
ATOM 3120 N N . ASP A 1 378 ? -12.722 19.537 -36.539 1.00 93.19 378 ASP A N 1
ATOM 3121 C CA . ASP A 1 378 ? -14.081 19.818 -36.090 1.00 93.19 378 ASP A CA 1
ATOM 3122 C C . ASP A 1 378 ? -14.758 18.534 -35.593 1.00 93.19 378 ASP A C 1
ATOM 3124 O O . ASP A 1 378 ? -14.499 17.446 -36.113 1.00 93.19 378 ASP A O 1
ATOM 3128 N N . GLU A 1 379 ? -15.620 18.648 -34.581 1.00 89.50 379 GLU A N 1
ATOM 3129 C CA . GLU A 1 379 ? -16.296 17.497 -33.959 1.00 89.50 379 GLU A CA 1
ATOM 3130 C C . GLU A 1 379 ? -17.093 16.672 -34.981 1.00 89.50 379 GLU A C 1
ATOM 3132 O O . GLU A 1 379 ? -17.086 15.443 -34.927 1.00 89.50 379 GLU A O 1
ATOM 3137 N N . GLU A 1 380 ? -17.700 17.336 -35.968 1.00 92.31 380 GLU A N 1
ATOM 3138 C CA . GLU A 1 380 ? -18.397 16.684 -37.081 1.00 92.31 380 GLU A CA 1
ATOM 3139 C C . GLU A 1 380 ? -17.457 15.771 -37.885 1.00 92.31 380 GLU A C 1
ATOM 3141 O O . GLU A 1 380 ? -17.779 14.613 -38.151 1.00 92.31 380 GLU A O 1
ATOM 3146 N N . ILE A 1 381 ? -16.252 16.250 -38.206 1.00 90.88 381 ILE A N 1
ATOM 3147 C CA . ILE A 1 381 ? -15.247 15.476 -38.943 1.00 90.88 381 ILE A CA 1
ATOM 3148 C C . ILE A 1 381 ? -14.719 14.319 -38.094 1.00 90.88 381 ILE A C 1
ATOM 3150 O O . ILE A 1 381 ? -14.512 13.226 -38.618 1.00 90.88 381 ILE A O 1
ATOM 3154 N N . GLN A 1 382 ? -14.527 14.525 -36.788 1.00 91.50 382 GLN A N 1
ATOM 3155 C CA . GLN A 1 382 ? -14.128 13.449 -35.876 1.00 91.50 382 GLN A CA 1
ATOM 3156 C C . GLN A 1 382 ? -15.182 12.334 -35.842 1.00 91.50 382 GLN A C 1
ATOM 3158 O O . GLN A 1 382 ? -14.825 11.160 -35.942 1.00 91.50 382 GLN A O 1
ATOM 3163 N N . GLY A 1 383 ? -16.467 12.697 -35.765 1.00 89.75 383 GLY A N 1
ATOM 3164 C CA . GLY A 1 383 ? -17.585 11.754 -35.789 1.00 89.75 383 GLY A CA 1
ATOM 3165 C C . GLY A 1 383 ? -17.676 10.971 -37.099 1.00 89.75 383 GLY A C 1
ATOM 3166 O O . GLY A 1 383 ? -17.733 9.742 -37.078 1.00 89.75 383 GLY A O 1
ATOM 3167 N N . LEU A 1 384 ? -17.612 11.658 -38.244 1.00 90.12 384 LEU A N 1
ATOM 3168 C CA . LEU A 1 384 ? -17.620 11.019 -39.567 1.00 90.12 384 LEU A CA 1
ATOM 3169 C C . LEU A 1 384 ? -16.431 10.075 -39.756 1.00 90.12 384 LEU A C 1
ATOM 3171 O O . LEU A 1 384 ? -16.568 8.976 -40.295 1.00 90.12 384 LEU A O 1
ATOM 3175 N N . TRP A 1 385 ? -15.254 10.483 -39.289 1.00 91.88 385 TRP A N 1
ATOM 3176 C CA . TRP A 1 385 ? -14.065 9.660 -39.411 1.00 91.88 385 TRP A CA 1
ATOM 3177 C C . TRP A 1 385 ? -14.151 8.430 -38.511 1.00 91.88 385 TRP A C 1
ATOM 3179 O O . TRP A 1 385 ? -13.844 7.344 -38.988 1.00 91.88 385 TRP A O 1
ATOM 3189 N N . LEU A 1 386 ? -14.641 8.560 -37.273 1.00 91.75 386 LEU A N 1
ATOM 3190 C CA . LEU A 1 386 ? -14.894 7.417 -36.394 1.00 91.75 386 LEU A CA 1
ATOM 3191 C C . LEU A 1 386 ? -15.843 6.408 -37.054 1.00 91.75 386 LEU A C 1
ATOM 3193 O O . LEU A 1 386 ? -15.554 5.214 -37.034 1.00 91.75 386 LEU A O 1
ATOM 3197 N N . LEU A 1 387 ? -16.920 6.861 -37.699 1.00 89.56 387 LEU A N 1
ATOM 3198 C CA . LEU A 1 387 ? -17.820 5.973 -38.445 1.00 89.56 387 LEU A CA 1
ATOM 3199 C C . LEU A 1 387 ? -17.085 5.231 -39.570 1.00 89.56 387 LEU A C 1
ATOM 3201 O O . LEU A 1 387 ? -17.208 4.018 -39.678 1.00 89.56 387 LEU A O 1
ATOM 3205 N N . ASN A 1 388 ? -16.215 5.914 -40.317 1.00 89.00 388 ASN A N 1
ATOM 3206 C CA . ASN A 1 388 ? -15.380 5.305 -41.361 1.00 89.00 388 ASN A CA 1
ATOM 3207 C C . ASN A 1 388 ? -14.314 4.318 -40.827 1.00 89.00 388 ASN A C 1
ATOM 3209 O O . ASN A 1 388 ? -13.629 3.643 -41.596 1.00 89.00 388 ASN A O 1
ATOM 3213 N N . THR A 1 389 ? -14.116 4.233 -39.508 1.00 92.06 389 THR A N 1
ATOM 3214 C CA . THR A 1 389 ? -13.260 3.194 -38.912 1.00 92.06 389 THR A CA 1
ATOM 3215 C C . THR A 1 389 ? -14.005 1.883 -38.660 1.00 92.06 389 THR A C 1
ATOM 3217 O O . THR A 1 389 ? -13.354 0.875 -38.376 1.00 92.06 389 THR A O 1
ATOM 3220 N N . MET A 1 390 ? -15.337 1.893 -38.740 1.00 89.38 390 MET A N 1
ATOM 3221 C CA . MET A 1 390 ? -16.190 0.723 -38.548 1.00 89.38 390 MET A CA 1
ATOM 3222 C C . MET A 1 390 ? -16.179 -0.167 -39.803 1.00 89.38 390 MET A C 1
ATOM 3224 O O . MET A 1 390 ? -15.932 0.332 -40.898 1.00 89.38 390 MET A O 1
ATOM 3228 N N . PRO A 1 391 ? -16.394 -1.486 -39.668 1.00 84.81 391 PRO A N 1
ATOM 3229 C CA . PRO A 1 391 ? -16.526 -2.378 -40.815 1.00 84.81 391 PRO A CA 1
ATOM 3230 C C . PRO A 1 391 ? -17.831 -2.113 -41.576 1.00 84.81 391 PRO A C 1
ATOM 3232 O O . PRO A 1 391 ? -18.819 -1.692 -40.978 1.00 84.81 391 PRO A O 1
ATOM 3235 N N . ASP A 1 392 ? -17.855 -2.454 -42.866 1.00 79.25 392 ASP A N 1
ATOM 3236 C CA . ASP A 1 392 ? -18.989 -2.241 -43.786 1.00 79.25 392 ASP A CA 1
ATOM 3237 C C . ASP A 1 392 ? -20.319 -2.836 -43.276 1.00 79.25 392 ASP A C 1
ATOM 3239 O O . ASP A 1 392 ? -21.401 -2.375 -43.630 1.00 79.25 392 ASP A O 1
ATOM 3243 N N . SER A 1 393 ? -20.261 -3.832 -42.382 1.00 73.00 393 SER A N 1
ATOM 3244 C CA . SER A 1 393 ? -21.431 -4.406 -41.699 1.00 73.00 393 SER A CA 1
ATOM 3245 C C . SER A 1 393 ? -22.222 -3.394 -40.854 1.00 73.00 393 SER A C 1
ATOM 3247 O O . SER A 1 393 ? -23.379 -3.647 -40.517 1.00 73.00 393 SER A O 1
ATOM 3249 N N . TRP A 1 394 ? -21.624 -2.245 -40.530 1.00 68.62 394 TRP A N 1
ATOM 3250 C CA . TRP A 1 394 ? -22.254 -1.134 -39.818 1.00 68.62 394 TRP A CA 1
ATOM 3251 C C . TRP A 1 394 ? -22.892 -0.084 -40.737 1.00 68.62 394 TRP A C 1
ATOM 3253 O O . TRP A 1 394 ? -23.611 0.770 -40.232 1.00 68.62 394 TRP A O 1
ATOM 3263 N N . GLU A 1 395 ? -22.696 -0.148 -42.059 1.00 57.66 395 GLU A N 1
ATOM 3264 C CA . GLU A 1 395 ? -23.364 0.757 -43.015 1.00 57.66 395 GLU A CA 1
ATOM 3265 C C . GLU A 1 395 ? -24.842 0.386 -43.257 1.00 57.66 395 GLU A C 1
ATOM 3267 O O . GLU A 1 395 ? -25.588 1.149 -43.868 1.00 57.66 395 GLU A O 1
ATOM 3272 N N . THR A 1 396 ? -25.275 -0.789 -42.784 1.00 52.09 396 THR A N 1
ATOM 3273 C CA . THR A 1 396 ? -26.623 -1.348 -43.007 1.00 52.09 396 THR A CA 1
ATOM 3274 C C . THR A 1 396 ? -27.550 -1.320 -41.782 1.00 52.09 396 THR A C 1
ATOM 3276 O O . THR A 1 396 ? -28.611 -1.948 -41.815 1.00 52.09 396 THR A O 1
ATOM 3279 N N . LEU A 1 397 ? -27.161 -0.625 -40.709 1.00 45.38 397 LEU A N 1
ATOM 3280 C CA . LEU A 1 397 ? -27.978 -0.341 -39.516 1.00 45.38 397 LEU A CA 1
ATOM 3281 C C . LEU A 1 397 ? -28.442 1.116 -39.539 1.00 45.38 397 LEU A C 1
ATOM 3283 O O . LEU A 1 397 ? -29.596 1.353 -39.113 1.00 45.38 397 LEU A O 1
#

Foldseek 3Di:
DDPLLVQCCQAVPVVLQDDDDDDDDDDDDFDQKKKKKKAKDFCVVCVVVLLLCLVPQQPADPQKWWKWKWKQDDPVRTTMIITIIMGRDAPVVVVVSCVVRPCVSVDDNVQQVDPPVDDPPRMHMHIHGPLLVVCVVVVHDSPDDSCVVVDPDDDPQDKDKAKWKFFFLDRFDPVLVVVVRVLSVVARTKMKMKTAAHDPQQVDDLSSHLQRPGPRTGTMIMIMDMDRDPDVVVVVVRVVSVVVNVVSCVVGGDVPPGATAVVSDDCVQDDADPPGDLVRVCSSQCNHRNVSSVSSVVSSPDPSDDPVLCVQCVPPPDPVVSVVSVCCVAVDLDPVNLVVLVVVLQPAADDPPDDVVVSVVSNVVSQVSNVVSVRHDDPVVSVVSSVVRYDPVVVVD

Sequence (397 aa):
MNEDLFWAVRGGGGASFGVILAWKLKFVRVPEKVTIFSIHRKLNSSRDLLQKWENISHQLPENLFIRLLIQNGGVERQEELFFQSQYLGPVDELIPLLRQYFPEFNLERNDCFQENITSGAVKRCYEVSWIQSAFYFYFRKITSPLEVLLDKTIPTQKHYYKGTSDFVRTPIPESGWEMIERTFLEEAGPRMILEPLGGKMNEISESETPFPHRKGNLYNIQYTVGWSDNSESISSQKMAWLRKLYKEMEPYVAKSPRTAYRNYRDLDFGTNQENYSYSKAKMWGEKYFNGNFERLGKVKSKPMVEDNVRNHIVNETHARSLSDKLETLYASKTGNNKLFMLKQLMNIRYKEGSPIFDHINDFQGVLDQLSEMGVKFDEEIQGLWLLNTMPDSWETL

Secondary structure (DSSP, 8-state):
--HHHHHHHTTS-GGGT--------------S-EEEEEEEEEGGG-HHHHHHHHHHGGGS-TTEEEEEEEEEETTTTEEEEEEEEEESS-HHHHHHHHHHH-GGG---GGGGSS---STT-SEEEEEE-HHHHHHHHTT--TTS-GGGGG--PPPSS--EEEEEEEEESSPPPHHHHHHHHHHHTT-SSEEEEEEE--THHHHS-TTTSS----TT--EEEEEEEEES---HHHHHHHHHHHHHHHHHHGGGS--SS----TTS--GGG----TT--HHHHHHHHHHHHTTHHHHHHHHHHS--S-HHHHHHHTT--SHHHHHHHHIIIIIS--HHHHHHHHHHHHH----TTS-HHHHHHHHHHHHHHHHHTT----HHHHHHHHHTTS-GGGTT-

Radius of gyration: 25.46 Å; chains: 1; bounding box: 58×42×70 Å

Organism: Capsicum baccatum (NCBI:txid33114)

InterPro domains:
  IPR012951 Berberine/berberine-like [PF08031] (260-302)
  IPR016169 FAD-binding, type PCMH, subdomain 2 [G3DSA:3.30.465.10] (1-31)
  IPR061502 Copia/RE1/RE2-like, N-terminal domain [PF14223] (305-396)